Protein AF-A0A9N9NZ55-F1 (afdb_monomer_lite)

Sequence (454 aa):
LQCRHILVDYIIQQLEALPSGPTSTPKKVSLVKTLSFILTGDIPLVGLSILEVLDCLLHLLLSSLKNCDSINYFENAADSNDSNLIICQQLIFCIGGLATHIYYANQVCDIIEYIIQHLHIHPEQTELSQQGSSQSSIIEGVPLSELRKTLLKCLDIVVRNSKETEIRHSEITRSEVPVEVFHSSIDLCVDEDLTIYFLNSLHVSLYQYAILKIAQPADHVALLSLLRALLVRFRADQIIRGVPSDAKDETLEGFAQQRALASVILLYFRDIASVLDLPKLHEYIDKVQAERMDKHQWSTYINAISSENNINDTTNIVKSFEDEIHDENNTPLQPVDVWLDRQTIVSILCQHKELIDIGGKDLEVRLMTEWRPDEGFESVKKEGYRIRSSRILENDKPRITITPFLMSLEDSSGDLPKASIKVENLKDALAVQVTNDSSEHDTSVASDIESLNM

pLDDT: mean 76.23, std 18.46, range [28.7, 97.94]

Structure (mmCIF, N/CA/C/O backbone):
data_AF-A0A9N9NZ55-F1
#
_entry.id   AF-A0A9N9NZ55-F1
#
loop_
_atom_site.group_PDB
_atom_site.id
_atom_site.type_symbol
_atom_site.label_atom_id
_atom_site.label_alt_id
_atom_site.label_comp_id
_atom_site.label_asym_id
_atom_site.label_entity_id
_atom_site.label_seq_id
_atom_site.pdbx_PDB_ins_code
_atom_site.Cartn_x
_atom_site.Cartn_y
_atom_site.Cartn_z
_atom_site.occupancy
_atom_site.B_iso_or_equiv
_atom_site.auth_seq_id
_atom_site.auth_comp_id
_atom_site.auth_asym_id
_atom_site.auth_atom_id
_atom_site.pdbx_PDB_model_num
ATOM 1 N N . LEU A 1 1 ? -33.530 -13.311 7.485 1.00 56.81 1 LEU A N 1
ATOM 2 C CA . LEU A 1 1 ? -32.264 -12.947 6.803 1.00 56.81 1 LEU A CA 1
ATOM 3 C C . LEU A 1 1 ? -32.140 -11.432 6.607 1.00 56.81 1 LEU A C 1
ATOM 5 O O . LEU A 1 1 ? -31.107 -10.903 6.981 1.00 56.81 1 LEU A O 1
ATOM 9 N N . GLN A 1 2 ? -33.189 -10.734 6.147 1.00 54.91 2 GLN A N 1
ATOM 10 C CA . GLN A 1 2 ? -33.185 -9.288 5.832 1.00 54.91 2 GLN A CA 1
ATOM 11 C C . GLN A 1 2 ? -32.880 -8.290 6.970 1.00 54.91 2 GLN A C 1
ATOM 13 O O . GLN A 1 2 ? -32.571 -7.147 6.673 1.00 54.91 2 GLN A O 1
ATOM 18 N N . CYS A 1 3 ? -32.928 -8.678 8.248 1.00 76.00 3 CYS A N 1
ATOM 19 C CA . CYS A 1 3 ? -32.759 -7.742 9.376 1.00 76.00 3 CYS A CA 1
ATOM 20 C C . CYS A 1 3 ? -31.461 -7.955 10.173 1.00 76.00 3 CYS A C 1
ATOM 22 O O . CYS A 1 3 ? -31.375 -7.546 11.325 1.00 76.00 3 CYS A O 1
ATOM 24 N N . ARG A 1 4 ? -30.468 -8.662 9.617 1.00 80.50 4 ARG A N 1
ATOM 25 C CA . ARG A 1 4 ? -29.219 -8.960 10.345 1.00 80.50 4 ARG A CA 1
ATOM 26 C C . ARG A 1 4 ? -28.325 -7.729 10.527 1.00 80.50 4 ARG A C 1
ATOM 28 O O . ARG A 1 4 ? -27.646 -7.662 11.543 1.00 80.50 4 ARG A O 1
ATOM 35 N N . HIS A 1 5 ? -28.374 -6.759 9.610 1.00 87.50 5 HIS A N 1
ATOM 36 C CA . HIS A 1 5 ? -27.650 -5.488 9.748 1.00 87.50 5 HIS A CA 1
ATOM 37 C C . HIS A 1 5 ? -28.078 -4.717 11.011 1.00 87.50 5 HIS A C 1
ATOM 39 O O . HIS A 1 5 ? -27.224 -4.183 11.700 1.00 87.50 5 HIS A O 1
ATOM 45 N N . ILE A 1 6 ? -29.352 -4.814 11.424 1.00 88.94 6 ILE A N 1
ATOM 46 C CA . ILE A 1 6 ? -29.862 -4.188 12.661 1.00 88.94 6 ILE A CA 1
ATOM 47 C C . ILE A 1 6 ? -29.068 -4.633 13.899 1.00 88.94 6 ILE A C 1
ATOM 49 O O . ILE A 1 6 ? -28.909 -3.871 14.849 1.00 88.94 6 ILE A O 1
ATOM 53 N N . LEU A 1 7 ? -28.559 -5.871 13.914 1.00 89.12 7 LEU A N 1
ATOM 54 C CA . LEU A 1 7 ? -27.728 -6.350 15.019 1.00 89.12 7 LEU A CA 1
ATOM 55 C C . LEU A 1 7 ? -26.372 -5.633 15.058 1.00 89.12 7 LEU A C 1
ATOM 57 O O . LEU A 1 7 ? -25.888 -5.336 16.146 1.00 89.12 7 LEU A O 1
ATOM 61 N N . VAL A 1 8 ? -25.781 -5.357 13.893 1.00 93.25 8 VAL A N 1
ATOM 62 C CA . VAL A 1 8 ? -24.537 -4.583 13.764 1.00 93.25 8 VAL A CA 1
ATOM 63 C C . VAL A 1 8 ? -24.771 -3.171 14.288 1.00 93.25 8 VAL A C 1
ATOM 65 O O . VAL A 1 8 ? -24.073 -2.752 15.210 1.00 93.25 8 VAL A O 1
ATOM 68 N N . ASP A 1 9 ? -25.819 -2.506 13.799 1.00 92.12 9 ASP A N 1
ATOM 69 C CA . ASP A 1 9 ? -26.178 -1.143 14.203 1.00 92.12 9 ASP A CA 1
ATOM 70 C C . ASP A 1 9 ? -26.433 -1.060 15.713 1.00 92.12 9 ASP A C 1
ATOM 72 O O . ASP A 1 9 ? -25.909 -0.187 16.402 1.00 92.12 9 ASP A O 1
ATOM 76 N N . TYR A 1 10 ? -27.177 -2.024 16.265 1.00 92.75 10 TYR A N 1
ATOM 77 C CA . TYR A 1 10 ? -27.438 -2.096 17.700 1.00 92.75 10 TYR A CA 1
ATOM 78 C C . TYR A 1 10 ? -26.154 -2.293 18.517 1.00 92.75 10 TYR A C 1
ATOM 80 O O . TYR A 1 10 ? -25.990 -1.665 19.562 1.00 92.75 10 TYR A O 1
ATOM 88 N N . ILE A 1 11 ? -25.232 -3.154 18.071 1.00 92.38 11 ILE A N 1
ATOM 89 C CA . ILE A 1 11 ? -23.954 -3.365 18.767 1.00 92.38 11 ILE A CA 1
ATOM 90 C C . ILE A 1 11 ? -23.101 -2.092 18.730 1.00 92.38 11 ILE A C 1
ATOM 92 O O . ILE A 1 11 ? -22.537 -1.733 19.764 1.00 92.38 11 ILE A O 1
ATOM 96 N N . ILE A 1 12 ? -23.038 -1.398 17.590 1.00 94.50 12 ILE A N 1
ATOM 97 C CA . ILE A 1 12 ? -22.309 -0.129 17.442 1.00 94.50 12 ILE A CA 1
ATOM 98 C C . ILE A 1 12 ? -22.895 0.936 18.375 1.00 94.50 12 ILE A C 1
ATOM 100 O O . ILE A 1 12 ? -22.165 1.489 19.195 1.00 94.50 12 ILE A O 1
ATOM 104 N N . GLN A 1 13 ? -24.217 1.124 18.373 1.00 93.06 13 GLN A N 1
ATOM 105 C CA . GLN A 1 13 ? -24.891 2.057 19.286 1.00 93.06 13 GLN A CA 1
ATOM 106 C C . GLN A 1 13 ? -24.614 1.730 20.762 1.00 93.06 13 GLN A C 1
ATOM 108 O O . GLN A 1 13 ? -24.404 2.622 21.585 1.00 93.06 13 GLN A O 1
ATOM 113 N N . GLN A 1 14 ? -24.587 0.443 21.127 1.00 92.88 14 GLN A N 1
ATOM 114 C CA . GLN A 1 14 ? -24.238 0.025 22.488 1.00 92.88 14 GLN A CA 1
ATOM 115 C C . GLN A 1 14 ? -22.773 0.314 22.831 1.00 92.88 14 GLN A C 1
ATOM 117 O O . GLN A 1 14 ? -22.482 0.649 23.980 1.00 92.88 14 GLN A O 1
ATOM 122 N N . LEU A 1 15 ? -21.854 0.173 21.871 1.00 91.94 15 LEU A N 1
ATOM 123 C CA . LEU A 1 15 ? -20.436 0.488 22.049 1.00 91.94 15 LEU A CA 1
ATOM 124 C C . LEU A 1 15 ? -20.211 1.986 22.271 1.00 91.94 15 LEU A C 1
ATOM 126 O O . LEU A 1 15 ? -19.452 2.343 23.174 1.00 91.94 15 LEU A O 1
ATOM 130 N N . GLU A 1 16 ? -20.905 2.835 21.515 1.00 92.06 16 GLU A N 1
ATOM 131 C CA . GLU A 1 16 ? -20.855 4.297 21.645 1.00 92.06 16 GLU A CA 1
ATOM 132 C C . GLU A 1 16 ? -21.466 4.785 22.964 1.00 92.06 16 GLU A C 1
ATOM 134 O O . GLU A 1 16 ? -20.905 5.652 23.632 1.00 92.06 16 GLU A O 1
ATOM 139 N N . ALA A 1 17 ? -22.582 4.187 23.393 1.00 91.81 17 ALA A N 1
ATOM 140 C CA . ALA A 1 17 ? -23.256 4.554 24.639 1.00 91.81 17 ALA A CA 1
ATOM 141 C C . ALA A 1 17 ? -22.493 4.125 25.910 1.00 91.81 17 ALA A C 1
ATOM 143 O O . ALA A 1 17 ? -22.814 4.576 27.015 1.00 91.81 17 ALA A O 1
ATOM 144 N N . LEU A 1 18 ? -21.511 3.224 25.798 1.00 89.50 18 LEU A N 1
ATOM 145 C CA . LEU A 1 18 ? -20.756 2.728 26.946 1.00 89.50 18 LEU A CA 1
ATOM 146 C C . LEU A 1 18 ? -19.701 3.754 27.400 1.00 89.50 18 LEU A C 1
ATOM 148 O O . LEU A 1 18 ? -18.803 4.096 26.622 1.00 89.50 18 LEU A O 1
ATOM 152 N N . PRO A 1 19 ? -19.706 4.168 28.684 1.00 85.19 19 PRO A N 1
ATOM 153 C CA . PRO A 1 19 ? -18.714 5.106 29.201 1.00 85.19 19 PRO A CA 1
ATOM 154 C C . PRO A 1 19 ? -17.291 4.537 29.085 1.00 85.19 19 PRO A C 1
ATOM 156 O O . PRO A 1 19 ? -17.083 3.326 29.013 1.00 85.19 19 PRO A O 1
ATOM 159 N N . SER A 1 20 ? -16.278 5.400 29.086 1.00 78.19 20 SER A N 1
ATOM 160 C CA . SER A 1 20 ? -14.860 5.001 28.997 1.00 78.19 20 SER A CA 1
ATOM 161 C C . SER A 1 20 ? -14.272 4.519 30.334 1.00 78.19 20 SER A C 1
ATOM 163 O O . SER A 1 20 ? -13.087 4.674 30.594 1.00 78.19 20 SER A O 1
ATOM 165 N N . GLY A 1 21 ? -15.101 3.946 31.212 1.00 76.81 21 GLY A N 1
ATOM 166 C CA . GLY A 1 21 ? -14.684 3.499 32.542 1.00 76.81 21 GLY A CA 1
ATOM 167 C C . GLY A 1 21 ? -14.139 2.062 32.570 1.00 76.81 21 GLY A C 1
ATOM 168 O O . GLY A 1 21 ? -14.529 1.240 31.735 1.00 76.81 21 GLY A O 1
ATOM 169 N N . PRO A 1 22 ? -13.324 1.705 33.584 1.00 74.88 22 PRO A N 1
ATOM 170 C CA . PRO A 1 22 ? -12.754 0.360 33.735 1.00 74.88 22 PRO A CA 1
ATOM 171 C C . PRO A 1 22 ? -13.817 -0.728 33.962 1.00 74.88 22 PRO A C 1
ATOM 173 O O . PRO A 1 22 ? -13.616 -1.894 33.634 1.00 74.88 22 PRO A O 1
ATOM 176 N N . THR A 1 23 ? -14.980 -0.359 34.502 1.00 76.69 23 THR A N 1
ATOM 177 C CA . THR A 1 23 ? -16.101 -1.279 34.750 1.00 76.69 23 THR A CA 1
ATOM 178 C C . THR A 1 23 ? -16.822 -1.701 33.466 1.00 76.69 23 THR A C 1
ATOM 180 O O . THR A 1 23 ? -17.412 -2.777 33.413 1.00 76.69 23 THR A O 1
ATOM 183 N N . SER A 1 24 ? -16.764 -0.878 32.417 1.00 82.38 24 SER A N 1
ATOM 184 C CA . SER A 1 24 ? -17.399 -1.114 31.112 1.00 82.38 24 SER A CA 1
ATOM 185 C C . SER A 1 24 ? -16.486 -1.806 30.102 1.00 82.38 24 SER A C 1
ATOM 187 O O . SER A 1 24 ? -16.984 -2.395 29.141 1.00 82.38 24 SER A O 1
ATOM 189 N N . THR A 1 25 ? -15.173 -1.787 30.322 1.00 85.50 25 THR A N 1
ATOM 190 C CA . THR A 1 25 ? -14.166 -2.392 29.445 1.00 85.50 25 THR A CA 1
ATOM 191 C C . THR A 1 25 ? -14.439 -3.861 29.077 1.00 85.50 25 THR A C 1
ATOM 193 O O . THR A 1 25 ? -14.458 -4.160 27.882 1.00 85.50 25 THR A O 1
ATOM 196 N N . PRO A 1 26 ? -14.746 -4.791 30.008 1.00 86.81 26 PRO A N 1
ATOM 197 C CA . PRO A 1 26 ? -15.012 -6.188 29.634 1.00 86.81 26 PRO A CA 1
ATOM 198 C C . PRO A 1 26 ? -16.264 -6.343 28.756 1.00 86.81 26 PRO A C 1
ATOM 200 O O . PRO A 1 26 ? -16.320 -7.210 27.877 1.00 86.81 26 PRO A O 1
ATOM 203 N N . LYS A 1 27 ? -17.264 -5.473 28.950 1.00 88.12 27 LYS A N 1
ATOM 204 C CA . LYS A 1 27 ? -18.463 -5.433 28.107 1.00 88.12 27 LYS A CA 1
ATOM 205 C C . LYS A 1 27 ? -18.129 -4.905 26.710 1.00 88.12 27 LYS A C 1
ATOM 207 O O . LYS A 1 27 ? -18.568 -5.516 25.739 1.00 88.12 27 LYS A O 1
ATOM 212 N N . LYS A 1 28 ? -17.311 -3.848 26.600 1.00 90.12 28 LYS A N 1
ATOM 213 C CA . LYS A 1 28 ? -16.803 -3.343 25.310 1.00 90.12 28 LYS A CA 1
ATOM 214 C C . LYS A 1 28 ? -16.048 -4.436 24.554 1.00 90.12 28 LYS A C 1
ATOM 216 O O . LYS A 1 28 ? -16.419 -4.741 23.429 1.00 90.12 28 LYS A O 1
ATOM 221 N N . VAL A 1 29 ? -15.090 -5.112 25.194 1.00 89.69 29 VAL A N 1
ATOM 222 C CA . VAL A 1 29 ? -14.344 -6.234 24.587 1.00 89.69 29 VAL A CA 1
ATOM 223 C C . VAL A 1 29 ? -15.287 -7.308 24.037 1.00 89.69 29 VAL A C 1
ATOM 225 O O . VAL A 1 29 ? -15.117 -7.766 22.910 1.00 89.69 29 VAL A O 1
ATOM 228 N N . SER A 1 30 ? -16.298 -7.706 24.814 1.00 91.19 30 SER A N 1
ATOM 229 C CA . SER A 1 30 ? -17.254 -8.743 24.401 1.00 91.19 30 SER A CA 1
ATOM 230 C C . SER A 1 30 ? -18.099 -8.309 23.197 1.00 91.19 30 SER A C 1
ATOM 232 O O . SER A 1 30 ? -18.311 -9.097 22.275 1.00 91.19 30 SER A O 1
ATOM 234 N N . LEU A 1 31 ? -18.551 -7.052 23.183 1.00 90.94 31 LEU A N 1
ATOM 235 C CA . LEU A 1 31 ? -19.318 -6.480 22.076 1.00 90.94 31 LEU A CA 1
ATOM 236 C C . LEU A 1 31 ? -18.477 -6.370 20.800 1.00 90.94 31 LEU A C 1
ATOM 238 O O . LEU A 1 31 ? -18.934 -6.823 19.757 1.00 90.94 31 LEU A O 1
ATOM 242 N N . VAL A 1 32 ? -17.240 -5.868 20.879 1.00 93.69 32 VAL A N 1
ATOM 243 C CA . VAL A 1 32 ? -16.359 -5.762 19.702 1.00 93.69 32 VAL A CA 1
ATOM 244 C C . VAL A 1 32 ? -15.978 -7.146 19.167 1.00 93.69 32 VAL A C 1
ATOM 246 O O . VAL A 1 32 ? -15.988 -7.353 17.961 1.00 93.69 32 VAL A O 1
ATOM 249 N N . LYS A 1 33 ? -15.724 -8.142 20.028 1.00 91.38 33 LYS A N 1
ATOM 250 C CA . LYS A 1 33 ? -15.509 -9.532 19.575 1.00 91.38 33 LYS A CA 1
ATOM 251 C C . LYS A 1 33 ? -16.732 -10.103 18.856 1.00 91.38 33 LYS A C 1
ATOM 253 O O . LYS A 1 33 ? -16.587 -10.789 17.850 1.00 91.38 33 LYS A O 1
ATOM 258 N N . THR A 1 34 ? -17.928 -9.813 19.365 1.00 90.12 34 THR A N 1
ATOM 259 C CA . THR A 1 34 ? -19.184 -10.232 18.727 1.00 90.12 34 THR A CA 1
ATOM 260 C C . THR A 1 34 ? -19.351 -9.551 17.368 1.00 90.12 34 THR A C 1
ATOM 262 O O . THR A 1 34 ? -19.684 -10.215 16.393 1.00 90.12 34 THR A O 1
ATOM 265 N N . LEU A 1 35 ? -19.064 -8.250 17.291 1.00 94.31 35 LEU A N 1
ATOM 266 C CA . LEU A 1 35 ? -19.093 -7.468 16.057 1.00 94.31 35 LEU A CA 1
ATOM 267 C C . LEU A 1 35 ? -18.108 -8.013 15.018 1.00 94.31 35 LEU A C 1
ATOM 269 O O . LEU A 1 35 ? -18.495 -8.276 13.885 1.00 94.31 35 LEU A O 1
ATOM 273 N N . SER A 1 36 ? -16.869 -8.266 15.439 1.00 94.12 36 SER A N 1
ATOM 274 C CA . SER A 1 36 ? -15.808 -8.864 14.625 1.00 94.12 36 SER A CA 1
ATOM 275 C C . SER A 1 36 ? -16.248 -10.209 14.055 1.00 94.12 36 SER A C 1
ATOM 277 O O . SER A 1 36 ? -16.187 -10.411 12.846 1.00 94.12 36 SER A O 1
ATOM 279 N N . PHE A 1 37 ? -16.807 -11.092 14.888 1.00 91.94 37 PHE A N 1
ATOM 280 C CA . PHE A 1 37 ? -17.339 -12.383 14.444 1.00 91.94 37 PHE A CA 1
ATOM 281 C C . PHE A 1 37 ? -18.482 -12.245 13.425 1.00 91.94 37 PHE A C 1
ATOM 283 O O . PHE A 1 37 ? -18.560 -13.023 12.478 1.00 91.94 37 PHE A O 1
ATOM 290 N N . ILE A 1 38 ? -19.369 -11.262 13.600 1.00 91.25 38 ILE A N 1
ATOM 291 C CA . ILE A 1 38 ? -20.486 -11.021 12.677 1.00 91.25 38 ILE A CA 1
ATOM 292 C C . ILE A 1 38 ? -19.985 -10.503 11.324 1.00 91.25 38 ILE A C 1
ATOM 294 O O . ILE A 1 38 ? -20.449 -10.985 10.296 1.00 91.25 38 ILE A O 1
ATOM 298 N N . LEU A 1 39 ? -19.054 -9.544 11.320 1.00 94.12 39 LEU A N 1
ATOM 299 C CA . LEU A 1 39 ? -18.553 -8.904 10.097 1.00 94.12 39 LEU A CA 1
ATOM 300 C C . LEU A 1 39 ? -17.568 -9.786 9.314 1.00 94.12 39 LEU A C 1
ATOM 302 O O . LEU A 1 39 ? -17.491 -9.673 8.097 1.00 94.12 39 LEU A O 1
ATOM 306 N N . THR A 1 40 ? -16.829 -10.665 9.994 1.00 92.56 40 THR A N 1
ATOM 307 C CA . THR A 1 40 ? -15.861 -11.587 9.363 1.00 92.56 40 THR A CA 1
ATOM 308 C C . THR A 1 40 ? -16.437 -12.972 9.059 1.00 92.56 40 THR A C 1
ATOM 310 O O . THR A 1 40 ? -15.796 -13.766 8.375 1.00 92.56 40 THR A O 1
ATOM 313 N N . GLY A 1 41 ? -17.627 -13.295 9.572 1.00 89.62 41 GLY A N 1
ATOM 314 C CA . GLY A 1 41 ? -18.264 -14.590 9.341 1.00 89.62 41 GLY A CA 1
ATOM 315 C C . GLY A 1 41 ? -18.754 -14.758 7.902 1.00 89.62 41 GLY A C 1
ATOM 316 O O . GLY A 1 41 ? -18.990 -13.784 7.203 1.00 89.62 41 GLY A O 1
ATOM 317 N N . ASP A 1 42 ? -19.010 -15.994 7.469 1.00 87.00 42 ASP A N 1
ATOM 318 C CA . ASP A 1 42 ? -19.416 -16.325 6.084 1.00 87.00 42 ASP A CA 1
ATOM 319 C C . ASP A 1 42 ? -20.855 -15.912 5.719 1.00 87.00 42 ASP A C 1
ATOM 321 O O . ASP A 1 42 ? -21.406 -16.311 4.692 1.00 87.00 42 ASP A O 1
ATOM 325 N N . ILE A 1 43 ? -21.510 -15.144 6.584 1.00 86.69 43 ILE A N 1
ATOM 326 C CA . ILE A 1 43 ? -22.917 -14.800 6.456 1.00 86.69 43 ILE A CA 1
ATOM 327 C C . ILE A 1 43 ? -23.047 -13.371 5.913 1.00 86.69 43 ILE A C 1
ATOM 329 O O . ILE A 1 43 ? -22.697 -12.435 6.630 1.00 86.69 43 ILE A O 1
ATOM 333 N N . PRO A 1 44 ? -23.661 -13.162 4.733 1.00 88.06 44 PRO A N 1
ATOM 334 C CA . PRO A 1 44 ? -23.875 -11.819 4.213 1.00 88.06 44 PRO A CA 1
ATOM 335 C C . PRO A 1 44 ? -24.922 -11.052 5.037 1.00 88.06 44 PRO A C 1
ATOM 337 O O . PRO A 1 44 ? -25.949 -11.594 5.473 1.00 88.06 44 PRO A O 1
ATOM 340 N N . LEU A 1 45 ? -24.677 -9.755 5.206 1.00 88.62 45 LEU A N 1
ATOM 341 C CA . LEU A 1 45 ? -25.476 -8.788 5.959 1.00 88.62 45 LEU A CA 1
ATOM 342 C C . LEU A 1 45 ? -26.150 -7.806 4.995 1.00 88.62 45 LEU A C 1
ATOM 344 O O . LEU A 1 45 ? -25.779 -6.643 4.882 1.00 88.62 45 LEU A O 1
ATOM 348 N N . VAL A 1 46 ? -27.160 -8.290 4.271 1.00 87.62 46 VAL A N 1
ATOM 349 C CA . VAL A 1 46 ? -27.892 -7.473 3.290 1.00 87.62 46 VAL A CA 1
ATOM 350 C C . VAL A 1 46 ? -28.526 -6.246 3.961 1.00 87.62 46 VAL A C 1
ATOM 352 O O . VAL A 1 46 ? -29.186 -6.370 5.000 1.00 87.62 46 VAL A O 1
ATOM 355 N N . GLY A 1 47 ? -28.354 -5.082 3.330 1.00 87.12 47 GLY A N 1
ATOM 356 C CA . GLY A 1 47 ? -28.873 -3.794 3.801 1.00 87.12 47 GLY A CA 1
ATOM 357 C C . GLY A 1 47 ? -27.924 -3.024 4.721 1.00 87.12 47 GLY A C 1
ATOM 358 O O . GLY A 1 47 ? -28.331 -2.007 5.264 1.00 87.12 47 GLY A O 1
ATOM 359 N N . LEU A 1 48 ? -26.688 -3.498 4.908 1.00 91.56 48 LEU A N 1
ATOM 360 C CA . LEU A 1 48 ? -25.675 -2.781 5.674 1.00 91.56 48 LEU A CA 1
ATOM 361 C C . LEU A 1 48 ? -25.137 -1.583 4.876 1.00 91.56 48 LEU A C 1
ATOM 363 O O . LEU A 1 48 ? -24.671 -1.747 3.747 1.00 91.56 48 LEU A O 1
ATOM 367 N N . SER A 1 49 ? -25.167 -0.396 5.477 1.00 95.19 49 SER A N 1
ATOM 368 C CA . SER A 1 49 ? -24.522 0.799 4.931 1.00 95.19 49 SER A CA 1
ATOM 369 C C . SER A 1 49 ? -23.032 0.776 5.270 1.00 95.19 49 SER A C 1
ATOM 371 O O . SER A 1 49 ? -22.622 1.093 6.384 1.00 95.19 49 SER A O 1
ATOM 373 N N . ILE A 1 50 ? -22.209 0.317 4.326 1.00 96.12 50 ILE A N 1
ATOM 374 C CA . ILE A 1 50 ? -20.796 0.005 4.593 1.00 96.12 50 ILE A CA 1
ATOM 375 C C . ILE A 1 50 ? -19.994 1.229 5.030 1.00 96.12 50 ILE A C 1
ATOM 377 O O . ILE A 1 50 ? -19.200 1.114 5.958 1.00 96.12 50 ILE A O 1
ATOM 381 N N . LEU A 1 51 ? -20.214 2.386 4.403 1.00 96.00 51 LEU A N 1
ATOM 382 C CA . LEU A 1 51 ? -19.470 3.606 4.724 1.00 96.00 51 LEU A CA 1
ATOM 383 C C . LEU A 1 51 ? -19.872 4.207 6.072 1.00 96.00 51 LEU A C 1
ATOM 385 O O . LEU A 1 51 ? -19.001 4.645 6.812 1.00 96.00 51 LEU A O 1
ATOM 389 N N . GLU A 1 52 ? -21.155 4.155 6.438 1.00 96.12 52 GLU A N 1
ATOM 390 C CA . GLU A 1 52 ? -21.606 4.595 7.767 1.00 96.12 52 GLU A CA 1
ATOM 391 C C . GLU A 1 52 ? -21.025 3.694 8.864 1.00 96.12 52 GLU A C 1
ATOM 393 O O . GLU A 1 52 ? -20.518 4.173 9.876 1.00 96.12 52 GLU A O 1
ATOM 398 N N . VAL A 1 53 ? -21.022 2.376 8.640 1.00 96.94 53 VAL A N 1
ATOM 399 C CA . VAL A 1 53 ? -20.411 1.424 9.577 1.00 96.94 53 VAL A CA 1
ATOM 400 C C . VAL A 1 53 ? -18.899 1.623 9.658 1.00 96.94 53 VAL A C 1
ATOM 402 O O . VAL A 1 53 ? -18.341 1.566 10.752 1.00 96.94 53 VAL A O 1
ATOM 405 N N . LEU A 1 54 ? -18.228 1.861 8.528 1.00 97.25 54 LEU A N 1
ATOM 406 C CA . LEU A 1 54 ? -16.796 2.150 8.484 1.00 97.25 54 LEU A CA 1
ATOM 407 C C . LEU A 1 54 ? -16.452 3.407 9.288 1.00 97.25 54 LEU A C 1
ATOM 409 O O . LEU A 1 54 ? -15.513 3.366 10.081 1.00 97.25 54 LEU A O 1
ATOM 413 N N . ASP A 1 55 ? -17.220 4.482 9.116 1.00 96.00 55 ASP A N 1
ATOM 414 C CA . ASP A 1 55 ? -17.036 5.732 9.851 1.00 96.00 55 ASP A CA 1
ATOM 415 C C . ASP A 1 55 ? -17.179 5.522 11.366 1.00 96.00 55 ASP A C 1
ATOM 417 O O . ASP A 1 55 ? -16.266 5.834 12.135 1.00 96.00 55 ASP A O 1
ATOM 421 N N . CYS A 1 56 ? -18.255 4.853 11.799 1.00 96.44 56 CYS A N 1
ATOM 422 C CA . CYS A 1 56 ? -18.451 4.483 13.202 1.00 96.44 56 CYS A CA 1
ATOM 423 C C . CYS A 1 56 ? -17.291 3.634 13.749 1.00 96.44 56 CYS A C 1
ATOM 425 O O . CYS A 1 56 ? -16.794 3.878 14.851 1.00 96.44 56 CYS A O 1
ATOM 427 N N . LEU A 1 57 ? -16.834 2.628 12.995 1.00 97.19 57 LEU A N 1
ATOM 428 C CA . LEU A 1 57 ? -15.726 1.762 13.404 1.00 97.19 57 LEU A CA 1
ATOM 429 C C . LEU A 1 57 ? -14.406 2.531 13.523 1.00 97.19 57 LEU A C 1
ATOM 431 O O . LEU A 1 57 ? -13.663 2.300 14.480 1.00 97.19 57 LEU A O 1
ATOM 435 N N . LEU A 1 58 ? -14.119 3.446 12.595 1.00 95.31 58 LEU A N 1
ATOM 436 C CA . LEU A 1 58 ? -12.932 4.298 12.641 1.00 95.31 58 LEU A CA 1
ATOM 437 C C . LEU A 1 58 ? -12.986 5.267 13.821 1.00 95.31 58 LEU A C 1
ATOM 439 O O . LEU A 1 58 ? -12.004 5.380 14.554 1.00 95.31 58 LEU A O 1
ATOM 443 N N . HIS A 1 59 ? -14.134 5.889 14.083 1.00 93.88 59 HIS A N 1
ATOM 444 C CA . HIS A 1 59 ? -14.316 6.755 15.244 1.00 93.88 59 HIS A CA 1
ATOM 445 C C . HIS A 1 59 ? -14.147 5.992 16.574 1.00 93.88 59 HIS A C 1
ATOM 447 O O . HIS A 1 59 ? -13.489 6.469 17.509 1.00 93.88 59 HIS A O 1
ATOM 453 N N . LEU A 1 60 ? -14.680 4.766 16.667 1.00 94.12 60 LEU A N 1
ATOM 454 C CA . LEU A 1 60 ? -14.473 3.879 17.818 1.00 94.12 60 LEU A CA 1
ATOM 455 C C . LEU A 1 60 ? -13.005 3.462 17.968 1.00 94.12 60 LEU A C 1
ATOM 457 O O . LEU A 1 60 ? -12.499 3.389 19.092 1.00 94.12 60 LEU A O 1
ATOM 461 N N . LEU A 1 61 ? -12.312 3.204 16.857 1.00 94.44 61 LEU A N 1
ATOM 462 C CA . LEU A 1 61 ? -10.897 2.837 16.839 1.00 94.44 61 LEU A CA 1
ATOM 463 C C . LEU A 1 61 ? -10.026 3.999 17.313 1.00 94.44 61 LEU A C 1
ATOM 465 O O . LEU A 1 61 ? -9.224 3.819 18.226 1.00 94.44 61 LEU A O 1
ATOM 469 N N . LEU A 1 62 ? -10.253 5.200 16.783 1.00 91.38 62 LEU A N 1
ATOM 470 C CA . LEU A 1 62 ? -9.617 6.442 17.224 1.00 91.38 62 LEU A CA 1
ATOM 471 C C . LEU A 1 62 ? -9.831 6.682 18.717 1.00 91.38 62 LEU A C 1
ATOM 473 O O . LEU A 1 62 ? -8.882 6.913 19.464 1.00 91.38 62 LEU A O 1
ATOM 477 N N . SER A 1 63 ? -11.074 6.561 19.178 1.00 91.31 63 SER A N 1
ATOM 478 C CA . SER A 1 63 ? -11.421 6.705 20.593 1.00 91.31 63 SER A CA 1
ATOM 479 C C . SER A 1 63 ? -10.728 5.662 21.476 1.00 91.31 63 SER A C 1
ATOM 481 O O . SER A 1 63 ? -10.378 5.953 22.619 1.00 91.31 63 SER A O 1
ATOM 483 N N . SER A 1 64 ? -10.512 4.450 20.965 1.00 91.31 64 SER A N 1
ATOM 484 C CA . SER A 1 64 ? -9.821 3.381 21.691 1.00 91.31 64 SER A CA 1
ATOM 485 C C . SER A 1 64 ? -8.308 3.615 21.738 1.00 91.31 64 SER A C 1
ATOM 487 O O . SER A 1 64 ? -7.708 3.437 22.796 1.00 91.31 64 SER A O 1
ATOM 489 N N . LEU A 1 65 ? -7.712 4.117 20.650 1.00 89.25 65 LEU A N 1
ATOM 490 C CA . LEU A 1 65 ? -6.299 4.504 20.587 1.00 89.25 65 LEU A CA 1
ATOM 491 C C . LEU A 1 65 ? -5.953 5.629 21.573 1.00 89.25 65 LEU A C 1
ATOM 493 O O . LEU A 1 65 ? -4.899 5.575 22.196 1.00 89.25 65 LEU A O 1
ATOM 497 N N . LYS A 1 66 ? -6.853 6.601 21.785 1.00 89.06 66 LYS A N 1
ATOM 498 C CA . LYS A 1 66 ? -6.664 7.682 22.782 1.00 89.06 66 LYS A CA 1
ATOM 499 C C . LYS A 1 66 ? -6.481 7.160 24.208 1.00 89.06 66 LYS A C 1
ATOM 501 O O . LYS A 1 66 ? -5.829 7.804 25.018 1.00 89.06 66 LYS A O 1
ATOM 506 N N . ASN A 1 67 ? -7.087 6.015 24.523 1.00 84.00 67 ASN A N 1
ATOM 507 C CA . ASN A 1 67 ? -7.060 5.417 25.860 1.00 84.00 67 ASN A CA 1
ATOM 508 C C . ASN A 1 67 ? -5.931 4.387 26.030 1.00 84.00 67 ASN A C 1
ATOM 510 O O . ASN A 1 67 ? -5.906 3.651 27.017 1.00 84.00 67 ASN A O 1
ATOM 514 N N . CYS A 1 68 ? -5.033 4.302 25.055 1.00 80.62 68 CYS A N 1
ATOM 515 C CA . CYS A 1 68 ? -3.931 3.365 25.031 1.00 80.62 68 CYS A CA 1
ATOM 516 C C . CYS A 1 68 ? -2.622 4.123 25.347 1.00 80.62 68 CYS A C 1
ATOM 518 O O . CYS A 1 68 ? -2.197 4.974 24.571 1.00 80.62 68 CYS A O 1
ATOM 520 N N . ASP A 1 69 ? -1.923 3.759 26.434 1.00 68.56 69 ASP A N 1
ATOM 521 C CA . ASP A 1 69 ? -0.563 4.227 26.792 1.00 68.56 69 ASP A CA 1
ATOM 522 C C . ASP A 1 69 ? 0.558 3.823 25.787 1.00 68.56 69 ASP A C 1
ATOM 524 O O . ASP A 1 69 ? 1.281 2.842 25.933 1.00 68.56 69 ASP A O 1
ATOM 528 N N . SER A 1 70 ? 0.600 4.556 24.678 1.00 59.50 70 SER A N 1
ATOM 529 C CA . SER A 1 70 ? 1.638 4.874 23.673 1.00 59.50 70 SER A CA 1
ATOM 530 C C . SER A 1 70 ? 2.820 3.968 23.267 1.00 59.50 70 SER A C 1
ATOM 532 O O . SER A 1 70 ? 3.446 4.351 22.286 1.00 59.50 70 SER A O 1
ATOM 534 N N . ILE A 1 71 ? 3.227 2.866 23.915 1.00 54.62 71 ILE A N 1
ATOM 535 C CA . ILE A 1 71 ? 4.642 2.438 23.726 1.00 54.62 71 ILE A CA 1
ATOM 536 C C . ILE A 1 71 ? 4.898 1.121 22.969 1.00 54.62 71 ILE A C 1
ATOM 538 O O . ILE A 1 71 ? 5.956 1.033 22.366 1.00 54.62 71 ILE A O 1
ATOM 542 N N . ASN A 1 72 ? 4.004 0.121 22.887 1.00 56.69 72 ASN A N 1
ATOM 543 C CA . ASN A 1 72 ? 4.333 -1.123 22.142 1.00 56.69 72 ASN A CA 1
ATOM 544 C C . ASN A 1 72 ? 3.112 -1.987 21.752 1.00 56.69 72 ASN A C 1
ATOM 546 O O . ASN A 1 72 ? 2.963 -3.131 22.179 1.00 56.69 72 ASN A O 1
ATOM 550 N N . TYR A 1 73 ? 2.209 -1.450 20.929 1.00 59.97 73 TYR A N 1
ATOM 551 C CA . TYR A 1 73 ? 0.899 -2.072 20.677 1.00 59.97 73 TYR A CA 1
ATOM 552 C C . TYR A 1 73 ? 0.888 -3.341 19.839 1.00 59.97 73 TYR A C 1
ATOM 554 O O . TYR A 1 73 ? -0.004 -4.174 19.977 1.00 59.97 73 TYR A O 1
ATOM 562 N N . PHE A 1 74 ? 1.836 -3.488 18.926 1.00 57.16 74 PHE A N 1
ATOM 563 C CA . PHE A 1 74 ? 1.607 -4.361 17.781 1.00 57.16 74 PHE A CA 1
ATOM 564 C C . PHE A 1 74 ? 2.488 -5.603 17.715 1.00 57.16 74 PHE A C 1
ATOM 566 O O . PHE A 1 74 ? 2.207 -6.467 16.890 1.00 57.16 74 PHE A O 1
ATOM 573 N N . GLU A 1 75 ? 3.495 -5.714 18.578 1.00 54.88 75 GLU A N 1
ATOM 574 C CA . GLU A 1 75 ? 4.444 -6.835 18.558 1.00 54.88 75 GLU A CA 1
ATOM 575 C C . GLU A 1 75 ? 4.072 -7.975 19.508 1.00 54.88 75 GLU A C 1
ATOM 577 O O . GLU A 1 75 ? 4.417 -9.116 19.233 1.00 54.88 75 GLU A O 1
ATOM 582 N N . ASN A 1 76 ? 3.301 -7.710 20.571 1.00 54.41 76 ASN A N 1
ATOM 583 C CA . ASN A 1 76 ? 3.023 -8.699 21.627 1.00 54.41 76 ASN A CA 1
ATOM 584 C C . ASN A 1 76 ? 1.522 -8.906 21.910 1.00 54.41 76 ASN A C 1
ATOM 586 O O . ASN A 1 76 ? 1.130 -9.286 23.013 1.00 54.41 76 ASN A O 1
ATOM 590 N N . ALA A 1 77 ? 0.655 -8.652 20.923 1.00 53.53 77 ALA A N 1
ATOM 591 C CA . ALA A 1 77 ? -0.801 -8.682 21.107 1.00 53.53 77 ALA A CA 1
ATOM 592 C C . ALA A 1 77 ? -1.367 -10.064 21.497 1.00 53.53 77 ALA A C 1
ATOM 594 O O . ALA A 1 77 ? -2.434 -10.130 22.097 1.00 53.53 77 ALA A O 1
ATOM 595 N N . ALA A 1 78 ? -0.661 -11.159 21.192 1.00 54.75 78 ALA A N 1
ATOM 596 C CA . ALA A 1 78 ? -1.130 -12.512 21.497 1.00 54.75 78 ALA A CA 1
ATOM 597 C C . ALA A 1 78 ? -1.147 -12.834 23.007 1.00 54.75 78 ALA A C 1
ATOM 599 O O . ALA A 1 78 ? -2.017 -13.585 23.443 1.00 54.75 78 ALA A O 1
ATOM 600 N N . ASP A 1 79 ? -0.254 -12.220 23.795 1.00 56.28 79 ASP A N 1
ATOM 601 C CA . ASP A 1 79 ? -0.097 -12.482 25.240 1.00 56.28 79 ASP A CA 1
ATOM 602 C C . ASP A 1 79 ? -0.470 -11.276 26.123 1.00 56.28 79 ASP A C 1
ATOM 604 O O . ASP A 1 79 ? -0.385 -11.319 27.354 1.00 56.28 79 ASP A O 1
ATOM 608 N N . SER A 1 80 ? -0.897 -10.177 25.502 1.00 65.44 80 SER A N 1
ATOM 609 C CA . SER A 1 80 ? -1.306 -8.963 26.198 1.00 65.44 80 SER A CA 1
ATOM 610 C C . SER A 1 80 ? -2.721 -9.105 26.770 1.00 65.44 80 SER A C 1
ATOM 612 O O . SER A 1 80 ? -3.704 -9.222 26.041 1.00 65.44 80 SER A O 1
ATOM 614 N N . ASN A 1 81 ? -2.838 -9.029 28.099 1.00 72.19 81 ASN A N 1
ATOM 615 C CA . ASN A 1 81 ? -4.127 -8.927 28.797 1.00 72.19 81 ASN A CA 1
ATOM 616 C C . ASN A 1 81 ? -4.715 -7.501 28.769 1.00 72.19 81 ASN A C 1
ATOM 618 O O . ASN A 1 81 ? -5.713 -7.238 29.447 1.00 72.19 81 ASN A O 1
ATOM 622 N N . ASP A 1 82 ? -4.111 -6.571 28.019 1.00 86.44 82 ASP A N 1
ATOM 623 C CA . ASP A 1 82 ? -4.641 -5.219 27.897 1.00 86.44 82 ASP A CA 1
ATOM 624 C C . ASP A 1 82 ? -5.925 -5.229 27.062 1.00 86.44 82 ASP A C 1
ATOM 626 O O . ASP A 1 82 ? -5.950 -5.501 25.859 1.00 86.44 82 ASP A O 1
ATOM 630 N N . SER A 1 83 ? -7.025 -4.910 27.731 1.00 87.62 83 SER A N 1
ATOM 631 C CA . SER A 1 83 ? -8.342 -4.894 27.117 1.00 87.62 83 SER A CA 1
ATOM 632 C C . SER A 1 83 ? -8.486 -3.812 26.046 1.00 87.62 83 SER A C 1
ATOM 634 O O . SER A 1 83 ? -9.239 -4.030 25.098 1.00 87.62 83 SER A O 1
ATOM 636 N N . ASN A 1 84 ? -7.778 -2.681 26.156 1.00 87.69 84 ASN A N 1
ATOM 637 C CA . ASN A 1 84 ? -7.834 -1.618 25.150 1.00 87.69 84 ASN A CA 1
ATOM 638 C C . ASN A 1 84 ? -7.136 -2.051 23.860 1.00 87.69 84 ASN A C 1
ATOM 640 O O . ASN A 1 84 ? -7.684 -1.861 22.774 1.00 87.69 84 ASN A O 1
ATOM 644 N N . LEU A 1 85 ? -5.999 -2.745 23.972 1.00 86.88 85 LEU A N 1
ATOM 645 C CA . LEU A 1 85 ? -5.337 -3.342 22.815 1.00 86.88 85 LEU A CA 1
ATOM 646 C C . LEU A 1 85 ? -6.232 -4.383 22.130 1.00 86.88 85 LEU A C 1
ATOM 648 O O . LEU A 1 85 ? -6.363 -4.366 20.906 1.00 86.88 85 LEU A O 1
ATOM 652 N N . ILE A 1 86 ? -6.893 -5.251 22.904 1.00 89.44 86 ILE A N 1
ATOM 653 C CA . ILE A 1 86 ? -7.845 -6.225 22.350 1.00 89.44 86 ILE A CA 1
ATOM 654 C C . ILE A 1 86 ? -8.974 -5.503 21.605 1.00 89.44 86 ILE A C 1
ATOM 656 O O . ILE A 1 86 ? -9.359 -5.939 20.522 1.00 89.44 86 ILE A O 1
ATOM 660 N N . ILE A 1 87 ? -9.502 -4.404 22.153 1.00 92.50 87 ILE A N 1
ATOM 661 C CA . ILE A 1 87 ? -10.533 -3.596 21.489 1.00 92.50 87 ILE A CA 1
ATOM 662 C C . ILE A 1 87 ? -10.010 -3.047 20.157 1.00 92.50 87 ILE A C 1
ATOM 664 O O . ILE A 1 87 ? -10.641 -3.295 19.131 1.00 92.50 87 ILE A O 1
ATOM 668 N N . CYS A 1 88 ? -8.854 -2.375 20.149 1.00 92.62 88 CYS A N 1
ATOM 669 C CA . CYS A 1 88 ? -8.250 -1.834 18.929 1.00 92.62 88 CYS A CA 1
ATOM 670 C C . CYS A 1 88 ? -8.043 -2.928 17.879 1.00 92.62 88 CYS A C 1
ATOM 672 O O . CYS A 1 88 ? -8.484 -2.789 16.743 1.00 92.62 88 CYS A O 1
ATOM 674 N N . GLN A 1 89 ? -7.445 -4.056 18.264 1.00 91.81 89 GLN A N 1
ATOM 675 C CA . GLN A 1 89 ? -7.192 -5.165 17.350 1.00 91.81 89 GLN A CA 1
ATOM 676 C C . GLN A 1 89 ? -8.489 -5.721 16.750 1.00 91.81 89 GLN A C 1
ATOM 678 O O . GLN A 1 89 ? -8.562 -5.960 15.547 1.00 91.81 89 GLN A O 1
ATOM 683 N N . GLN A 1 90 ? -9.527 -5.909 17.567 1.00 94.06 90 GLN A N 1
ATOM 684 C CA . GLN A 1 90 ? -10.810 -6.408 17.081 1.00 94.06 90 GLN A CA 1
ATOM 685 C C . GLN A 1 90 ? -11.534 -5.387 16.195 1.00 94.06 90 GLN A C 1
ATOM 687 O O . GLN A 1 90 ? -12.188 -5.797 15.243 1.00 94.06 90 GLN A O 1
ATOM 692 N N . LEU A 1 91 ? -11.383 -4.082 16.435 1.00 96.56 91 LEU A N 1
ATOM 693 C CA . LEU A 1 91 ? -11.912 -3.037 15.551 1.00 96.56 91 LEU A CA 1
ATOM 694 C C . LEU A 1 91 ? -11.195 -3.010 14.192 1.00 96.56 91 LEU A C 1
ATOM 696 O O . LEU A 1 91 ? -11.867 -2.920 13.169 1.00 96.56 91 LEU A O 1
ATOM 700 N N . ILE A 1 92 ? -9.869 -3.184 14.155 1.00 95.38 92 ILE A N 1
ATOM 701 C CA . ILE A 1 92 ? -9.116 -3.333 12.893 1.00 95.38 92 ILE A CA 1
ATOM 702 C C . ILE A 1 92 ? -9.646 -4.553 12.113 1.00 95.38 92 ILE A C 1
ATOM 704 O O . ILE A 1 92 ? -9.891 -4.461 10.910 1.00 95.38 92 ILE A O 1
ATOM 708 N N . PHE A 1 93 ? -9.911 -5.677 12.793 1.00 94.38 93 PHE A N 1
ATOM 709 C CA . PHE A 1 93 ? -10.547 -6.840 12.164 1.00 94.38 93 PHE A CA 1
ATOM 710 C C . PHE A 1 93 ? -11.985 -6.576 11.708 1.00 94.38 93 PHE A C 1
ATOM 712 O O . PHE A 1 93 ? -12.371 -7.085 10.663 1.00 94.38 93 PHE A O 1
ATOM 719 N N . CYS A 1 94 ? -12.769 -5.776 12.437 1.00 97.31 94 CYS A N 1
ATOM 720 C CA . CYS A 1 94 ? -14.108 -5.369 12.002 1.00 97.31 94 CYS A CA 1
ATOM 721 C C . CYS A 1 94 ? -14.044 -4.575 10.690 1.00 97.31 94 CYS A C 1
ATOM 723 O O . CYS A 1 94 ? -14.787 -4.887 9.765 1.00 97.31 94 CYS A O 1
ATOM 725 N N . ILE A 1 95 ? -13.131 -3.598 10.595 1.00 97.69 95 ILE A N 1
ATOM 726 C CA . ILE A 1 95 ? -12.925 -2.779 9.390 1.00 97.69 95 ILE A CA 1
ATOM 727 C C . ILE A 1 95 ? -12.506 -3.662 8.213 1.00 97.69 95 ILE A C 1
ATOM 729 O O . ILE A 1 95 ? -13.115 -3.602 7.149 1.00 97.69 95 ILE A O 1
ATOM 733 N N . GLY A 1 96 ? -11.531 -4.551 8.417 1.00 95.62 96 GLY A N 1
ATOM 734 C CA . GLY A 1 96 ? -11.164 -5.557 7.419 1.00 95.62 96 GLY A CA 1
ATOM 735 C C . GLY A 1 96 ? -12.313 -6.505 7.063 1.00 95.62 96 GLY A C 1
ATOM 736 O O . GLY A 1 96 ? -12.464 -6.910 5.912 1.00 95.62 96 GLY A O 1
ATOM 737 N N . GLY A 1 97 ? -13.156 -6.840 8.040 1.00 95.44 97 GLY A N 1
ATOM 738 C CA . GLY A 1 97 ? -14.343 -7.676 7.893 1.00 95.44 97 GLY A CA 1
ATOM 739 C C . GLY A 1 97 ? -15.369 -7.094 6.924 1.00 95.44 97 GLY A C 1
ATOM 740 O O . GLY A 1 97 ? -16.021 -7.853 6.210 1.00 95.44 97 GLY A O 1
ATOM 741 N N . LEU A 1 98 ? -15.437 -5.766 6.795 1.00 96.44 98 LEU A N 1
ATOM 742 C CA . LEU A 1 98 ? -16.283 -5.111 5.795 1.00 96.44 98 LEU A CA 1
ATOM 743 C C . LEU A 1 98 ? -15.914 -5.500 4.357 1.00 96.44 98 LEU A C 1
ATOM 745 O O . LEU A 1 98 ? -16.764 -5.398 3.486 1.00 96.44 98 LEU A O 1
ATOM 749 N N . ALA A 1 99 ? -14.701 -5.991 4.091 1.00 93.56 99 ALA A N 1
ATOM 750 C CA . ALA A 1 99 ? -14.291 -6.480 2.771 1.00 93.56 99 ALA A CA 1
ATOM 751 C C . ALA A 1 99 ? -14.553 -7.987 2.545 1.00 93.56 99 ALA A C 1
ATOM 753 O O . ALA A 1 99 ? -14.225 -8.520 1.485 1.00 93.56 99 ALA A O 1
ATOM 754 N N . THR A 1 100 ? -15.142 -8.689 3.521 1.00 93.00 100 THR A N 1
ATOM 755 C CA . THR A 1 100 ? -15.414 -10.141 3.433 1.00 93.00 100 THR A CA 1
ATOM 756 C C . THR A 1 100 ? -16.603 -10.459 2.525 1.00 93.00 100 THR A C 1
ATOM 758 O O . THR A 1 100 ? -16.647 -11.510 1.899 1.00 93.00 100 THR A O 1
ATOM 761 N N . HIS A 1 101 ? -17.579 -9.554 2.432 1.00 91.19 101 HIS A N 1
ATOM 762 C CA . HIS A 1 101 ? -18.762 -9.713 1.580 1.00 91.19 101 HIS A CA 1
ATOM 763 C C . HIS A 1 101 ? -18.942 -8.465 0.737 1.00 91.19 101 HIS A C 1
ATOM 765 O O . HIS A 1 101 ? -19.012 -7.372 1.293 1.00 91.19 101 HIS A O 1
ATOM 771 N N . ILE A 1 102 ? -19.049 -8.620 -0.581 1.00 89.12 102 ILE A N 1
ATOM 772 C CA . ILE A 1 102 ? -19.232 -7.499 -1.508 1.00 89.12 102 ILE A CA 1
ATOM 773 C C . ILE A 1 102 ? -20.729 -7.260 -1.722 1.00 89.12 102 ILE A C 1
ATOM 775 O O . ILE A 1 102 ? -21.417 -8.074 -2.336 1.00 89.12 102 ILE A O 1
ATOM 779 N N . TYR A 1 103 ? -21.241 -6.148 -1.198 1.00 87.69 103 TYR A N 1
ATOM 780 C CA . TYR A 1 103 ? -22.634 -5.719 -1.360 1.00 87.69 103 TYR A CA 1
ATOM 781 C C . TYR A 1 103 ? -22.825 -4.826 -2.588 1.00 87.69 103 TYR A C 1
ATOM 783 O O . TYR A 1 103 ? -23.927 -4.762 -3.130 1.00 87.69 103 TYR A O 1
ATOM 791 N N . TYR A 1 104 ? -21.762 -4.151 -3.030 1.00 88.44 104 TYR A N 1
ATOM 792 C CA . TYR A 1 104 ? -21.744 -3.331 -4.237 1.00 88.44 104 TYR A CA 1
ATOM 793 C C . TYR A 1 104 ? -20.333 -3.267 -4.844 1.00 88.44 104 TYR A C 1
ATOM 795 O O . TYR A 1 104 ? -19.343 -3.500 -4.153 1.00 88.44 104 TYR A O 1
ATOM 803 N N . ALA A 1 105 ? -20.237 -2.959 -6.141 1.00 75.56 105 ALA A N 1
ATOM 804 C CA . ALA A 1 105 ? -19.006 -3.126 -6.924 1.00 75.56 105 ALA A CA 1
ATOM 805 C C . ALA A 1 105 ? -17.793 -2.354 -6.366 1.00 75.56 105 ALA A C 1
ATOM 807 O O . ALA A 1 105 ? -16.708 -2.914 -6.239 1.00 75.56 105 ALA A O 1
ATOM 808 N N . ASN A 1 106 ? -17.989 -1.095 -5.967 1.00 77.00 106 ASN A N 1
ATOM 809 C CA . ASN A 1 106 ? -16.897 -0.212 -5.545 1.00 77.00 106 ASN A CA 1
ATOM 810 C C . ASN A 1 106 ? -16.544 -0.336 -4.060 1.00 77.00 106 ASN A C 1
ATOM 812 O O . ASN A 1 106 ? -15.706 0.407 -3.570 1.00 77.00 106 ASN A O 1
ATOM 816 N N . GLN A 1 107 ? -17.139 -1.277 -3.327 1.00 90.00 107 GLN A N 1
ATOM 817 C CA . GLN A 1 107 ? -17.074 -1.297 -1.867 1.00 90.00 107 GLN A CA 1
ATOM 818 C C . GLN A 1 107 ? -15.658 -1.296 -1.302 1.00 90.00 107 GLN A C 1
ATOM 820 O O . GLN A 1 107 ? -15.350 -0.520 -0.404 1.00 90.00 107 GLN A O 1
ATOM 825 N N . VAL A 1 108 ? -14.782 -2.152 -1.826 1.00 87.94 108 VAL A N 1
ATOM 826 C CA . VAL A 1 108 ? -13.392 -2.218 -1.356 1.00 87.94 108 VAL A CA 1
ATOM 827 C C . VAL A 1 108 ? -12.636 -0.937 -1.709 1.00 87.94 108 VAL A C 1
ATOM 829 O O . VAL A 1 108 ? -11.838 -0.468 -0.901 1.00 87.94 108 VAL A O 1
ATOM 832 N N . CYS A 1 109 ? -12.911 -0.353 -2.879 1.00 80.75 109 CYS A N 1
ATOM 833 C CA . CYS A 1 109 ? -12.300 0.903 -3.306 1.00 80.75 109 CYS A CA 1
ATOM 834 C C . CYS A 1 109 ? -12.724 2.045 -2.384 1.00 80.75 109 CYS A C 1
ATOM 836 O O . CYS A 1 109 ? -11.857 2.735 -1.860 1.00 80.75 109 CYS A O 1
ATOM 838 N N . ASP A 1 110 ? -14.023 2.174 -2.110 1.00 87.81 110 ASP A N 1
ATOM 839 C CA . ASP A 1 110 ? -14.557 3.220 -1.243 1.00 87.81 110 ASP A CA 1
ATOM 840 C C . ASP A 1 110 ? -14.030 3.079 0.192 1.00 87.81 110 ASP A C 1
ATOM 842 O O . ASP A 1 110 ? -13.647 4.073 0.801 1.00 87.81 110 ASP A O 1
ATOM 846 N N . ILE A 1 111 ? -13.951 1.851 0.735 1.00 92.31 111 ILE A N 1
ATOM 847 C CA . ILE A 1 111 ? -13.367 1.606 2.067 1.00 92.31 111 ILE A CA 1
ATOM 848 C C . ILE A 1 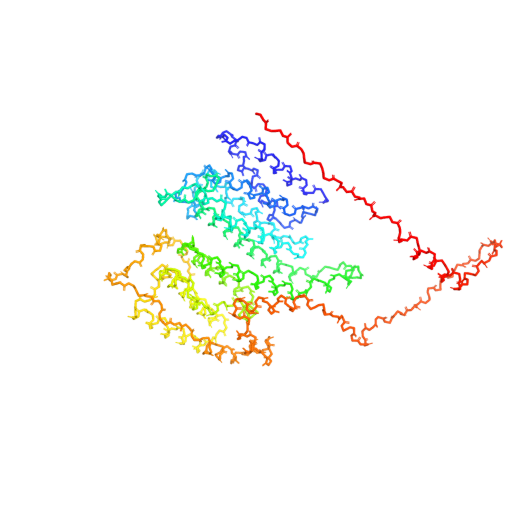111 ? -11.911 2.087 2.107 1.00 92.31 111 ILE A C 1
ATOM 850 O O . ILE A 1 111 ? -11.497 2.756 3.054 1.00 92.31 111 ILE A O 1
ATOM 854 N N . ILE A 1 112 ? -11.121 1.731 1.094 1.00 85.31 112 ILE A N 1
ATOM 855 C CA . ILE A 1 112 ? -9.704 2.092 1.018 1.00 85.31 112 ILE A CA 1
ATOM 856 C C . ILE A 1 112 ? -9.541 3.600 0.851 1.00 85.31 112 ILE A C 1
ATOM 858 O O . ILE A 1 112 ? -8.753 4.196 1.579 1.00 85.31 112 ILE A O 1
ATOM 862 N N . GLU A 1 113 ? -10.294 4.218 -0.057 1.00 83.19 113 GLU A N 1
ATOM 863 C CA . GLU A 1 113 ? -10.280 5.662 -0.274 1.00 83.19 113 GLU A CA 1
ATOM 864 C C . GLU A 1 113 ? -10.639 6.406 1.016 1.00 83.19 113 GLU A C 1
ATOM 866 O O . GLU A 1 113 ? -9.915 7.315 1.417 1.00 83.19 113 GLU A O 1
ATOM 871 N N . TYR A 1 114 ? -11.674 5.956 1.728 1.00 90.38 114 TYR A N 1
ATOM 872 C CA . TYR A 1 114 ? -12.080 6.532 3.007 1.00 90.38 114 TYR A CA 1
ATOM 873 C C . TYR A 1 114 ? -10.967 6.454 4.064 1.00 90.38 114 TYR A C 1
ATOM 875 O O . TYR A 1 114 ? -10.683 7.434 4.757 1.00 90.38 114 TYR A O 1
ATOM 883 N N . ILE A 1 115 ? -10.284 5.307 4.170 1.00 87.88 115 ILE A N 1
ATOM 884 C CA . ILE A 1 115 ? -9.152 5.135 5.093 1.00 87.88 115 ILE A CA 1
ATOM 885 C C . ILE A 1 115 ? -7.947 5.987 4.657 1.00 87.88 115 ILE A C 1
ATOM 887 O O . ILE A 1 115 ? -7.272 6.567 5.506 1.00 87.88 115 ILE A O 1
ATOM 891 N N . ILE A 1 116 ? -7.677 6.101 3.354 1.00 81.62 116 ILE A N 1
ATOM 892 C CA . ILE A 1 116 ? -6.600 6.936 2.802 1.00 81.62 116 ILE A CA 1
ATOM 893 C C . ILE A 1 116 ? -6.867 8.421 3.066 1.00 81.62 116 ILE A C 1
ATOM 895 O O . ILE A 1 116 ? -5.955 9.146 3.460 1.00 81.62 116 ILE A O 1
ATOM 899 N N . GLN A 1 117 ? -8.108 8.888 2.931 1.00 84.88 117 GLN A N 1
ATOM 900 C CA . GLN A 1 117 ? -8.490 10.250 3.314 1.00 84.88 117 GLN A CA 1
ATOM 901 C C . GLN A 1 117 ? -8.204 10.508 4.807 1.00 84.88 117 GLN A C 1
ATOM 903 O O . GLN A 1 117 ? -7.687 11.567 5.161 1.00 84.88 117 GLN A O 1
ATOM 908 N N . HIS A 1 118 ? -8.412 9.505 5.667 1.00 84.25 118 HIS A N 1
ATOM 909 C CA . HIS A 1 118 ? -8.047 9.544 7.090 1.00 84.25 118 HIS A CA 1
ATOM 910 C C . HIS A 1 118 ? -6.549 9.326 7.377 1.00 84.25 118 HIS A C 1
ATOM 912 O O . HIS A 1 118 ? -6.104 9.575 8.493 1.00 84.25 118 HIS A O 1
ATOM 918 N N . LEU A 1 119 ? -5.742 8.876 6.413 1.00 75.44 119 LEU A N 1
ATOM 919 C CA . LEU A 1 119 ? -4.274 8.866 6.510 1.00 75.44 119 LEU A CA 1
ATOM 920 C C . LEU A 1 119 ? -3.691 10.252 6.205 1.00 75.44 119 LEU A C 1
ATOM 922 O O . LEU A 1 119 ? -2.694 10.658 6.811 1.00 75.44 119 LEU A O 1
ATOM 926 N N . HIS A 1 120 ? -4.341 10.980 5.296 1.00 66.06 120 HIS A N 1
ATOM 927 C CA . HIS A 1 120 ? -3.948 12.301 4.809 1.00 66.06 120 HIS A CA 1
ATOM 928 C C . HIS A 1 120 ? -4.342 13.471 5.718 1.00 66.06 120 HIS A C 1
ATOM 930 O O . HIS A 1 120 ? -4.265 14.605 5.250 1.00 66.06 120 HIS A O 1
ATOM 936 N N . ILE A 1 121 ? -4.753 13.235 6.976 1.00 61.81 121 ILE A N 1
ATOM 937 C CA . ILE A 1 121 ? -5.313 14.269 7.873 1.00 61.81 121 ILE A CA 1
ATOM 938 C C . ILE A 1 121 ? -4.531 15.577 7.734 1.00 61.81 121 ILE A C 1
ATOM 940 O O . ILE A 1 121 ? -3.349 15.655 8.078 1.00 61.81 121 ILE A O 1
ATOM 944 N N . HIS A 1 122 ? -5.225 16.550 7.137 1.00 51.41 122 HIS A N 1
ATOM 945 C CA . HIS A 1 122 ? -4.690 17.754 6.517 1.00 51.41 122 HIS A CA 1
ATOM 946 C C . HIS A 1 122 ? -3.626 18.444 7.389 1.00 51.41 122 HIS A C 1
ATOM 948 O O . HIS A 1 122 ? -3.978 19.011 8.427 1.00 51.41 122 HIS A O 1
ATOM 954 N N . PRO A 1 123 ? -2.348 18.495 6.962 1.00 49.06 123 PRO A N 1
ATOM 955 C CA . PRO A 1 123 ? -1.339 19.288 7.663 1.00 49.06 123 PRO A CA 1
ATOM 956 C C . PRO A 1 123 ? -1.701 20.786 7.681 1.00 49.06 123 PRO A C 1
ATOM 958 O O . PRO A 1 123 ? -1.436 21.474 8.663 1.00 49.06 123 PRO A O 1
ATOM 961 N N . GLU A 1 124 ? -2.408 21.272 6.656 1.00 46.16 124 GLU A N 1
ATOM 962 C CA . GLU A 1 124 ? -2.633 22.705 6.418 1.00 46.16 124 GLU A CA 1
ATOM 963 C C . GLU A 1 124 ? -3.532 23.414 7.448 1.00 46.16 124 GLU A C 1
ATOM 965 O O . GLU A 1 124 ? -3.421 24.626 7.617 1.00 46.16 124 GLU A O 1
ATOM 970 N N . GLN A 1 125 ? -4.396 22.705 8.186 1.00 47.03 125 GLN A N 1
ATOM 971 C CA . GLN A 1 125 ? -5.253 23.354 9.196 1.00 47.03 125 GLN A CA 1
ATOM 972 C C . GLN A 1 125 ? -4.596 23.488 10.579 1.00 47.03 125 GLN A C 1
ATOM 974 O O . GLN A 1 125 ? -5.138 24.172 11.445 1.00 47.03 125 GLN A O 1
ATOM 979 N N . THR A 1 126 ? -3.417 22.891 10.789 1.00 47.88 126 THR A N 1
ATOM 980 C CA . THR A 1 126 ? -2.723 22.917 12.093 1.00 47.88 126 THR A CA 1
ATOM 981 C C . THR A 1 126 ? -1.573 23.942 12.137 1.00 47.88 126 THR A C 1
ATOM 983 O O . THR A 1 126 ? -1.047 24.245 13.206 1.00 47.88 126 THR A O 1
ATOM 986 N N . GLU A 1 127 ? -1.201 24.552 11.004 1.00 48.28 127 GLU A N 1
ATOM 987 C CA . GLU A 1 127 ? 0.010 25.388 10.893 1.00 48.28 127 GLU A CA 1
ATOM 988 C C . GLU A 1 127 ? -0.090 26.806 11.490 1.00 48.28 127 GLU A C 1
ATOM 990 O O . GLU A 1 127 ? 0.924 27.493 11.612 1.00 48.28 127 GLU A O 1
ATOM 995 N N . LEU A 1 128 ? -1.263 27.266 11.937 1.00 51.50 128 LEU A N 1
ATOM 996 C CA . LEU A 1 128 ? -1.395 28.617 12.511 1.00 51.50 128 LEU A CA 1
ATOM 997 C C . LEU A 1 128 ? -1.046 28.717 14.003 1.00 51.50 128 LEU A C 1
ATOM 999 O O . LEU A 1 128 ? -1.030 29.816 14.560 1.00 51.50 128 LEU A O 1
ATOM 1003 N N . SER A 1 129 ? -0.716 27.609 14.663 1.00 46.41 129 SER A N 1
ATOM 1004 C CA . SER A 1 129 ? -0.378 27.636 16.083 1.00 46.41 129 SER A CA 1
ATOM 1005 C C . SER A 1 129 ? 0.616 26.543 16.450 1.00 46.41 129 SER A C 1
ATOM 1007 O O . SER A 1 129 ? 0.194 25.507 16.944 1.00 46.41 129 SER A O 1
ATOM 1009 N N . GLN A 1 130 ? 1.915 26.784 16.232 1.00 49.81 130 GLN A N 1
ATOM 1010 C CA . GLN A 1 130 ? 3.025 26.446 17.149 1.00 49.81 130 GLN A CA 1
ATOM 1011 C C . GLN A 1 130 ? 4.373 26.481 16.410 1.00 49.81 130 GLN A C 1
ATOM 1013 O O . GLN A 1 130 ? 4.821 25.509 15.811 1.00 49.81 130 GLN A O 1
ATOM 1018 N N . GLN A 1 131 ? 5.062 27.621 16.492 1.00 46.34 131 GLN A N 1
ATOM 1019 C CA . GLN A 1 131 ? 6.482 27.708 16.160 1.00 46.34 131 GLN A CA 1
ATOM 1020 C C . GLN A 1 131 ? 7.311 27.120 17.311 1.00 46.34 131 GLN A C 1
ATOM 1022 O O . GLN A 1 131 ? 7.322 27.668 18.411 1.00 46.34 131 GLN A O 1
ATOM 1027 N N . GLY A 1 132 ? 8.059 26.051 17.026 1.00 49.34 132 GLY A N 1
ATOM 1028 C CA . GLY A 1 132 ? 9.312 25.755 17.725 1.00 49.34 132 GLY A CA 1
ATOM 1029 C C . GLY A 1 132 ? 9.251 24.750 18.875 1.00 49.34 132 GLY A C 1
ATOM 1030 O O . GLY A 1 132 ? 9.607 25.084 19.998 1.00 49.34 132 GLY A O 1
ATOM 1031 N N . SER A 1 133 ? 8.890 23.499 18.603 1.00 48.59 133 SER A N 1
ATOM 1032 C CA . SER A 1 133 ? 9.552 22.327 19.205 1.00 48.59 133 SER A CA 1
ATOM 1033 C C . SER A 1 133 ? 9.130 21.077 18.435 1.00 48.59 133 SER A C 1
ATOM 1035 O O . SER A 1 133 ? 8.031 21.063 17.890 1.00 48.59 133 SER A O 1
ATOM 1037 N N . SER A 1 134 ? 9.987 20.056 18.369 1.00 52.47 134 SER A N 1
ATOM 1038 C CA . SER A 1 134 ? 9.796 18.767 17.677 1.00 52.47 134 SER A CA 1
ATOM 1039 C C . SER A 1 134 ? 8.663 17.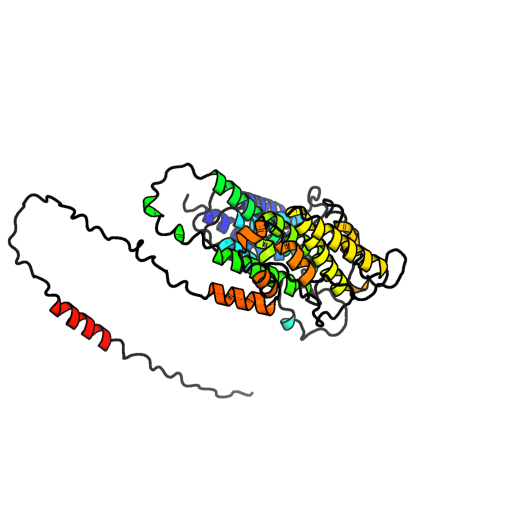902 18.263 1.00 52.47 134 SER A C 1
ATOM 1041 O O . SER A 1 134 ? 8.826 16.702 18.477 1.00 52.47 134 SER A O 1
ATOM 1043 N N . GLN A 1 135 ? 7.523 18.506 18.596 1.00 50.84 135 GLN A N 1
ATOM 1044 C CA . GLN A 1 135 ? 6.355 17.813 19.105 1.00 50.84 135 GLN A CA 1
ATOM 1045 C C . GLN A 1 135 ? 5.758 16.985 17.974 1.00 50.84 135 GLN A C 1
ATOM 1047 O O . GLN A 1 135 ? 5.303 17.517 16.964 1.00 50.84 135 GLN A O 1
ATOM 1052 N N . SER A 1 136 ? 5.773 15.667 18.171 1.00 59.25 136 SER A N 1
ATOM 1053 C CA . SER A 1 136 ? 4.927 14.723 17.451 1.00 59.25 136 SER A CA 1
ATOM 1054 C C . SER A 1 136 ? 3.542 15.340 17.283 1.00 59.25 136 SER A C 1
ATOM 1056 O O . SER A 1 136 ? 2.915 15.687 18.286 1.00 59.25 136 SER A O 1
ATOM 1058 N N . SER A 1 137 ? 3.068 15.503 16.051 1.00 63.91 137 SER A N 1
ATOM 1059 C CA . SER A 1 137 ? 1.717 15.993 15.808 1.00 63.91 137 SER A CA 1
ATOM 1060 C C . SER A 1 137 ? 0.727 15.038 16.481 1.00 63.91 137 SER A C 1
ATOM 1062 O O . SER A 1 137 ? 0.632 13.856 16.149 1.00 63.91 137 SER A O 1
ATOM 1064 N N . ILE A 1 138 ? 0.050 15.533 17.514 1.00 70.25 138 ILE A N 1
ATOM 1065 C CA . ILE A 1 138 ? -1.012 14.812 18.209 1.00 70.25 138 ILE A CA 1
ATOM 1066 C C . ILE A 1 138 ? -2.311 15.221 17.525 1.00 70.25 138 ILE A C 1
ATOM 1068 O O . ILE A 1 138 ? -2.706 16.383 17.599 1.00 70.25 138 ILE A O 1
ATOM 1072 N N . ILE A 1 139 ? -2.978 14.274 16.870 1.00 70.12 139 ILE A N 1
ATOM 1073 C CA . ILE A 1 139 ? -4.296 14.493 16.273 1.00 70.12 139 ILE A CA 1
ATOM 1074 C C . ILE A 1 139 ? -5.327 13.873 17.211 1.00 70.12 139 ILE A C 1
ATOM 1076 O O . ILE A 1 139 ? -5.279 12.684 17.516 1.00 70.12 139 ILE A O 1
ATOM 1080 N N . GLU A 1 140 ? -6.216 14.712 17.743 1.00 74.38 140 GLU A N 1
ATOM 1081 C CA . GLU A 1 140 ? -7.258 14.333 18.706 1.00 74.38 140 GLU A CA 1
ATOM 1082 C C . GLU A 1 140 ? -6.781 13.576 19.966 1.00 74.38 140 GLU A C 1
ATOM 1084 O O . GLU A 1 140 ? -7.542 12.824 20.572 1.00 74.38 140 GLU A O 1
ATOM 1089 N N . GLY A 1 141 ? -5.532 13.757 20.391 1.00 81.00 141 GLY A N 1
ATOM 1090 C CA . GLY A 1 141 ? -4.967 13.034 21.538 1.00 81.00 141 GLY A CA 1
ATOM 1091 C C . GLY A 1 141 ? -4.277 11.713 21.183 1.00 81.00 141 GLY A C 1
ATOM 1092 O O . GLY A 1 141 ? -3.750 11.065 22.079 1.00 81.00 141 GLY A O 1
ATOM 1093 N N . VAL A 1 142 ? -4.231 11.330 19.901 1.00 82.88 142 VAL A N 1
ATOM 1094 C CA . VAL A 1 142 ? -3.471 10.170 19.412 1.00 82.88 142 VAL A CA 1
ATOM 1095 C C . VAL A 1 142 ? -2.198 10.651 18.705 1.00 82.88 142 VAL A C 1
ATOM 1097 O O . VAL A 1 142 ? -2.274 11.567 17.879 1.00 82.88 142 VAL A O 1
ATOM 1100 N N . PRO A 1 143 ? -1.022 10.057 18.977 1.00 82.25 143 PRO A N 1
ATOM 1101 C CA . PRO A 1 143 ? 0.171 10.303 18.172 1.00 82.25 143 PRO A CA 1
ATOM 1102 C C . PRO A 1 143 ? -0.082 9.949 16.701 1.00 82.25 143 PRO A C 1
ATOM 1104 O O . PRO A 1 143 ? -0.524 8.840 16.394 1.00 82.25 143 PRO A O 1
ATOM 1107 N N . LEU A 1 144 ? 0.220 10.867 15.777 1.00 78.69 144 LEU A N 1
ATOM 1108 C CA . LEU A 1 144 ? -0.045 10.669 14.347 1.00 78.69 144 LEU A CA 1
ATOM 1109 C C . LEU A 1 144 ? 0.626 9.409 13.775 1.00 78.69 144 LEU A C 1
ATOM 1111 O O . LEU A 1 144 ? 0.058 8.745 12.909 1.00 78.69 144 LEU A O 1
ATOM 1115 N N . SER A 1 145 ? 1.808 9.049 14.276 1.00 77.88 145 SER A N 1
ATOM 1116 C CA . SER A 1 145 ? 2.513 7.820 13.896 1.00 77.88 145 SER A CA 1
ATOM 1117 C C . SER A 1 145 ? 1.710 6.556 14.228 1.00 77.88 145 SER A C 1
ATOM 1119 O O . SER A 1 145 ? 1.579 5.670 13.383 1.00 77.88 145 SER A O 1
ATOM 1121 N N . GLU A 1 146 ? 1.126 6.484 15.426 1.00 81.94 146 GLU A N 1
ATOM 1122 C CA . GLU A 1 146 ? 0.306 5.348 15.866 1.00 81.94 146 GLU A CA 1
ATOM 1123 C C . GLU A 1 146 ? -1.007 5.267 15.092 1.00 81.94 146 GLU A C 1
ATOM 1125 O O . GLU A 1 146 ? -1.435 4.179 14.691 1.00 81.94 146 GLU A O 1
ATOM 1130 N N . LEU A 1 147 ? -1.617 6.421 14.813 1.00 85.88 147 LEU A N 1
ATOM 1131 C CA . LEU A 1 147 ? -2.799 6.490 13.966 1.00 85.88 147 LEU A CA 1
ATOM 1132 C C . LEU A 1 147 ? -2.507 5.935 12.567 1.00 85.88 147 LEU A C 1
ATOM 1134 O O . LEU A 1 147 ? -3.174 5.002 12.122 1.00 85.88 147 LEU A O 1
ATOM 1138 N N . ARG A 1 148 ? -1.470 6.443 11.897 1.00 83.19 148 ARG A N 1
ATOM 1139 C CA . ARG A 1 148 ? -1.087 5.999 10.548 1.00 83.19 148 ARG A CA 1
ATOM 1140 C C . ARG A 1 148 ? -0.773 4.516 10.494 1.00 83.19 148 ARG A C 1
ATOM 1142 O O . ARG A 1 148 ? -1.315 3.809 9.651 1.00 83.19 148 ARG A O 1
ATOM 1149 N N . LYS A 1 149 ? 0.033 4.020 11.437 1.00 81.44 149 LYS A N 1
ATOM 1150 C CA . LYS A 1 149 ? 0.346 2.591 11.564 1.00 81.44 149 LYS A CA 1
ATOM 1151 C C . LYS A 1 149 ? -0.924 1.750 11.696 1.00 81.44 149 LYS A C 1
ATOM 1153 O O . LYS A 1 149 ? -1.031 0.690 11.082 1.00 81.44 149 LYS A O 1
ATOM 1158 N N . THR A 1 150 ? -1.895 2.225 12.471 1.00 88.25 150 THR A N 1
ATOM 1159 C CA . THR A 1 150 ? -3.176 1.542 12.671 1.00 88.25 150 THR A CA 1
ATOM 1160 C C . THR A 1 150 ? -4.046 1.552 11.411 1.00 88.25 150 THR A C 1
ATOM 1162 O O . THR A 1 150 ? -4.601 0.515 11.044 1.00 88.25 150 THR A O 1
ATOM 1165 N N . LEU A 1 151 ? -4.133 2.680 10.704 1.00 88.00 151 LEU A N 1
ATOM 1166 C CA . LEU A 1 151 ? -4.893 2.790 9.453 1.00 88.00 151 LEU A CA 1
ATOM 1167 C C . LEU A 1 151 ? -4.268 1.959 8.324 1.00 88.00 151 LEU A C 1
ATOM 1169 O O . LEU A 1 151 ? -4.986 1.254 7.619 1.00 88.00 151 LEU A O 1
ATOM 1173 N N . LEU A 1 152 ? -2.937 1.943 8.205 1.00 82.12 152 LEU A N 1
ATOM 1174 C CA . LEU A 1 152 ? -2.220 1.076 7.261 1.00 82.12 152 LEU A CA 1
ATOM 1175 C C . LEU A 1 152 ? -2.487 -0.410 7.534 1.00 82.12 152 LEU A C 1
ATOM 1177 O O . LEU A 1 152 ? -2.642 -1.193 6.600 1.00 82.12 152 LEU A O 1
ATOM 1181 N N . LYS A 1 153 ? -2.612 -0.808 8.806 1.00 84.69 153 LYS A N 1
ATOM 1182 C CA . LYS A 1 153 ? -3.044 -2.169 9.166 1.00 84.69 153 LYS A CA 1
ATOM 1183 C C . LYS A 1 153 ? -4.484 -2.449 8.758 1.00 84.69 153 LYS A C 1
ATOM 1185 O O . LYS A 1 153 ? -4.766 -3.549 8.296 1.00 84.69 153 LYS A O 1
ATOM 1190 N N . CYS A 1 154 ? -5.387 -1.481 8.909 1.00 90.88 154 CYS A N 1
ATOM 1191 C CA . CYS A 1 154 ? -6.756 -1.627 8.416 1.00 90.88 154 CYS A CA 1
ATOM 1192 C C . CYS A 1 154 ? -6.755 -1.868 6.901 1.00 90.88 154 CYS A C 1
ATOM 1194 O O . CYS A 1 154 ? -7.376 -2.826 6.450 1.00 90.88 154 CYS A O 1
ATOM 1196 N N . LEU A 1 155 ? -5.992 -1.074 6.138 1.00 84.94 155 LEU A N 1
ATOM 1197 C CA . LEU A 1 155 ? -5.826 -1.254 4.691 1.00 84.94 155 LEU A CA 1
ATOM 1198 C C . LEU A 1 155 ? -5.286 -2.641 4.335 1.00 84.94 155 LEU A C 1
ATOM 1200 O O . LEU A 1 155 ? -5.847 -3.313 3.475 1.00 84.94 155 LEU A O 1
ATOM 1204 N N . ASP A 1 156 ? -4.234 -3.095 5.015 1.00 81.69 156 ASP A N 1
ATOM 1205 C CA . ASP A 1 156 ? -3.652 -4.421 4.797 1.00 81.69 156 ASP A CA 1
ATOM 1206 C C . ASP A 1 156 ? -4.677 -5.551 5.015 1.00 81.69 156 ASP A C 1
ATOM 1208 O O . ASP A 1 156 ? -4.807 -6.442 4.172 1.00 81.69 156 ASP A O 1
ATOM 1212 N N . ILE A 1 157 ? -5.462 -5.507 6.101 1.00 87.81 157 ILE A N 1
ATOM 1213 C CA . ILE A 1 157 ? -6.505 -6.517 6.350 1.00 87.81 157 ILE A CA 1
ATOM 1214 C C . ILE A 1 157 ? -7.641 -6.411 5.324 1.00 87.81 157 ILE A C 1
ATOM 1216 O O . ILE A 1 157 ? -8.095 -7.444 4.840 1.00 87.81 157 ILE A O 1
ATOM 1220 N N . VAL A 1 158 ? -8.074 -5.205 4.947 1.00 89.81 158 VAL A N 1
ATOM 1221 C CA . VAL A 1 158 ? -9.095 -4.992 3.902 1.00 89.81 158 VAL A CA 1
ATOM 1222 C C . VAL A 1 158 ? -8.658 -5.624 2.576 1.00 89.81 158 VAL A C 1
ATOM 1224 O O . VAL A 1 158 ? -9.413 -6.392 1.977 1.00 89.81 158 VAL A O 1
ATOM 1227 N N . VAL A 1 159 ? -7.422 -5.364 2.138 1.00 81.50 159 VAL A N 1
ATOM 1228 C CA . VAL A 1 159 ? -6.864 -5.922 0.895 1.00 81.50 159 VAL A CA 1
ATOM 1229 C C . VAL A 1 159 ? -6.737 -7.446 0.982 1.00 81.50 159 VAL A C 1
ATOM 1231 O O . VAL A 1 159 ? -7.088 -8.151 0.031 1.00 81.50 159 VAL A O 1
ATOM 1234 N N . ARG A 1 160 ? -6.281 -7.976 2.126 1.00 83.69 160 ARG A N 1
ATOM 1235 C CA . ARG A 1 160 ? -6.176 -9.424 2.364 1.00 83.69 160 ARG A CA 1
ATOM 1236 C C . ARG A 1 160 ? -7.540 -10.113 2.315 1.00 83.69 160 ARG A C 1
ATOM 1238 O O . ARG A 1 160 ? -7.689 -11.088 1.584 1.00 83.69 160 ARG A O 1
ATOM 1245 N N . ASN A 1 161 ? -8.530 -9.599 3.038 1.00 88.94 161 ASN A N 1
ATOM 1246 C CA . ASN A 1 161 ? -9.864 -10.194 3.090 1.00 88.94 161 ASN A CA 1
ATOM 1247 C C . ASN A 1 161 ? -10.552 -10.132 1.724 1.00 88.94 161 ASN A C 1
ATOM 1249 O O . ASN A 1 161 ? -11.103 -11.133 1.283 1.00 88.94 161 ASN A O 1
ATOM 1253 N N . SER A 1 162 ? -10.433 -9.012 1.003 1.00 87.00 162 SER A N 1
ATOM 1254 C CA . SER A 1 162 ? -10.927 -8.894 -0.377 1.00 87.00 162 SER A CA 1
ATOM 1255 C C . SER A 1 162 ? -10.349 -9.986 -1.295 1.00 87.00 162 SER A C 1
ATOM 1257 O O . SER A 1 162 ? -11.073 -10.602 -2.080 1.00 87.00 162 SER A O 1
ATOM 1259 N N . LYS A 1 163 ? -9.052 -10.305 -1.149 1.00 76.50 163 LYS A N 1
ATOM 1260 C CA . LYS A 1 163 ? -8.412 -11.411 -1.878 1.00 76.50 163 LYS A CA 1
ATOM 1261 C C . LYS A 1 163 ? -9.027 -12.767 -1.549 1.00 76.50 163 LYS A C 1
ATOM 1263 O O . LYS A 1 163 ? -9.320 -13.538 -2.459 1.00 76.50 163 LYS A O 1
ATOM 1268 N N . GLU A 1 164 ? -9.187 -13.073 -0.268 1.00 83.69 164 GLU A N 1
ATOM 1269 C CA . GLU A 1 164 ? -9.768 -14.347 0.162 1.00 83.69 164 GLU A CA 1
ATOM 1270 C C . GLU A 1 164 ? -11.206 -14.514 -0.336 1.00 83.69 164 GLU A C 1
ATOM 1272 O O . GLU A 1 164 ? -11.582 -15.597 -0.785 1.00 83.69 164 GLU A O 1
ATOM 1277 N N . THR A 1 165 ? -11.988 -13.436 -0.315 1.00 81.56 165 THR A N 1
ATOM 1278 C CA . THR A 1 165 ? -13.362 -13.391 -0.822 1.00 81.56 165 THR A CA 1
ATOM 1279 C C . THR A 1 165 ? -13.428 -13.737 -2.307 1.00 81.56 165 THR A C 1
ATOM 1281 O O . THR A 1 165 ? -14.223 -14.590 -2.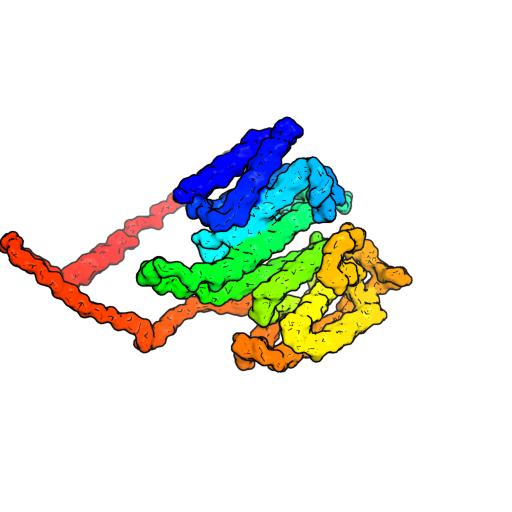704 1.00 81.56 165 THR A O 1
ATOM 1284 N N . GLU A 1 166 ? -12.561 -13.150 -3.135 1.00 72.44 166 GLU A N 1
ATOM 1285 C CA . GLU A 1 166 ? -12.518 -13.462 -4.570 1.00 72.44 166 GLU A CA 1
ATOM 1286 C C . GLU A 1 166 ? -12.173 -14.936 -4.824 1.00 72.44 166 GLU A C 1
ATOM 1288 O O . GLU A 1 166 ? -12.815 -15.588 -5.648 1.00 72.44 166 GLU A O 1
ATOM 1293 N N . ILE A 1 167 ? -11.225 -15.494 -4.060 1.00 74.88 167 ILE A N 1
ATOM 1294 C CA . ILE A 1 167 ? -10.858 -16.914 -4.150 1.00 74.88 167 ILE A CA 1
ATOM 1295 C C . ILE A 1 167 ? -12.069 -17.793 -3.811 1.00 74.88 167 ILE A C 1
ATOM 1297 O O . ILE A 1 167 ? -12.424 -18.676 -4.592 1.00 74.88 167 ILE A O 1
ATOM 1301 N N . ARG A 1 168 ? -12.771 -17.521 -2.704 1.00 78.00 168 ARG A N 1
ATOM 1302 C CA . ARG A 1 168 ? -13.964 -18.292 -2.306 1.00 78.00 168 ARG A CA 1
ATOM 1303 C C . ARG A 1 168 ? -15.083 -18.202 -3.343 1.00 78.00 168 ARG A C 1
ATOM 1305 O O . ARG A 1 168 ? -15.725 -19.206 -3.641 1.00 78.00 168 ARG A O 1
ATOM 1312 N N . HIS A 1 169 ? -15.317 -17.030 -3.929 1.00 67.94 169 HIS A N 1
ATOM 1313 C CA . HIS A 1 169 ? -16.341 -16.871 -4.964 1.00 67.94 169 HIS A CA 1
ATOM 1314 C C . HIS A 1 169 ? -15.957 -17.518 -6.298 1.00 67.94 169 HIS A C 1
ATOM 1316 O O . HIS A 1 169 ? -16.844 -18.009 -7.000 1.00 67.94 169 HIS A O 1
ATOM 1322 N N . SER A 1 170 ? -14.662 -17.613 -6.611 1.00 54.47 170 SER A N 1
ATOM 1323 C CA . SER A 1 170 ? -14.182 -18.390 -7.758 1.00 54.47 170 SER A CA 1
ATOM 1324 C C . SER A 1 170 ? -14.436 -19.900 -7.601 1.00 54.47 170 SER A C 1
ATOM 1326 O O . SER A 1 170 ? -14.661 -20.590 -8.593 1.00 54.47 170 SER A O 1
ATOM 1328 N N . GLU A 1 171 ? -14.515 -20.409 -6.364 1.00 51.41 171 GLU A N 1
ATOM 1329 C CA . GLU A 1 171 ? -14.807 -21.821 -6.067 1.00 51.41 171 GLU A CA 1
ATOM 1330 C C . GLU A 1 171 ? -16.316 -22.135 -5.943 1.00 51.41 171 GLU A C 1
ATOM 1332 O O . GLU A 1 171 ? -16.725 -23.286 -6.104 1.00 51.41 171 GLU A O 1
ATOM 1337 N N . ILE A 1 172 ? -17.168 -21.132 -5.688 1.00 44.12 172 ILE A N 1
ATOM 1338 C CA . ILE A 1 172 ? -18.587 -21.314 -5.303 1.00 44.12 172 ILE A CA 1
ATOM 1339 C C . ILE A 1 172 ? -19.587 -21.214 -6.481 1.00 44.12 172 ILE A C 1
ATOM 1341 O O . ILE A 1 172 ? -20.795 -21.378 -6.297 1.00 44.12 172 ILE A O 1
ATOM 1345 N N . THR A 1 173 ? -19.143 -21.076 -7.734 1.00 40.69 173 THR A N 1
ATOM 1346 C CA . THR A 1 173 ? -20.048 -21.130 -8.905 1.00 40.69 173 THR A CA 1
ATOM 1347 C C . THR A 1 173 ? -20.277 -22.553 -9.443 1.00 40.69 173 THR A C 1
ATOM 1349 O O . THR A 1 173 ? -19.906 -22.897 -10.560 1.00 40.69 173 THR A O 1
ATOM 1352 N N . ARG A 1 174 ? -20.994 -23.380 -8.668 1.00 34.78 174 ARG A N 1
ATOM 1353 C CA . ARG A 1 174 ? -21.904 -24.432 -9.181 1.00 34.78 174 ARG A CA 1
ATOM 1354 C C . ARG A 1 174 ? -23.096 -24.601 -8.233 1.00 34.78 174 ARG A C 1
ATOM 1356 O O . ARG A 1 174 ? -23.207 -25.580 -7.503 1.00 34.78 174 ARG A O 1
ATOM 1363 N N . SER A 1 175 ? -23.999 -23.627 -8.255 1.00 28.70 175 SER A N 1
ATOM 1364 C CA . SER A 1 175 ? -25.362 -23.794 -7.749 1.00 28.70 175 SER A CA 1
ATOM 1365 C C . SER A 1 175 ? -26.310 -23.004 -8.646 1.00 28.70 175 SER A C 1
ATOM 1367 O O . SER A 1 175 ? -26.192 -21.787 -8.768 1.00 28.70 175 SER A O 1
ATOM 1369 N N . GLU A 1 176 ? -27.185 -23.732 -9.338 1.00 36.16 176 GLU A N 1
ATOM 1370 C CA . GLU A 1 176 ? -28.135 -23.223 -10.325 1.00 36.16 176 GLU A CA 1
ATOM 1371 C C . GLU A 1 176 ? -29.232 -22.395 -9.640 1.00 36.16 176 GLU A C 1
ATOM 1373 O O . GLU A 1 176 ? -30.190 -22.921 -9.074 1.00 36.16 176 GLU A O 1
ATOM 1378 N N . VAL A 1 177 ? -29.093 -21.074 -9.726 1.00 34.03 177 VAL A N 1
ATOM 1379 C CA . VAL A 1 177 ? -30.209 -20.124 -9.697 1.00 34.03 177 VAL A CA 1
ATOM 1380 C C . VAL A 1 177 ? -30.385 -19.648 -11.146 1.00 34.03 177 VAL A C 1
ATOM 1382 O O . VAL A 1 177 ? -29.367 -19.341 -11.771 1.00 34.03 177 VAL A O 1
ATOM 1385 N N . PRO A 1 178 ? -31.606 -19.622 -11.720 1.00 37.44 178 PRO A N 1
ATOM 1386 C CA . PRO A 1 178 ? -31.797 -19.376 -13.149 1.00 37.44 178 PRO A CA 1
ATOM 1387 C C . PRO A 1 178 ? -31.159 -18.051 -13.579 1.00 37.44 178 PRO A C 1
ATOM 1389 O O . PRO A 1 178 ? -31.473 -16.980 -13.054 1.00 37.44 178 PRO A O 1
ATOM 1392 N N . VAL A 1 179 ? -30.212 -18.162 -14.509 1.00 39.56 179 VAL A N 1
ATOM 1393 C CA . VAL A 1 179 ? -29.276 -17.108 -14.924 1.00 39.56 179 VAL A CA 1
ATOM 1394 C C . VAL A 1 179 ? -29.986 -16.012 -15.738 1.00 39.56 179 VAL A C 1
ATOM 1396 O O . VAL A 1 179 ? -29.448 -14.922 -15.929 1.00 39.56 179 VAL A O 1
ATOM 1399 N N . GLU A 1 180 ? -31.241 -16.220 -16.153 1.00 46.78 180 GLU A N 1
ATOM 1400 C CA . GLU A 1 180 ? -31.962 -15.260 -16.994 1.00 46.78 180 GLU A CA 1
ATOM 1401 C C . GLU A 1 180 ? -32.299 -13.925 -16.299 1.00 46.78 180 GLU A C 1
ATOM 1403 O O . GLU A 1 180 ? -32.601 -12.952 -16.986 1.00 46.78 180 GLU A O 1
ATOM 1408 N N . VAL A 1 181 ? -32.211 -13.827 -14.965 1.00 41.03 181 VAL A N 1
ATOM 1409 C CA . VAL A 1 181 ? -32.507 -12.578 -14.225 1.00 41.03 181 VAL A CA 1
ATOM 1410 C C . VAL A 1 181 ? -31.286 -11.655 -14.094 1.00 41.03 181 VAL A C 1
ATOM 1412 O O . VAL A 1 181 ? -31.447 -10.455 -13.887 1.00 41.03 181 VAL A O 1
ATOM 1415 N N . PHE A 1 182 ? -30.066 -12.175 -14.266 1.00 36.12 182 PHE A N 1
ATOM 1416 C CA . PHE A 1 182 ? -28.829 -11.419 -14.017 1.00 36.12 182 PHE A CA 1
ATOM 1417 C C . PHE A 1 182 ? -27.977 -11.151 -15.265 1.00 36.12 182 PHE A C 1
ATOM 1419 O O . PHE A 1 182 ? -26.992 -10.414 -15.186 1.00 36.12 182 PHE A O 1
ATOM 1426 N N . HIS A 1 183 ? -28.366 -11.673 -16.433 1.00 35.69 183 HIS A N 1
ATOM 1427 C CA . HIS A 1 183 ? -27.601 -11.500 -17.673 1.00 35.69 183 HIS A CA 1
ATOM 1428 C C . HIS A 1 183 ? -27.417 -10.036 -18.112 1.00 35.69 183 HIS A C 1
ATOM 1430 O O . HIS A 1 183 ? -26.436 -9.732 -18.776 1.00 35.69 183 HIS A O 1
ATOM 1436 N N . SER A 1 184 ? -28.291 -9.110 -17.707 1.00 37.53 184 SER A N 1
ATOM 1437 C CA . SER A 1 184 ? -28.170 -7.684 -18.061 1.00 37.53 184 SER A CA 1
ATOM 1438 C C . SER A 1 184 ? -27.235 -6.884 -17.143 1.00 37.53 184 SER A C 1
ATOM 1440 O O . SER A 1 184 ? -26.972 -5.716 -17.417 1.00 37.53 184 SER A O 1
ATOM 1442 N N . SER A 1 185 ? -26.794 -7.464 -16.023 1.00 36.25 185 SER A N 1
ATOM 1443 C CA . SER A 1 185 ? -26.085 -6.744 -14.950 1.00 36.25 185 SER A CA 1
ATOM 1444 C C . SER A 1 185 ? -24.720 -7.343 -14.624 1.00 36.25 185 SER A C 1
ATOM 1446 O O . SER A 1 185 ? -23.883 -6.657 -14.053 1.00 36.25 185 SER A O 1
ATOM 1448 N N . ILE A 1 186 ? -24.476 -8.598 -15.007 1.00 37.03 186 ILE A N 1
ATOM 1449 C CA . ILE A 1 186 ? -23.181 -9.262 -14.806 1.00 37.03 186 ILE A CA 1
ATOM 1450 C C . ILE A 1 186 ? -22.127 -8.763 -15.811 1.00 37.03 186 ILE A C 1
ATOM 1452 O O . ILE A 1 186 ? -20.960 -8.664 -15.443 1.00 37.03 186 ILE A O 1
ATOM 1456 N N . ASP A 1 187 ? -22.531 -8.306 -17.001 1.00 37.50 187 ASP A N 1
ATOM 1457 C CA . ASP A 1 187 ? -21.623 -7.644 -17.958 1.00 37.50 187 ASP A CA 1
ATOM 1458 C C . ASP A 1 187 ? -21.154 -6.244 -17.497 1.00 37.50 187 ASP A C 1
ATOM 1460 O O . ASP A 1 187 ? -20.255 -5.671 -18.101 1.00 37.50 187 ASP A O 1
ATOM 1464 N N . LEU A 1 188 ? -21.717 -5.699 -16.407 1.00 37.19 188 LEU A N 1
ATOM 1465 C CA . LEU A 1 188 ? -21.264 -4.454 -15.761 1.00 37.19 188 LEU A CA 1
ATOM 1466 C C . LEU A 1 188 ? -20.319 -4.698 -14.567 1.00 37.19 188 LEU A C 1
ATOM 1468 O O . LEU A 1 188 ? -19.794 -3.744 -14.001 1.00 37.19 188 LEU A O 1
ATOM 1472 N N . CYS A 1 189 ? -20.112 -5.953 -14.152 1.00 34.19 189 CYS A N 1
ATOM 1473 C CA . CYS A 1 189 ? -19.326 -6.308 -12.960 1.00 34.19 189 CYS A CA 1
ATOM 1474 C C . CYS A 1 189 ? -17.970 -6.961 -13.278 1.00 34.19 189 CYS A C 1
ATOM 1476 O O . CYS A 1 189 ? -17.277 -7.402 -12.366 1.00 34.19 189 CYS A O 1
ATOM 1478 N N . VAL A 1 190 ? -17.576 -6.988 -14.553 1.00 41.16 190 VAL A N 1
ATOM 1479 C CA . VAL A 1 190 ? -16.236 -7.385 -15.018 1.00 41.16 190 VAL A CA 1
ATOM 1480 C C . VAL A 1 190 ? -15.581 -6.196 -15.720 1.00 41.16 190 VAL A C 1
ATOM 1482 O O . VAL A 1 190 ? -14.989 -6.329 -16.788 1.00 41.16 190 VAL A O 1
ATOM 1485 N N . ASP A 1 191 ? -15.747 -4.994 -15.167 1.00 48.94 191 ASP A N 1
ATOM 1486 C CA . ASP A 1 191 ? -15.129 -3.810 -15.750 1.00 48.94 191 ASP A CA 1
ATOM 1487 C C . ASP A 1 191 ? -13.653 -3.806 -15.334 1.00 48.94 191 ASP A C 1
ATOM 1489 O O . ASP A 1 191 ? -13.280 -3.269 -14.286 1.00 48.94 191 ASP A O 1
ATOM 1493 N N . GLU A 1 192 ? -12.814 -4.490 -16.126 1.00 57.31 192 GLU A N 1
ATOM 1494 C CA . GLU A 1 192 ? -11.351 -4.480 -15.988 1.00 57.31 192 GLU A CA 1
ATOM 1495 C C . GLU A 1 192 ? -10.876 -3.051 -15.714 1.00 57.31 192 GLU A C 1
ATOM 1497 O O . GLU A 1 192 ? -10.087 -2.851 -14.788 1.00 57.31 192 GLU A O 1
ATOM 1502 N N . ASP A 1 193 ? -11.469 -2.087 -16.437 1.00 56.34 193 ASP A N 1
ATOM 1503 C CA . ASP A 1 193 ? -11.269 -0.635 -16.405 1.00 56.34 193 ASP A CA 1
ATOM 1504 C C . ASP A 1 193 ? -11.368 -0.029 -14.979 1.00 56.34 193 ASP A C 1
ATOM 1506 O O . ASP A 1 193 ? -10.573 0.847 -14.621 1.00 56.34 193 ASP A O 1
ATOM 1510 N N . LEU A 1 194 ? -12.247 -0.541 -14.106 1.00 59.84 194 LEU A N 1
ATOM 1511 C CA . LEU A 1 194 ? -12.409 -0.043 -12.732 1.00 59.84 194 LEU A CA 1
ATOM 1512 C C . LEU A 1 194 ? -11.265 -0.494 -11.808 1.00 59.84 194 LEU A C 1
ATOM 1514 O O . LEU A 1 194 ? -10.745 0.294 -11.014 1.00 59.84 194 LEU A O 1
ATOM 1518 N N . THR A 1 195 ? -10.824 -1.747 -11.943 1.00 66.50 195 THR A N 1
ATOM 1519 C CA . THR A 1 195 ? -9.677 -2.263 -11.175 1.00 66.50 195 THR A CA 1
ATOM 1520 C C . THR A 1 195 ? -8.386 -1.561 -11.606 1.00 66.50 195 THR A C 1
ATOM 1522 O O . THR A 1 195 ? -7.529 -1.281 -10.768 1.00 66.50 195 THR A O 1
ATOM 1525 N N . ILE A 1 196 ? -8.272 -1.192 -12.891 1.00 69.38 196 ILE A N 1
ATOM 1526 C CA . ILE A 1 196 ? -7.167 -0.367 -13.416 1.00 69.38 196 ILE A CA 1
ATOM 1527 C C . ILE A 1 196 ? -7.111 0.975 -12.693 1.00 69.38 196 ILE A C 1
ATOM 1529 O O . ILE A 1 196 ? -6.060 1.361 -12.180 1.00 69.38 196 ILE A O 1
ATOM 1533 N N . TYR A 1 197 ? -8.239 1.689 -12.667 1.00 69.75 197 TYR A N 1
ATOM 1534 C CA . TYR A 1 197 ? -8.310 3.025 -12.090 1.00 69.75 197 TYR A CA 1
ATOM 1535 C C . TYR A 1 197 ? -7.986 3.000 -10.597 1.00 69.75 197 TYR A C 1
ATOM 1537 O O . TYR A 1 197 ? -7.215 3.833 -10.117 1.00 69.75 197 TYR A O 1
ATOM 1545 N N . PHE A 1 198 ? -8.522 2.010 -9.881 1.00 74.88 198 PHE A N 1
ATOM 1546 C CA . PHE A 1 198 ? -8.231 1.798 -8.470 1.00 74.88 198 PHE A CA 1
ATOM 1547 C C . PHE A 1 198 ? -6.736 1.576 -8.214 1.00 74.88 198 PHE A C 1
ATOM 1549 O O . PHE A 1 198 ? -6.147 2.293 -7.406 1.00 74.88 198 PHE A O 1
ATOM 1556 N N . LEU A 1 199 ? -6.104 0.625 -8.911 1.00 78.12 199 LEU A N 1
ATOM 1557 C CA . LEU A 1 199 ? -4.692 0.307 -8.685 1.00 78.12 199 LEU A CA 1
ATOM 1558 C C . LEU A 1 199 ? -3.790 1.498 -8.984 1.00 78.12 199 LEU A C 1
ATOM 1560 O O . LEU A 1 199 ? -2.891 1.795 -8.203 1.00 78.12 199 LEU A O 1
ATOM 1564 N N . ASN A 1 200 ? -4.065 2.222 -10.065 1.00 77.12 200 ASN A N 1
ATOM 1565 C CA . ASN A 1 200 ? -3.274 3.392 -10.428 1.00 77.12 200 ASN A CA 1
ATOM 1566 C C . ASN A 1 200 ? -3.451 4.526 -9.420 1.00 77.12 200 ASN A C 1
ATOM 1568 O O . ASN A 1 200 ? -2.464 5.123 -8.996 1.00 77.12 200 ASN A O 1
ATOM 1572 N N . SER A 1 201 ? -4.681 4.774 -8.970 1.00 75.81 201 SER A N 1
ATOM 1573 C CA . SER A 1 201 ? -4.957 5.779 -7.937 1.00 75.81 201 SER A CA 1
ATOM 1574 C C . SER A 1 201 ? -4.285 5.419 -6.610 1.00 75.81 201 SER A C 1
ATOM 1576 O O . SER A 1 201 ? -3.714 6.289 -5.948 1.00 75.81 201 SER A O 1
ATOM 1578 N N . LEU A 1 202 ? -4.292 4.131 -6.250 1.00 79.69 202 LEU A N 1
ATOM 1579 C CA . LEU A 1 202 ? -3.613 3.612 -5.069 1.00 79.69 202 LEU A CA 1
ATOM 1580 C C . LEU A 1 202 ? -2.098 3.819 -5.168 1.00 79.69 202 LEU A C 1
ATOM 1582 O O . LEU A 1 202 ? -1.511 4.365 -4.242 1.00 79.69 202 LEU A O 1
ATOM 1586 N N . HIS A 1 203 ? -1.461 3.450 -6.281 1.00 83.12 203 HIS A N 1
ATOM 1587 C CA . HIS A 1 203 ? -0.019 3.656 -6.473 1.00 83.12 203 HIS A CA 1
ATOM 1588 C C . HIS A 1 203 ? 0.391 5.114 -6.434 1.00 83.12 203 HIS A C 1
ATOM 1590 O O . HIS A 1 203 ? 1.377 5.447 -5.783 1.00 83.12 203 HIS A O 1
ATOM 1596 N N . VAL A 1 204 ? -0.374 5.981 -7.098 1.00 80.50 204 VAL A N 1
ATOM 1597 C CA . VAL A 1 204 ? -0.133 7.425 -7.076 1.00 80.50 204 VAL A CA 1
ATOM 1598 C C . VAL A 1 204 ? -0.251 7.952 -5.650 1.00 80.50 204 VAL A C 1
ATOM 1600 O O . VAL A 1 204 ? 0.643 8.660 -5.202 1.00 80.50 204 VAL A O 1
ATOM 1603 N N . SER A 1 205 ? -1.281 7.545 -4.905 1.00 79.69 205 SER A N 1
ATOM 1604 C CA . SER A 1 205 ? -1.466 7.952 -3.507 1.00 79.69 205 SER A CA 1
ATOM 1605 C C . SER A 1 205 ? -0.346 7.438 -2.599 1.00 79.69 205 SER A C 1
ATOM 1607 O O . SER A 1 205 ? 0.165 8.181 -1.767 1.00 79.69 205 SER A O 1
ATOM 1609 N N . LEU A 1 206 ? 0.085 6.186 -2.774 1.00 84.50 206 LEU A N 1
ATOM 1610 C CA . LEU A 1 206 ? 1.202 5.611 -2.022 1.00 84.50 206 LEU A CA 1
ATOM 1611 C C . LEU A 1 206 ? 2.515 6.333 -2.334 1.00 84.50 206 LEU A C 1
ATOM 1613 O O . LEU A 1 206 ? 3.272 6.649 -1.419 1.00 84.50 206 LEU A O 1
ATOM 1617 N N . TYR A 1 207 ? 2.772 6.635 -3.606 1.00 87.38 207 TYR A N 1
ATOM 1618 C CA . TYR A 1 207 ? 3.940 7.404 -4.021 1.00 87.38 207 TYR A CA 1
ATOM 1619 C C . TYR A 1 207 ? 3.914 8.826 -3.452 1.00 87.38 207 TYR A C 1
ATOM 1621 O O . TYR A 1 207 ? 4.888 9.253 -2.837 1.00 87.38 207 TYR A O 1
ATOM 1629 N N . GLN A 1 208 ? 2.787 9.529 -3.592 1.00 83.56 208 GLN A N 1
ATOM 1630 C CA . GLN A 1 208 ? 2.580 10.866 -3.034 1.00 83.56 208 GLN A CA 1
ATOM 1631 C C . GLN A 1 208 ? 2.785 10.872 -1.520 1.00 83.56 208 GLN A C 1
ATOM 1633 O O . GLN A 1 208 ? 3.461 11.753 -1.003 1.00 83.56 208 GLN A O 1
ATOM 1638 N N . TYR A 1 209 ? 2.277 9.861 -0.814 1.00 84.25 209 TYR A N 1
ATOM 1639 C CA . TYR A 1 209 ? 2.509 9.698 0.616 1.00 84.25 209 TYR A CA 1
ATOM 1640 C C . TYR A 1 209 ? 3.995 9.495 0.942 1.00 84.25 209 TYR A C 1
ATOM 1642 O O . TYR A 1 209 ? 4.513 10.129 1.862 1.00 84.25 209 TYR A O 1
ATOM 1650 N N . ALA A 1 210 ? 4.699 8.661 0.170 1.00 89.19 210 ALA A N 1
ATOM 1651 C CA . ALA A 1 210 ? 6.115 8.369 0.383 1.00 89.19 210 ALA A CA 1
ATOM 1652 C C . ALA A 1 210 ? 7.019 9.603 0.239 1.00 89.19 210 ALA A C 1
ATOM 1654 O O . ALA A 1 210 ? 8.055 9.673 0.900 1.00 89.19 210 ALA A O 1
ATOM 1655 N N . ILE A 1 211 ? 6.630 10.578 -0.590 1.00 89.12 211 ILE A N 1
ATOM 1656 C CA . ILE A 1 211 ? 7.378 11.830 -0.790 1.00 89.12 211 ILE A CA 1
ATOM 1657 C C . ILE A 1 211 ? 7.008 12.938 0.213 1.00 89.12 211 ILE A C 1
ATOM 1659 O O . ILE A 1 211 ? 7.673 13.972 0.246 1.00 89.12 211 ILE A O 1
ATOM 1663 N N . LEU A 1 212 ? 5.985 12.760 1.061 1.00 85.25 212 LEU A N 1
ATOM 1664 C CA . LEU A 1 212 ? 5.642 13.765 2.074 1.00 85.25 212 LEU A CA 1
ATOM 1665 C C . LEU A 1 212 ? 6.745 13.867 3.136 1.00 85.25 212 LEU A C 1
ATOM 1667 O O . LEU A 1 212 ? 7.229 12.857 3.637 1.00 85.25 212 LEU A O 1
ATOM 1671 N N . LYS A 1 213 ? 7.072 15.085 3.587 1.00 86.88 213 LYS A N 1
ATOM 1672 C CA . LYS A 1 213 ? 8.105 15.338 4.623 1.00 86.88 213 LYS A CA 1
ATOM 1673 C C . LYS A 1 213 ? 7.840 14.644 5.963 1.00 86.88 213 LYS A C 1
ATOM 1675 O O . LYS A 1 213 ? 8.733 14.462 6.779 1.00 86.88 213 LYS A O 1
ATOM 1680 N N . ILE A 1 214 ? 6.577 14.315 6.205 1.00 80.94 214 ILE A N 1
ATOM 1681 C CA . ILE A 1 214 ? 6.088 13.667 7.423 1.00 80.94 214 ILE A CA 1
ATOM 1682 C C . ILE A 1 214 ? 6.221 12.142 7.383 1.00 80.94 214 ILE A C 1
ATOM 1684 O O . ILE A 1 214 ? 5.910 11.506 8.391 1.00 80.94 214 ILE A O 1
ATOM 1688 N N . ALA A 1 215 ? 6.596 11.560 6.240 1.00 85.25 215 ALA A N 1
ATOM 1689 C CA . ALA A 1 215 ? 6.820 10.129 6.120 1.00 85.25 215 ALA A CA 1
ATOM 1690 C C . ALA A 1 215 ? 8.044 9.727 6.952 1.00 85.25 215 ALA A C 1
ATOM 1692 O O . ALA A 1 215 ? 9.050 10.430 6.988 1.00 85.25 215 ALA A O 1
ATOM 1693 N N . GLN A 1 216 ? 7.948 8.590 7.628 1.00 86.56 216 GLN A N 1
ATOM 1694 C CA . GLN A 1 216 ? 9.000 8.014 8.462 1.00 86.56 216 GLN A CA 1
ATOM 1695 C C . GLN A 1 216 ? 9.606 6.774 7.785 1.00 86.56 216 GLN A C 1
ATOM 1697 O O . GLN A 1 216 ? 9.014 6.224 6.847 1.00 86.56 216 GLN A O 1
ATOM 1702 N N . PRO A 1 217 ? 10.756 6.256 8.254 1.00 88.25 217 PRO A N 1
ATOM 1703 C CA . PRO A 1 217 ? 11.297 4.992 7.751 1.00 88.25 217 PRO A CA 1
ATOM 1704 C C . PRO A 1 217 ? 10.282 3.842 7.825 1.00 88.25 217 PRO A C 1
ATOM 1706 O O . PRO A 1 217 ? 10.127 3.087 6.867 1.00 88.25 217 PRO A O 1
ATOM 1709 N N . ALA A 1 218 ? 9.515 3.763 8.919 1.00 82.62 218 ALA A N 1
ATOM 1710 C CA . ALA A 1 218 ? 8.445 2.782 9.113 1.00 82.62 218 ALA A CA 1
ATOM 1711 C C . ALA A 1 218 ? 7.387 2.787 8.005 1.00 82.62 218 ALA A C 1
ATOM 1713 O O . ALA A 1 218 ? 6.920 1.728 7.585 1.00 82.62 218 ALA A O 1
ATOM 1714 N N . ASP A 1 219 ? 7.038 3.974 7.513 1.00 84.81 219 ASP A N 1
ATOM 1715 C CA . ASP A 1 219 ? 6.061 4.139 6.442 1.00 84.81 219 ASP A CA 1
ATOM 1716 C C . ASP A 1 219 ? 6.561 3.515 5.136 1.00 84.81 219 ASP A C 1
ATOM 1718 O O . ASP A 1 219 ? 5.805 2.848 4.436 1.00 84.81 219 ASP A O 1
ATOM 1722 N N . HIS A 1 220 ? 7.854 3.654 4.840 1.00 89.81 220 HIS A N 1
ATOM 1723 C CA . HIS A 1 220 ? 8.481 3.088 3.645 1.00 89.81 220 HIS A CA 1
ATOM 1724 C C . HIS A 1 220 ? 8.539 1.554 3.703 1.00 89.81 220 HIS A C 1
ATOM 1726 O O . HIS A 1 220 ? 8.313 0.879 2.698 1.00 89.81 220 HIS A O 1
ATOM 1732 N N . VAL A 1 221 ? 8.771 0.991 4.894 1.00 85.44 221 VAL A N 1
ATOM 1733 C CA . VAL A 1 221 ? 8.692 -0.460 5.144 1.00 85.44 221 VAL A CA 1
ATOM 1734 C C . VAL A 1 221 ? 7.274 -0.987 4.920 1.00 85.44 221 VAL A C 1
ATOM 1736 O O . VAL A 1 221 ? 7.075 -2.008 4.250 1.00 85.44 221 VAL A O 1
ATOM 1739 N N . ALA A 1 222 ? 6.278 -0.289 5.471 1.00 82.38 222 ALA A N 1
ATOM 1740 C CA . ALA A 1 222 ? 4.873 -0.637 5.300 1.00 82.38 222 ALA A CA 1
ATOM 1741 C C . ALA A 1 222 ? 4.453 -0.534 3.827 1.00 82.38 222 ALA A C 1
ATOM 1743 O O . ALA A 1 222 ? 3.793 -1.434 3.311 1.00 82.38 222 ALA A O 1
ATOM 1744 N N . LEU A 1 223 ? 4.906 0.509 3.131 1.00 87.75 223 LEU A N 1
ATOM 1745 C CA . LEU A 1 223 ? 4.650 0.719 1.712 1.00 87.75 223 LEU A CA 1
ATOM 1746 C C . LEU A 1 223 ? 5.249 -0.396 0.852 1.00 87.75 223 LEU A C 1
ATOM 1748 O O . LEU A 1 223 ? 4.541 -0.948 0.017 1.00 87.75 223 LEU A O 1
ATOM 1752 N N . LEU A 1 224 ? 6.500 -0.807 1.094 1.00 89.69 224 LEU A N 1
ATOM 1753 C CA . LEU A 1 224 ? 7.090 -1.965 0.411 1.00 89.69 224 LEU A CA 1
ATOM 1754 C C . LEU A 1 224 ? 6.270 -3.240 0.652 1.00 89.69 224 LEU A C 1
ATOM 1756 O O . LEU A 1 224 ? 6.020 -4.007 -0.276 1.00 89.69 224 LEU A O 1
ATOM 1760 N N . SER A 1 225 ? 5.823 -3.458 1.889 1.00 84.25 225 SER A N 1
ATOM 1761 C CA . SER A 1 225 ? 5.003 -4.621 2.250 1.00 84.25 225 SER A CA 1
ATOM 1762 C C . SER A 1 225 ? 3.659 -4.620 1.515 1.00 84.25 225 SER A C 1
ATOM 1764 O O . SER A 1 225 ? 3.236 -5.652 0.994 1.00 84.25 225 SER A O 1
ATOM 1766 N N . LEU A 1 226 ? 3.020 -3.453 1.403 1.00 82.75 226 LEU A N 1
ATOM 1767 C CA . LEU A 1 226 ? 1.785 -3.281 0.646 1.00 82.75 226 LEU A CA 1
ATOM 1768 C C . LEU A 1 226 ? 2.013 -3.498 -0.855 1.00 82.75 226 LEU A C 1
ATOM 1770 O O . LEU A 1 226 ? 1.274 -4.255 -1.479 1.00 82.75 226 LEU A O 1
ATOM 1774 N N . LEU A 1 227 ? 3.069 -2.917 -1.432 1.00 88.62 227 LEU A N 1
ATOM 1775 C CA . LEU A 1 227 ? 3.437 -3.122 -2.836 1.00 88.62 227 LEU A CA 1
ATOM 1776 C C . LEU A 1 227 ? 3.688 -4.604 -3.152 1.00 88.62 227 LEU A C 1
ATOM 1778 O O . LEU A 1 227 ? 3.210 -5.100 -4.174 1.00 88.62 227 LEU A O 1
ATOM 1782 N N . ARG A 1 228 ? 4.365 -5.335 -2.256 1.00 88.25 228 ARG A N 1
ATOM 1783 C CA . ARG A 1 228 ? 4.549 -6.795 -2.343 1.00 88.25 228 ARG A CA 1
ATOM 1784 C C . ARG A 1 228 ? 3.221 -7.537 -2.322 1.00 88.25 228 ARG A C 1
ATOM 1786 O O . ARG A 1 228 ? 2.990 -8.395 -3.172 1.00 88.25 228 ARG A O 1
ATOM 1793 N N . ALA A 1 229 ? 2.334 -7.199 -1.387 1.00 82.81 229 ALA A N 1
ATOM 1794 C CA . ALA A 1 229 ? 1.016 -7.818 -1.297 1.00 82.81 229 ALA A CA 1
ATOM 1795 C C . ALA A 1 229 ? 0.207 -7.606 -2.586 1.00 82.81 229 ALA A C 1
ATOM 1797 O O . ALA A 1 229 ? -0.381 -8.556 -3.112 1.00 82.81 229 ALA A O 1
ATOM 1798 N N . LEU A 1 230 ? 0.241 -6.390 -3.140 1.00 83.00 230 LEU A N 1
ATOM 1799 C CA . LEU A 1 230 ? -0.413 -6.070 -4.405 1.00 83.00 230 LEU A CA 1
ATOM 1800 C C . LEU A 1 230 ? 0.239 -6.797 -5.592 1.00 83.00 230 LEU A C 1
ATOM 1802 O O . LEU A 1 230 ? -0.465 -7.316 -6.451 1.00 83.00 230 LEU A O 1
ATOM 1806 N N . LEU A 1 231 ? 1.567 -6.914 -5.634 1.00 89.00 231 LEU A N 1
ATOM 1807 C CA . LEU A 1 231 ? 2.270 -7.670 -6.676 1.00 89.00 231 LEU A CA 1
ATOM 1808 C C . LEU A 1 231 ? 1.909 -9.158 -6.649 1.00 89.00 231 LEU A C 1
ATOM 1810 O O . LEU A 1 231 ? 1.616 -9.744 -7.686 1.00 89.00 231 LEU A O 1
ATOM 1814 N N . VAL A 1 232 ? 1.865 -9.774 -5.468 1.00 85.50 232 VAL A N 1
ATOM 1815 C CA . VAL A 1 232 ? 1.434 -11.173 -5.313 1.00 85.50 232 VAL A CA 1
ATOM 1816 C C . VAL A 1 232 ? -0.046 -11.341 -5.678 1.00 85.50 232 VAL A C 1
ATOM 1818 O O . VAL A 1 232 ? -0.478 -12.432 -6.052 1.00 85.50 232 VAL A O 1
ATOM 1821 N N . ARG A 1 233 ? -0.854 -10.282 -5.548 1.00 82.75 233 ARG A N 1
ATOM 1822 C CA . ARG A 1 233 ? -2.277 -10.286 -5.899 1.00 82.75 233 ARG A CA 1
ATOM 1823 C C . ARG A 1 233 ? -2.520 -10.160 -7.402 1.00 82.75 233 ARG A C 1
ATOM 1825 O O . ARG A 1 233 ? -3.257 -10.977 -7.939 1.00 82.75 233 ARG A O 1
ATOM 1832 N N . PHE A 1 234 ? -1.931 -9.150 -8.034 1.00 84.19 234 PHE A N 1
ATOM 1833 C CA . PHE A 1 234 ? -2.260 -8.704 -9.392 1.00 84.19 234 PHE A CA 1
ATOM 1834 C C . PHE A 1 234 ? -1.171 -9.047 -10.425 1.00 84.19 234 PHE A C 1
ATOM 1836 O O . PHE A 1 234 ? -1.367 -8.857 -11.619 1.00 84.19 234 PHE A O 1
ATOM 1843 N N . ARG A 1 235 ? -0.021 -9.576 -9.984 1.00 89.94 235 ARG A N 1
ATOM 1844 C CA . ARG A 1 235 ? 1.092 -10.071 -10.815 1.00 89.94 235 ARG A CA 1
ATOM 1845 C C . ARG A 1 235 ? 1.453 -9.120 -11.965 1.00 89.94 235 ARG A C 1
ATOM 1847 O O . ARG A 1 235 ? 1.882 -7.998 -11.715 1.00 89.94 235 ARG A O 1
ATOM 1854 N N . ALA A 1 236 ? 1.317 -9.575 -13.208 1.00 87.31 236 ALA A N 1
ATOM 1855 C CA . ALA A 1 236 ? 1.701 -8.848 -14.409 1.00 87.31 236 ALA A CA 1
ATOM 1856 C C . ALA A 1 236 ? 0.905 -7.548 -14.615 1.00 87.31 236 ALA A C 1
ATOM 1858 O O . ALA A 1 236 ? 1.498 -6.539 -15.002 1.00 87.31 236 ALA A O 1
ATOM 1859 N N . ASP A 1 237 ? -0.391 -7.529 -14.283 1.00 84.19 237 ASP A N 1
ATOM 1860 C CA . ASP A 1 237 ? -1.226 -6.326 -14.403 1.00 84.19 237 ASP A CA 1
ATOM 1861 C C . ASP A 1 237 ? -0.725 -5.193 -13.509 1.00 84.19 237 ASP A C 1
ATOM 1863 O O . ASP A 1 237 ? -0.732 -4.027 -13.905 1.00 84.19 237 ASP A O 1
ATOM 1867 N N . GLN A 1 238 ? -0.211 -5.544 -12.328 1.00 82.12 238 GLN A N 1
ATOM 1868 C CA . GLN A 1 238 ? 0.379 -4.583 -11.403 1.00 82.12 238 GLN A CA 1
ATOM 1869 C C . GLN A 1 238 ? 1.612 -3.898 -11.986 1.00 82.12 238 GLN A C 1
ATOM 1871 O O . GLN A 1 238 ? 1.807 -2.696 -11.826 1.00 82.12 238 GLN A O 1
ATOM 1876 N N . ILE A 1 239 ? 2.463 -4.680 -12.646 1.00 81.69 239 ILE A N 1
ATOM 1877 C CA . ILE A 1 239 ? 3.761 -4.223 -13.144 1.00 81.69 239 ILE A CA 1
ATOM 1878 C C . ILE A 1 239 ? 3.569 -3.247 -14.298 1.00 81.69 239 ILE A C 1
ATOM 1880 O O . ILE A 1 239 ? 4.273 -2.243 -14.379 1.00 81.69 239 ILE A O 1
ATOM 1884 N N . ILE A 1 240 ? 2.598 -3.517 -15.173 1.00 80.81 240 ILE A N 1
ATOM 1885 C CA . ILE A 1 240 ? 2.337 -2.670 -16.341 1.00 80.81 240 ILE A CA 1
ATOM 1886 C C . ILE A 1 240 ? 1.959 -1.245 -15.919 1.00 80.81 240 ILE A C 1
ATOM 1888 O O . ILE A 1 240 ? 2.310 -0.295 -16.612 1.00 80.81 240 IL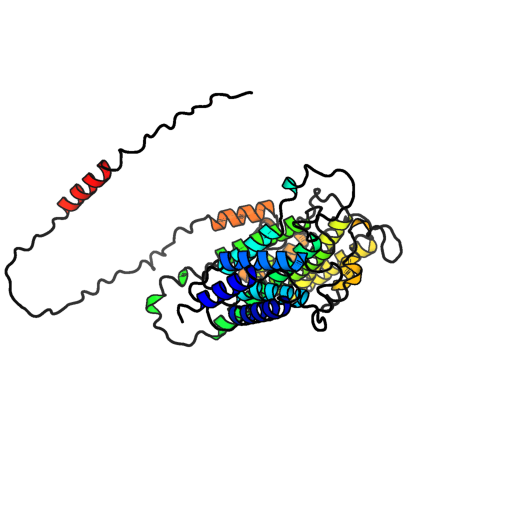E A O 1
ATOM 1892 N N . ARG A 1 241 ? 1.311 -1.089 -14.762 1.00 76.06 241 ARG A N 1
ATOM 1893 C CA . ARG A 1 241 ? 0.560 0.130 -14.444 1.00 76.06 241 ARG A CA 1
ATOM 1894 C C . ARG A 1 241 ? 1.035 0.862 -13.191 1.00 76.06 241 ARG A C 1
ATOM 1896 O O . ARG A 1 241 ? 0.761 2.042 -13.019 1.00 76.06 241 ARG A O 1
ATOM 1903 N N . GLY A 1 242 ? 1.752 0.163 -12.316 1.00 67.00 242 GLY A N 1
ATOM 1904 C CA . GLY A 1 242 ? 1.859 0.541 -10.914 1.00 67.00 242 GLY A CA 1
ATOM 1905 C C . GLY A 1 242 ? 3.244 0.865 -10.384 1.00 67.00 242 GLY A C 1
ATOM 1906 O O . GLY A 1 242 ? 3.406 0.931 -9.172 1.00 67.00 242 GLY A O 1
ATOM 1907 N N . VAL A 1 243 ? 4.268 1.018 -11.227 1.00 69.75 243 VAL A N 1
ATOM 1908 C CA . VAL A 1 243 ? 5.610 1.290 -10.700 1.00 69.75 243 VAL A CA 1
ATOM 1909 C C . VAL A 1 243 ? 5.974 2.754 -10.895 1.00 69.75 243 VAL A C 1
ATOM 1911 O O . VAL A 1 243 ? 6.291 3.144 -12.015 1.00 69.75 243 VAL A O 1
ATOM 1914 N N . PRO A 1 244 ? 5.972 3.584 -9.839 1.00 65.31 244 PRO A N 1
ATOM 1915 C CA . PRO A 1 244 ? 6.538 4.920 -9.936 1.00 65.31 244 PRO A CA 1
ATOM 1916 C C . PRO A 1 244 ? 8.055 4.788 -10.124 1.00 65.31 244 PRO A C 1
ATOM 1918 O O . PRO A 1 244 ? 8.803 4.557 -9.174 1.00 65.31 244 PRO A O 1
ATOM 1921 N N . SER A 1 245 ? 8.520 4.860 -11.375 1.00 67.06 245 SER A N 1
ATOM 1922 C CA . SER A 1 245 ? 9.943 4.707 -11.706 1.00 67.06 245 SER A CA 1
ATOM 1923 C C . SER A 1 245 ? 10.691 6.035 -11.743 1.00 67.06 245 SER A C 1
ATOM 1925 O O . SER A 1 245 ? 11.907 6.060 -11.562 1.00 67.06 245 SER A O 1
ATOM 1927 N N . ASP A 1 246 ? 9.980 7.140 -11.969 1.00 69.19 246 ASP A N 1
ATOM 1928 C CA . ASP A 1 246 ? 10.575 8.471 -12.124 1.00 69.19 246 ASP A CA 1
ATOM 1929 C C . ASP A 1 246 ? 10.724 9.182 -10.764 1.00 69.19 246 ASP A C 1
ATOM 1931 O O . ASP A 1 246 ? 10.468 10.370 -10.628 1.00 69.19 246 ASP A O 1
ATOM 1935 N N . ALA A 1 247 ? 11.213 8.460 -9.749 1.00 62.06 247 ALA A N 1
ATOM 1936 C CA . ALA A 1 247 ? 11.499 8.995 -8.412 1.00 62.06 247 ALA A CA 1
ATOM 1937 C C . ALA A 1 247 ? 12.771 9.864 -8.341 1.00 62.06 247 ALA A C 1
ATOM 1939 O O . ALA A 1 247 ? 13.244 10.188 -7.253 1.00 62.06 247 ALA A O 1
ATOM 1940 N N . LYS A 1 248 ? 13.328 10.277 -9.489 1.00 71.81 248 LYS A N 1
ATOM 1941 C CA . LYS A 1 248 ? 14.410 11.279 -9.566 1.00 71.81 248 LYS A CA 1
ATOM 1942 C C . LYS A 1 248 ? 13.913 12.694 -9.263 1.00 71.81 248 LYS A C 1
ATOM 1944 O O . LYS A 1 248 ? 14.529 13.665 -9.694 1.00 71.81 248 LYS A O 1
ATOM 1949 N N . ASP A 1 249 ? 12.785 12.803 -8.583 1.00 67.19 249 ASP A N 1
ATOM 1950 C CA . ASP A 1 249 ? 12.121 14.064 -8.382 1.00 67.19 249 ASP A CA 1
ATOM 1951 C C . ASP A 1 249 ? 12.991 14.939 -7.473 1.00 67.19 249 ASP A C 1
ATOM 1953 O O . ASP A 1 249 ? 13.347 14.560 -6.354 1.00 67.19 249 ASP A O 1
ATOM 1957 N N . GLU A 1 250 ? 13.385 16.104 -7.988 1.00 69.38 250 GLU A N 1
ATOM 1958 C CA . GLU A 1 250 ? 14.237 17.079 -7.289 1.00 69.38 250 GLU A CA 1
ATOM 1959 C C . GLU A 1 250 ? 13.528 17.683 -6.059 1.00 69.38 250 GLU A C 1
ATOM 1961 O O . GLU A 1 250 ? 14.106 18.471 -5.315 1.00 69.38 250 GLU A O 1
ATOM 1966 N N . THR A 1 251 ? 12.268 17.301 -5.842 1.00 74.50 251 THR A N 1
ATOM 1967 C CA . THR A 1 251 ? 11.355 17.780 -4.806 1.00 74.50 251 THR A CA 1
ATOM 1968 C C . THR A 1 251 ? 11.604 17.172 -3.424 1.00 74.50 251 THR A C 1
ATOM 1970 O O . THR A 1 251 ? 11.095 17.697 -2.432 1.00 74.50 251 THR A O 1
ATOM 1973 N N . LEU A 1 252 ? 12.394 16.098 -3.314 1.00 83.56 252 LEU A N 1
ATOM 1974 C CA . LEU A 1 252 ? 12.701 15.477 -2.024 1.00 83.56 252 LEU A CA 1
ATOM 1975 C C . LEU A 1 252 ? 13.712 16.316 -1.232 1.00 83.56 252 LEU A C 1
ATOM 1977 O O . LEU A 1 252 ? 14.901 16.351 -1.542 1.00 83.56 252 LEU A O 1
ATOM 1981 N N . GLU A 1 253 ? 13.248 16.948 -0.154 1.00 81.38 253 GLU A N 1
ATOM 1982 C CA . GLU A 1 253 ? 14.077 17.836 0.675 1.00 81.38 253 GLU A CA 1
ATOM 1983 C C . GLU A 1 253 ? 15.120 17.100 1.542 1.00 81.38 253 GLU A C 1
ATOM 1985 O O . GLU A 1 253 ? 16.044 17.732 2.056 1.00 81.38 253 GLU A O 1
ATOM 1990 N N . GLY A 1 254 ? 15.011 15.774 1.705 1.00 88.94 254 GLY A N 1
ATOM 1991 C CA . GLY A 1 254 ? 15.875 14.980 2.583 1.00 88.94 254 GLY A CA 1
ATOM 1992 C C . GLY A 1 254 ? 16.593 13.827 1.882 1.00 88.94 254 GLY A C 1
ATOM 1993 O O . GLY A 1 254 ? 15.959 12.928 1.329 1.00 88.94 254 GLY A O 1
ATOM 1994 N N . PHE A 1 255 ? 17.927 13.775 1.998 1.00 92.06 255 PHE A N 1
ATOM 1995 C CA . PHE A 1 255 ? 18.731 12.676 1.441 1.00 92.06 255 PHE A CA 1
ATOM 1996 C C . PHE A 1 255 ? 18.373 11.307 2.035 1.00 92.06 255 PHE A C 1
ATOM 1998 O O . PHE A 1 255 ? 18.395 10.310 1.322 1.00 92.06 255 PHE A O 1
ATOM 2005 N N . ALA A 1 256 ? 18.010 11.244 3.318 1.00 92.31 256 ALA A N 1
ATOM 2006 C CA . ALA A 1 256 ? 17.607 9.995 3.965 1.00 92.31 256 ALA A CA 1
ATOM 2007 C C . ALA A 1 256 ? 16.283 9.451 3.402 1.00 92.31 256 ALA A C 1
ATOM 2009 O O . ALA A 1 256 ? 16.197 8.275 3.050 1.00 92.31 256 ALA A O 1
ATOM 2010 N N . GLN A 1 257 ? 15.287 10.322 3.213 1.00 92.12 257 GLN A N 1
ATOM 2011 C CA . GLN A 1 257 ? 14.023 9.962 2.568 1.00 92.12 257 GLN A CA 1
ATOM 2012 C C . GLN A 1 257 ? 14.247 9.513 1.120 1.00 92.12 257 GLN A C 1
ATOM 2014 O O . GLN A 1 257 ? 13.729 8.478 0.704 1.00 92.12 257 GLN A O 1
ATOM 2019 N N . GLN A 1 258 ? 15.094 10.230 0.375 1.00 93.19 258 GLN A N 1
ATOM 2020 C CA . GLN A 1 258 ? 15.488 9.849 -0.980 1.00 93.19 258 GLN A CA 1
ATOM 2021 C C . GLN A 1 258 ? 16.124 8.451 -1.020 1.00 93.19 258 GLN A C 1
ATOM 2023 O O . GLN A 1 258 ? 15.729 7.627 -1.845 1.00 93.19 258 GLN A O 1
ATOM 2028 N N . ARG A 1 259 ? 17.061 8.142 -0.111 1.00 93.81 259 ARG A N 1
ATOM 2029 C CA . ARG A 1 259 ? 17.663 6.801 0.009 1.00 93.81 259 ARG A CA 1
ATOM 2030 C C . ARG A 1 259 ? 16.630 5.732 0.334 1.00 93.81 259 ARG A C 1
ATOM 2032 O O . ARG A 1 259 ? 16.668 4.659 -0.273 1.00 93.81 259 ARG A O 1
ATOM 2039 N N . ALA A 1 260 ? 15.722 6.001 1.268 1.00 93.19 260 ALA A N 1
ATOM 2040 C CA . ALA A 1 260 ? 14.697 5.046 1.667 1.00 93.19 260 ALA A CA 1
ATOM 2041 C C . ALA A 1 260 ? 13.735 4.739 0.518 1.00 93.19 260 ALA A C 1
ATOM 2043 O O . ALA A 1 260 ? 13.581 3.574 0.156 1.00 93.19 260 ALA A O 1
ATOM 2044 N N . LEU A 1 261 ? 13.175 5.763 -0.130 1.00 93.44 261 LEU A N 1
ATOM 2045 C CA . LEU A 1 261 ? 12.303 5.588 -1.291 1.00 93.44 261 LEU A CA 1
ATOM 2046 C C . LEU A 1 261 ? 13.020 4.856 -2.431 1.00 93.44 261 LEU A C 1
ATOM 2048 O O . LEU A 1 261 ? 12.505 3.880 -2.975 1.00 93.44 261 LEU A O 1
ATOM 2052 N N . ALA A 1 262 ? 14.247 5.268 -2.749 1.00 94.12 262 ALA A N 1
ATOM 2053 C CA . ALA A 1 262 ? 15.040 4.634 -3.791 1.00 94.12 262 ALA A CA 1
ATOM 2054 C C . ALA A 1 262 ? 15.325 3.153 -3.487 1.00 94.12 262 ALA A C 1
ATOM 2056 O O . ALA A 1 262 ? 15.375 2.335 -4.411 1.00 94.12 262 ALA A O 1
ATOM 2057 N N . SER A 1 263 ? 15.528 2.803 -2.216 1.00 94.44 263 SER A N 1
ATOM 2058 C CA . SER A 1 263 ? 15.752 1.425 -1.769 1.00 94.44 263 SER A CA 1
ATOM 2059 C C . SER A 1 263 ? 14.457 0.603 -1.807 1.00 94.44 263 SER A C 1
ATOM 2061 O O . SER A 1 263 ? 14.494 -0.539 -2.259 1.00 94.44 263 SER A O 1
ATOM 2063 N N . VAL A 1 264 ? 13.306 1.184 -1.436 1.00 93.12 264 VAL A N 1
ATOM 2064 C CA . VAL A 1 264 ? 11.980 0.550 -1.581 1.00 93.12 264 VAL A CA 1
ATOM 2065 C C . VAL A 1 264 ? 11.697 0.205 -3.037 1.00 93.12 264 VAL A C 1
ATOM 2067 O O . VAL A 1 264 ? 11.353 -0.936 -3.330 1.00 93.12 264 VAL A O 1
ATOM 2070 N N . ILE A 1 265 ? 11.891 1.154 -3.958 1.00 93.50 265 ILE A N 1
ATOM 2071 C CA . ILE A 1 265 ? 11.660 0.927 -5.391 1.00 93.50 265 ILE A CA 1
ATOM 2072 C C . ILE A 1 265 ? 12.576 -0.193 -5.906 1.00 93.50 265 ILE A C 1
ATOM 2074 O O . ILE A 1 265 ? 12.126 -1.078 -6.631 1.00 93.50 265 ILE A O 1
ATOM 2078 N N . LEU A 1 266 ? 13.852 -0.199 -5.501 1.00 94.62 266 LEU A N 1
ATOM 2079 C CA . LEU A 1 266 ? 14.802 -1.235 -5.908 1.00 94.62 266 LEU A CA 1
ATOM 2080 C C . LEU A 1 266 ? 14.407 -2.625 -5.402 1.00 94.62 266 LEU A C 1
ATOM 2082 O O . LEU A 1 266 ? 14.423 -3.580 -6.180 1.00 94.62 266 LEU A O 1
ATOM 2086 N N . LEU A 1 267 ? 14.013 -2.743 -4.131 1.00 93.94 267 LEU A N 1
ATOM 2087 C CA . LEU A 1 267 ? 13.524 -4.009 -3.584 1.00 93.94 267 LEU A CA 1
ATOM 2088 C C . LEU A 1 267 ? 12.219 -4.452 -4.236 1.00 93.94 267 LEU A C 1
ATOM 2090 O O . LEU A 1 267 ? 12.067 -5.631 -4.530 1.00 93.94 267 LEU A O 1
ATOM 2094 N N . TYR A 1 268 ? 11.320 -3.522 -4.543 1.00 93.62 268 TYR A N 1
ATOM 2095 C CA . TYR A 1 268 ? 10.093 -3.852 -5.250 1.00 93.62 268 TYR A CA 1
ATOM 2096 C C . TYR A 1 268 ? 10.376 -4.446 -6.640 1.00 93.62 268 TYR A C 1
ATOM 2098 O O . TYR A 1 268 ? 9.803 -5.471 -7.005 1.00 93.62 268 TYR A O 1
ATOM 2106 N N . PHE A 1 269 ? 11.332 -3.886 -7.390 1.00 95.12 269 PHE A N 1
ATOM 2107 C CA . PHE A 1 269 ? 11.774 -4.478 -8.658 1.00 95.12 269 PHE A CA 1
ATOM 2108 C C . PHE A 1 269 ? 12.479 -5.827 -8.494 1.00 95.12 269 PHE A C 1
ATOM 2110 O O . PHE A 1 269 ? 12.365 -6.682 -9.374 1.00 95.12 269 PHE A O 1
ATOM 2117 N N . ARG A 1 270 ? 13.175 -6.046 -7.374 1.00 95.06 270 ARG A N 1
ATOM 2118 C CA . ARG A 1 270 ? 13.713 -7.365 -7.022 1.00 95.06 270 ARG A CA 1
ATOM 2119 C C . ARG A 1 270 ? 12.589 -8.383 -6.836 1.00 95.06 270 ARG A C 1
ATOM 2121 O O . ARG A 1 270 ? 12.691 -9.485 -7.361 1.00 95.06 270 ARG A O 1
ATOM 2128 N N . ASP A 1 271 ? 11.511 -8.006 -6.150 1.00 93.75 271 ASP A N 1
ATOM 2129 C CA . ASP A 1 271 ? 10.347 -8.877 -5.953 1.00 93.75 271 ASP A CA 1
ATOM 2130 C C . ASP A 1 271 ? 9.619 -9.148 -7.281 1.00 93.75 271 ASP A C 1
ATOM 2132 O O . ASP A 1 271 ? 9.207 -10.277 -7.540 1.00 93.75 271 ASP A O 1
ATOM 2136 N N . ILE A 1 272 ? 9.515 -8.145 -8.164 1.00 94.75 272 ILE A N 1
ATOM 2137 C CA . ILE A 1 272 ? 9.005 -8.314 -9.536 1.00 94.75 272 ILE A CA 1
ATOM 2138 C C . ILE A 1 272 ? 9.842 -9.342 -10.301 1.00 94.75 272 ILE A C 1
ATOM 2140 O O . ILE A 1 272 ? 9.281 -10.233 -10.943 1.00 94.75 272 ILE A O 1
ATOM 2144 N N . ALA A 1 273 ? 11.171 -9.239 -10.217 1.00 95.44 273 ALA A N 1
ATOM 2145 C CA . ALA A 1 273 ? 12.076 -10.179 -10.864 1.00 95.44 273 ALA A CA 1
ATOM 2146 C C . ALA A 1 273 ? 11.861 -11.613 -10.359 1.00 95.44 273 ALA A C 1
ATOM 2148 O O . ALA A 1 273 ? 11.809 -12.528 -11.179 1.00 95.44 273 ALA A O 1
ATOM 2149 N N . SER A 1 274 ? 11.638 -11.791 -9.052 1.00 94.69 274 SER A N 1
ATOM 2150 C CA . SER A 1 274 ? 11.340 -13.097 -8.454 1.00 94.69 274 SER A CA 1
ATOM 2151 C C . SER A 1 274 ? 9.987 -13.648 -8.914 1.00 94.69 274 SER A C 1
ATOM 2153 O O . SER A 1 274 ? 9.880 -14.815 -9.279 1.00 94.69 274 SER A O 1
ATOM 2155 N N . VAL A 1 275 ? 8.933 -12.821 -8.907 1.00 93.50 275 VAL A N 1
ATOM 2156 C CA . VAL A 1 275 ? 7.555 -13.244 -9.230 1.00 93.50 275 VAL A CA 1
ATOM 2157 C C . VAL A 1 275 ? 7.386 -13.613 -10.708 1.00 93.50 275 VAL A C 1
ATOM 2159 O O . VAL A 1 275 ? 6.555 -14.475 -11.020 1.00 93.50 275 VAL A O 1
ATOM 2162 N N . LEU A 1 276 ? 8.147 -12.965 -11.597 1.00 94.25 276 LEU A N 1
ATOM 2163 C CA . LEU A 1 276 ? 8.143 -13.209 -13.044 1.00 94.25 276 LEU A CA 1
ATOM 2164 C C . LEU A 1 276 ? 9.304 -14.092 -13.535 1.00 94.25 276 LEU A C 1
ATOM 2166 O O . LEU A 1 276 ? 9.415 -14.308 -14.737 1.00 94.25 276 LEU A O 1
ATOM 2170 N N . ASP A 1 277 ? 10.172 -14.578 -12.645 1.00 96.12 277 ASP A N 1
ATOM 2171 C CA . ASP A 1 277 ? 11.361 -15.371 -12.995 1.00 96.12 277 ASP A CA 1
ATOM 2172 C C . ASP A 1 277 ? 12.253 -14.691 -14.061 1.00 96.12 277 ASP A C 1
ATOM 2174 O O . ASP A 1 277 ? 12.557 -15.229 -15.129 1.00 96.12 277 ASP A O 1
ATOM 2178 N N . LEU A 1 278 ? 12.654 -13.442 -13.787 1.00 96.75 278 LEU A N 1
ATOM 2179 C CA . LEU A 1 278 ? 13.457 -12.605 -14.684 1.00 96.75 278 LEU A CA 1
ATOM 2180 C C . LEU A 1 278 ? 14.921 -12.509 -14.219 1.00 96.75 278 LEU A C 1
ATOM 2182 O O . LEU A 1 278 ? 15.306 -11.516 -13.592 1.00 96.75 278 LEU A O 1
ATOM 2186 N N . PRO A 1 279 ? 15.801 -13.465 -14.583 1.00 97.38 279 PRO A N 1
ATOM 2187 C CA . PRO A 1 279 ? 17.183 -13.494 -14.096 1.00 97.38 279 PRO A CA 1
ATOM 2188 C C . PRO A 1 279 ? 18.004 -12.275 -14.536 1.00 97.38 279 PRO A C 1
ATOM 2190 O O . PRO A 1 279 ? 18.836 -11.785 -13.780 1.00 97.38 279 PRO A O 1
ATOM 2193 N N . LYS A 1 280 ? 17.739 -11.733 -15.734 1.00 97.88 280 LYS A N 1
ATOM 2194 C CA . LYS A 1 280 ? 18.399 -10.504 -16.209 1.00 97.88 280 LYS A CA 1
ATOM 2195 C C . LYS A 1 280 ? 18.028 -9.286 -15.365 1.00 97.88 280 LYS A C 1
ATOM 2197 O O . LYS A 1 280 ? 18.861 -8.405 -15.172 1.00 97.88 280 LYS A O 1
ATOM 2202 N N . LEU A 1 281 ? 16.780 -9.225 -14.889 1.00 96.69 281 LEU A N 1
ATOM 2203 C CA . LEU A 1 281 ? 16.345 -8.148 -14.007 1.00 96.69 281 LEU A CA 1
ATOM 2204 C C . LEU A 1 281 ? 17.014 -8.307 -12.642 1.00 96.69 281 LEU A C 1
ATOM 2206 O O . LEU A 1 281 ? 17.548 -7.329 -12.141 1.00 96.69 281 LEU A O 1
ATOM 2210 N N . HIS A 1 282 ? 17.090 -9.526 -12.099 1.00 96.75 282 HIS A N 1
ATOM 2211 C CA . HIS A 1 282 ? 17.853 -9.797 -10.876 1.00 96.75 282 HIS A CA 1
ATOM 2212 C C . HIS A 1 282 ? 19.306 -9.330 -10.969 1.00 96.75 282 HIS A C 1
ATOM 2214 O O . HIS A 1 282 ? 19.736 -8.548 -10.130 1.00 96.75 282 HIS A O 1
ATOM 2220 N N . GLU A 1 283 ? 20.032 -9.733 -12.014 1.00 97.88 283 GLU A N 1
ATOM 2221 C CA . GLU A 1 283 ? 21.431 -9.334 -12.214 1.00 97.88 283 GLU A CA 1
ATOM 2222 C C . GLU A 1 283 ? 21.586 -7.806 -12.265 1.00 97.88 283 GLU A C 1
ATOM 2224 O O . GLU A 1 283 ? 22.490 -7.236 -11.649 1.00 97.88 283 GLU A O 1
ATOM 2229 N N . TYR A 1 284 ? 20.679 -7.126 -12.972 1.00 97.88 284 TYR A N 1
ATOM 2230 C CA . TYR A 1 284 ? 20.674 -5.671 -13.050 1.00 97.88 284 TYR A CA 1
ATOM 2231 C C . TYR A 1 284 ? 20.409 -5.015 -11.686 1.00 97.88 284 TYR A C 1
ATOM 2233 O O . TYR A 1 284 ? 21.141 -4.107 -11.287 1.00 97.88 284 TYR A O 1
ATOM 2241 N N . ILE A 1 285 ? 19.397 -5.489 -10.959 1.00 96.88 285 ILE A N 1
ATOM 2242 C CA . ILE A 1 285 ? 19.023 -4.975 -9.639 1.00 96.88 285 ILE A CA 1
ATOM 2243 C C . ILE A 1 285 ? 20.140 -5.211 -8.616 1.00 96.88 285 ILE A C 1
ATOM 2245 O O . ILE A 1 285 ? 20.498 -4.279 -7.897 1.00 96.88 285 ILE A O 1
ATOM 2249 N N . ASP A 1 286 ? 20.751 -6.397 -8.600 1.00 96.62 286 ASP A N 1
ATOM 2250 C CA . ASP A 1 286 ? 21.869 -6.727 -7.711 1.00 96.62 286 ASP A CA 1
ATOM 2251 C C . ASP A 1 286 ? 23.099 -5.858 -8.008 1.00 96.62 286 ASP A C 1
ATOM 2253 O O . ASP A 1 286 ? 23.767 -5.389 -7.085 1.00 96.62 286 ASP A O 1
ATOM 2257 N N . LYS A 1 287 ? 23.375 -5.567 -9.287 1.00 97.94 287 LYS A N 1
ATOM 2258 C CA . LYS A 1 287 ? 24.446 -4.642 -9.679 1.00 97.94 287 LYS A CA 1
ATOM 2259 C C . LYS A 1 287 ? 24.196 -3.228 -9.150 1.00 97.94 287 LYS A C 1
ATOM 2261 O O . LYS A 1 287 ? 25.105 -2.630 -8.578 1.00 97.94 287 LYS A O 1
ATOM 2266 N N . VAL A 1 288 ? 22.987 -2.691 -9.333 1.00 97.00 288 VAL A N 1
ATOM 2267 C CA . VAL A 1 288 ? 22.633 -1.343 -8.849 1.00 97.00 288 VAL A CA 1
ATOM 2268 C C . VAL A 1 288 ? 22.659 -1.292 -7.320 1.00 97.00 288 VAL A C 1
ATOM 2270 O O . VAL A 1 288 ? 23.147 -0.320 -6.744 1.00 97.00 288 VAL A O 1
ATOM 2273 N N . GLN A 1 289 ? 22.187 -2.347 -6.652 1.00 96.00 289 GLN A N 1
ATOM 2274 C CA . GLN A 1 289 ? 22.263 -2.472 -5.199 1.00 96.00 289 GLN A CA 1
ATOM 2275 C C . GLN A 1 289 ? 23.718 -2.469 -4.716 1.00 96.00 289 GLN A C 1
ATOM 2277 O O . GLN A 1 289 ? 24.052 -1.713 -3.806 1.00 96.00 289 GLN A O 1
ATOM 2282 N N . ALA A 1 290 ? 24.590 -3.267 -5.339 1.00 96.50 290 ALA A N 1
ATOM 2283 C CA . ALA A 1 290 ? 26.010 -3.320 -5.005 1.00 96.50 290 ALA A CA 1
ATOM 2284 C C . ALA A 1 290 ? 26.698 -1.959 -5.188 1.00 96.50 290 ALA A C 1
ATOM 2286 O O . ALA A 1 290 ? 27.432 -1.532 -4.301 1.00 96.50 290 ALA A O 1
ATOM 2287 N N . GLU A 1 291 ? 26.412 -1.244 -6.281 1.00 97.62 291 GLU A N 1
ATOM 2288 C CA . GLU A 1 291 ? 26.958 0.099 -6.521 1.00 97.62 291 GLU A CA 1
ATOM 2289 C C . GLU A 1 291 ? 26.493 1.112 -5.460 1.00 97.62 291 GLU A C 1
ATOM 2291 O O . GLU A 1 291 ? 27.286 1.917 -4.975 1.00 97.62 291 GLU A O 1
ATOM 2296 N N . ARG A 1 292 ? 25.221 1.053 -5.041 1.00 96.12 292 ARG A N 1
ATOM 2297 C CA . ARG A 1 292 ? 24.706 1.905 -3.956 1.00 96.12 292 ARG A CA 1
ATOM 2298 C C . ARG A 1 292 ? 25.340 1.594 -2.609 1.00 96.12 292 ARG A C 1
ATOM 2300 O O . ARG A 1 292 ? 25.595 2.520 -1.844 1.00 96.12 292 ARG A O 1
ATOM 2307 N N . MET A 1 293 ? 25.561 0.317 -2.302 1.00 94.50 293 MET A N 1
ATOM 2308 C CA . MET A 1 293 ? 26.230 -0.087 -1.064 1.00 94.50 293 MET A CA 1
ATOM 2309 C C . MET A 1 293 ? 27.685 0.399 -1.043 1.00 94.50 293 MET A C 1
ATOM 2311 O O . MET A 1 293 ? 28.099 0.978 -0.045 1.00 94.50 293 MET A O 1
ATOM 2315 N N . ASP A 1 294 ? 28.419 0.254 -2.152 1.00 96.44 294 ASP A N 1
ATOM 2316 C CA . ASP A 1 294 ? 29.801 0.745 -2.302 1.00 96.44 294 ASP A CA 1
ATOM 2317 C C . ASP A 1 294 ? 29.904 2.271 -2.133 1.00 96.44 294 ASP A C 1
ATOM 2319 O O . ASP A 1 294 ? 30.815 2.782 -1.487 1.00 96.44 294 ASP A O 1
ATOM 2323 N N . LYS A 1 295 ? 28.914 3.014 -2.641 1.00 96.94 295 LYS A N 1
ATOM 2324 C CA . LYS A 1 295 ? 28.842 4.479 -2.523 1.00 96.94 295 LYS A CA 1
ATOM 2325 C C . LYS A 1 295 ? 28.208 4.992 -1.224 1.00 96.94 295 LYS A C 1
ATOM 2327 O O . LYS A 1 295 ? 28.007 6.199 -1.099 1.00 96.94 295 LYS A O 1
ATOM 2332 N N . HIS A 1 296 ? 27.860 4.121 -0.274 1.00 96.12 296 HIS A N 1
ATOM 2333 C CA . HIS A 1 296 ? 27.150 4.486 0.963 1.00 96.12 296 HIS A CA 1
ATOM 2334 C C . HIS A 1 296 ? 25.822 5.241 0.716 1.00 96.12 296 HIS A C 1
ATOM 2336 O O . HIS A 1 296 ? 25.481 6.192 1.418 1.00 96.12 296 HIS A O 1
ATOM 2342 N N . GLN A 1 297 ? 25.067 4.833 -0.307 1.00 95.56 297 GLN A N 1
ATOM 2343 C CA . GLN A 1 297 ? 23.765 5.407 -0.694 1.00 95.56 297 GLN A CA 1
ATOM 2344 C C . GLN A 1 297 ? 22.580 4.511 -0.333 1.00 95.56 297 GLN A C 1
ATOM 2346 O O . GLN A 1 297 ? 21.432 4.816 -0.656 1.00 95.56 297 GLN A O 1
ATOM 2351 N N . TRP A 1 298 ? 22.847 3.366 0.285 1.00 94.81 298 TRP A N 1
ATOM 2352 C CA . TRP A 1 298 ? 21.817 2.421 0.678 1.00 94.81 298 TRP A CA 1
ATOM 2353 C C . TRP A 1 298 ? 21.198 2.814 2.022 1.00 94.81 298 TRP A C 1
ATOM 2355 O O . TRP A 1 298 ? 21.917 3.235 2.927 1.00 94.81 298 TRP A O 1
ATOM 2365 N N . SER A 1 299 ? 19.876 2.671 2.165 1.00 92.38 299 SER A N 1
ATOM 2366 C CA . SER A 1 299 ? 19.227 2.935 3.451 1.00 92.38 299 SER A CA 1
ATOM 2367 C C . SER A 1 299 ? 19.418 1.764 4.415 1.00 92.38 299 SER A C 1
ATOM 2369 O O . SER A 1 299 ? 19.093 0.613 4.117 1.00 92.38 299 SER A O 1
ATOM 2371 N N . THR A 1 300 ? 19.906 2.077 5.607 1.00 88.38 300 THR A N 1
ATOM 2372 C CA . THR A 1 300 ? 20.164 1.128 6.693 1.00 88.38 300 THR A CA 1
ATOM 2373 C C . THR A 1 300 ? 18.875 0.514 7.247 1.00 88.38 300 THR A C 1
ATOM 2375 O O . THR A 1 300 ? 18.861 -0.663 7.605 1.00 88.38 300 THR A O 1
ATOM 2378 N N . TYR A 1 301 ? 17.759 1.252 7.234 1.00 83.62 301 TYR A N 1
ATOM 2379 C CA . TYR A 1 301 ? 16.466 0.786 7.759 1.00 83.62 301 TYR A CA 1
ATOM 2380 C C . TYR A 1 301 ? 15.858 -0.368 6.960 1.00 83.62 301 TYR A C 1
ATOM 2382 O O . TYR A 1 301 ? 15.101 -1.176 7.493 1.00 83.62 301 TYR A O 1
ATOM 2390 N N . ILE A 1 302 ? 16.187 -0.448 5.672 1.00 81.94 302 ILE A N 1
ATOM 2391 C CA . ILE A 1 302 ? 15.565 -1.393 4.744 1.00 81.94 302 ILE A CA 1
ATOM 2392 C C . ILE A 1 302 ? 16.288 -2.749 4.733 1.00 81.94 302 ILE A C 1
ATOM 2394 O O . ILE A 1 302 ? 15.678 -3.770 4.407 1.00 81.94 302 ILE A O 1
ATOM 2398 N N . ASN A 1 303 ? 17.549 -2.800 5.180 1.00 72.19 303 ASN A N 1
ATOM 2399 C CA . ASN A 1 303 ? 18.322 -4.043 5.284 1.00 72.19 303 ASN A CA 1
ATOM 2400 C C . ASN A 1 303 ? 17.635 -5.109 6.150 1.00 72.19 303 ASN A C 1
ATOM 2402 O O . ASN A 1 303 ? 17.687 -6.293 5.807 1.00 72.19 303 ASN A O 1
ATOM 2406 N N . ALA A 1 304 ? 16.927 -4.693 7.205 1.00 57.50 304 ALA A N 1
ATOM 2407 C CA . ALA A 1 304 ? 16.227 -5.586 8.132 1.00 57.50 304 ALA A CA 1
ATOM 2408 C C . ALA A 1 304 ? 15.145 -6.461 7.458 1.00 57.50 304 ALA A C 1
ATOM 2410 O O . ALA A 1 304 ? 14.853 -7.562 7.917 1.00 57.50 304 ALA A O 1
ATOM 2411 N N . ILE A 1 305 ? 14.586 -6.016 6.327 1.00 57.50 305 ILE A N 1
ATOM 2412 C CA . ILE A 1 305 ? 13.409 -6.629 5.680 1.00 57.50 305 ILE A CA 1
ATOM 2413 C C . ILE A 1 305 ? 13.807 -7.604 4.560 1.00 57.50 305 ILE A C 1
ATOM 2415 O O . ILE A 1 305 ? 12.966 -8.303 3.993 1.00 57.50 305 ILE A O 1
ATOM 2419 N N . SER A 1 306 ? 15.094 -7.649 4.205 1.00 56.25 306 SER A N 1
ATOM 2420 C CA . SER A 1 306 ? 15.604 -8.565 3.177 1.00 56.25 306 SER A CA 1
ATOM 2421 C C . SER A 1 306 ? 15.530 -10.036 3.608 1.00 56.25 306 SER A C 1
ATOM 2423 O O . SER A 1 306 ? 15.475 -10.921 2.757 1.00 56.25 306 SER A O 1
ATOM 2425 N N . SER A 1 307 ? 15.453 -10.308 4.917 1.00 57.12 307 SER A N 1
ATOM 2426 C CA . SER A 1 307 ? 15.114 -11.638 5.424 1.00 57.12 307 SER A CA 1
ATOM 2427 C C . SER A 1 307 ? 13.589 -11.801 5.429 1.00 57.12 307 SER A C 1
ATOM 2429 O O . SER A 1 307 ? 12.880 -11.172 6.210 1.00 57.12 307 SER A O 1
ATOM 2431 N N . GLU A 1 308 ? 13.080 -12.611 4.502 1.00 53.41 308 GLU A N 1
ATOM 2432 C CA . GLU A 1 308 ? 11.689 -12.637 4.017 1.00 53.41 308 GLU A CA 1
ATOM 2433 C C . GLU A 1 308 ? 10.548 -12.794 5.044 1.00 53.41 308 GLU A C 1
ATOM 2435 O O . GLU A 1 308 ? 9.400 -12.791 4.624 1.00 53.41 308 GLU A O 1
ATOM 2440 N N . ASN A 1 309 ? 10.764 -12.914 6.358 1.00 53.16 309 ASN A N 1
ATOM 2441 C CA . ASN A 1 309 ? 9.671 -13.284 7.272 1.00 53.16 309 ASN A CA 1
ATOM 2442 C C . ASN A 1 309 ? 9.664 -12.634 8.660 1.00 53.16 309 ASN A C 1
ATOM 2444 O O . ASN A 1 309 ? 8.825 -13.011 9.476 1.00 53.16 309 ASN A O 1
ATOM 2448 N N . ASN A 1 310 ? 10.541 -11.673 8.965 1.00 56.75 310 ASN A N 1
ATOM 2449 C CA . ASN A 1 310 ? 10.608 -11.127 10.324 1.00 56.75 310 ASN A CA 1
ATOM 2450 C C . ASN A 1 310 ? 10.313 -9.627 10.381 1.00 56.75 310 ASN A C 1
ATOM 2452 O O . ASN A 1 310 ? 11.145 -8.822 10.782 1.00 56.75 310 ASN A O 1
ATOM 2456 N N . ILE A 1 311 ? 9.066 -9.266 10.051 1.00 56.62 311 ILE A N 1
ATOM 2457 C CA . ILE A 1 311 ? 8.497 -7.933 10.345 1.00 56.62 311 ILE A CA 1
ATOM 2458 C C . ILE A 1 311 ? 8.640 -7.588 11.842 1.00 56.62 311 ILE A C 1
ATOM 2460 O O . ILE A 1 311 ? 8.592 -6.420 12.205 1.00 56.62 311 ILE A O 1
ATOM 2464 N N . ASN A 1 312 ? 8.855 -8.586 12.704 1.00 58.25 312 ASN A N 1
ATOM 2465 C CA . ASN A 1 312 ? 8.986 -8.420 14.148 1.00 58.25 312 ASN A CA 1
ATOM 2466 C C . ASN A 1 312 ? 10.346 -7.856 14.601 1.00 58.25 312 ASN A C 1
ATOM 2468 O O . ASN A 1 312 ? 10.473 -7.525 15.775 1.00 58.25 312 ASN A O 1
ATOM 2472 N N . ASP A 1 313 ? 11.355 -7.732 13.727 1.00 62.56 313 ASP A N 1
ATOM 2473 C CA . ASP A 1 313 ? 12.629 -7.083 14.084 1.00 62.56 313 ASP A CA 1
ATOM 2474 C C . ASP A 1 313 ? 12.553 -5.561 13.854 1.00 62.56 313 ASP A C 1
ATOM 2476 O O . ASP A 1 313 ? 13.176 -4.969 12.973 1.00 62.56 313 ASP A O 1
ATOM 2480 N N . THR A 1 314 ? 11.675 -4.921 14.623 1.00 57.75 314 THR A N 1
ATOM 2481 C CA . THR A 1 314 ? 11.253 -3.518 14.478 1.00 57.75 314 THR A CA 1
ATOM 2482 C C . THR A 1 314 ? 12.127 -2.523 15.233 1.00 57.75 314 THR A C 1
ATOM 2484 O O . THR A 1 314 ? 11.896 -1.315 15.151 1.00 57.75 314 THR A O 1
ATOM 2487 N N . THR A 1 315 ? 13.147 -2.986 15.959 1.00 63.09 315 THR A N 1
ATOM 2488 C CA . THR A 1 315 ? 13.966 -2.126 16.832 1.00 63.09 315 THR A CA 1
ATOM 2489 C C . THR A 1 315 ? 14.667 -0.993 16.072 1.00 63.09 315 THR A C 1
ATOM 2491 O O . THR A 1 315 ? 14.916 0.072 16.636 1.00 63.09 315 THR A O 1
ATOM 2494 N N . ASN A 1 316 ? 14.911 -1.171 14.770 1.00 62.34 316 ASN A N 1
ATOM 2495 C CA . ASN A 1 316 ? 15.469 -0.139 13.895 1.00 62.34 316 ASN A CA 1
ATOM 2496 C C . ASN A 1 316 ? 14.419 0.744 13.198 1.00 62.34 316 ASN A C 1
ATOM 2498 O O . ASN A 1 316 ? 14.779 1.789 12.665 1.00 62.34 316 ASN A O 1
ATOM 2502 N N . ILE A 1 317 ? 13.138 0.369 13.222 1.00 64.38 317 ILE A N 1
ATOM 2503 C CA . ILE A 1 317 ? 12.054 1.044 12.489 1.00 64.38 317 ILE A CA 1
ATOM 2504 C C . ILE A 1 317 ? 11.574 2.326 13.199 1.00 64.38 317 ILE A C 1
ATOM 2506 O O . ILE A 1 317 ? 11.003 3.210 12.565 1.00 64.38 317 ILE A O 1
ATOM 2510 N N . VAL A 1 318 ? 11.826 2.454 14.505 1.00 62.97 318 VAL A N 1
ATOM 2511 C CA . VAL A 1 318 ? 11.365 3.589 15.334 1.00 62.97 318 VAL A CA 1
ATOM 2512 C C . VAL A 1 318 ? 12.223 4.853 15.157 1.00 62.97 318 VAL A C 1
ATOM 2514 O O . VAL A 1 318 ? 11.835 5.931 15.598 1.00 62.97 318 VAL A O 1
ATOM 2517 N N . LYS A 1 319 ? 13.391 4.745 14.518 1.00 77.69 319 LYS A N 1
ATOM 2518 C CA . LYS A 1 319 ? 14.318 5.873 14.351 1.00 77.69 319 LYS A CA 1
ATOM 2519 C C . LYS A 1 319 ? 13.805 6.875 13.314 1.00 77.69 319 LYS A C 1
ATOM 2521 O O . LYS A 1 319 ? 13.176 6.489 12.331 1.00 77.69 319 LYS A O 1
ATOM 2526 N N . SER A 1 320 ? 14.106 8.153 13.534 1.00 84.44 320 SER A N 1
ATOM 2527 C CA . SER A 1 320 ? 13.824 9.229 12.580 1.00 84.44 320 SER A CA 1
ATOM 2528 C C . SER A 1 320 ? 14.810 9.163 11.415 1.00 84.44 320 SER A C 1
ATOM 2530 O O . SER A 1 320 ? 15.940 8.709 11.583 1.00 84.44 320 SER A O 1
ATOM 2532 N N . PHE A 1 321 ? 14.429 9.688 10.247 1.00 86.12 321 PHE A N 1
ATOM 2533 C CA . PHE A 1 321 ? 15.352 9.880 9.121 1.00 86.12 321 PHE A CA 1
ATOM 2534 C C . PHE A 1 321 ? 16.586 10.720 9.479 1.00 86.12 321 PHE A C 1
ATOM 2536 O O . PHE A 1 321 ? 17.647 10.544 8.883 1.00 86.12 321 PHE A O 1
ATOM 2543 N N . GLU A 1 322 ? 16.458 11.616 10.456 1.00 84.00 322 GLU A N 1
ATOM 2544 C CA . GLU A 1 322 ? 17.548 12.469 10.943 1.00 84.00 322 GLU A CA 1
ATOM 2545 C C . GLU A 1 322 ? 18.639 11.677 11.676 1.00 84.00 322 GLU A C 1
ATOM 2547 O O . GLU A 1 322 ? 19.785 12.119 11.727 1.00 84.00 322 GLU A O 1
ATOM 2552 N N . ASP A 1 323 ? 18.308 10.490 12.192 1.00 84.31 323 ASP A N 1
ATOM 2553 C CA . ASP A 1 323 ? 19.265 9.614 12.869 1.00 84.31 323 ASP A CA 1
ATOM 2554 C C . ASP A 1 323 ? 20.172 8.874 11.861 1.00 84.31 323 ASP A C 1
ATOM 2556 O O . ASP A 1 323 ? 21.210 8.324 12.234 1.00 84.31 323 ASP A O 1
ATOM 2560 N N . GLU A 1 324 ? 19.813 8.874 10.569 1.00 84.12 324 GLU A N 1
ATOM 2561 C CA . GLU A 1 324 ? 20.515 8.172 9.487 1.00 84.12 324 GLU A CA 1
ATOM 2562 C C . GLU A 1 324 ? 21.650 9.007 8.872 1.00 84.12 324 GLU A C 1
ATOM 2564 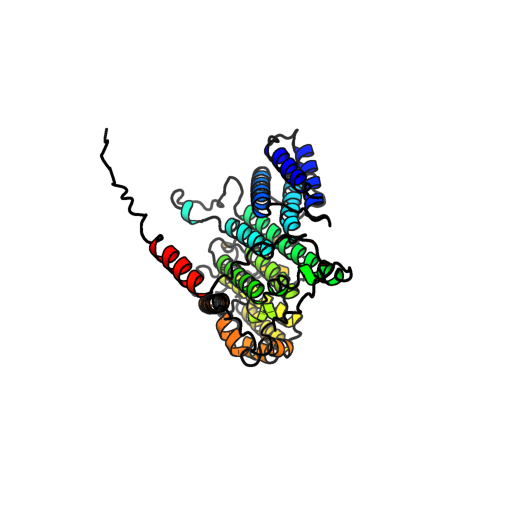O O . GLU A 1 324 ? 21.686 9.301 7.671 1.00 84.12 324 GLU A O 1
ATOM 2569 N N . ILE A 1 325 ? 22.598 9.430 9.704 1.00 87.81 325 ILE A N 1
ATOM 2570 C CA . ILE A 1 325 ? 23.748 10.221 9.234 1.00 87.81 325 ILE A CA 1
ATOM 2571 C C . ILE A 1 325 ? 24.904 9.306 8.814 1.00 87.81 325 ILE A C 1
ATOM 2573 O O . ILE A 1 325 ? 25.654 9.622 7.884 1.00 87.81 325 ILE A O 1
ATOM 2577 N N . HIS A 1 326 ? 25.057 8.166 9.486 1.00 88.50 326 HIS A N 1
ATOM 2578 C CA . HIS A 1 326 ? 26.184 7.258 9.303 1.00 88.50 326 HIS A CA 1
ATOM 2579 C C . HIS A 1 326 ? 25.728 5.812 9.097 1.00 88.50 326 HIS A C 1
ATOM 2581 O O . HIS A 1 326 ? 24.691 5.401 9.614 1.00 88.50 326 HIS A O 1
ATOM 2587 N N . ASP A 1 327 ? 26.512 5.045 8.342 1.00 87.12 327 ASP A N 1
ATOM 2588 C CA . ASP A 1 327 ? 26.325 3.602 8.197 1.00 87.12 327 ASP A CA 1
ATOM 2589 C C . ASP A 1 327 ? 26.831 2.817 9.426 1.00 87.12 327 ASP A C 1
ATOM 2591 O O . ASP A 1 327 ? 27.324 3.386 10.403 1.00 87.12 327 ASP A O 1
ATOM 2595 N N . GLU A 1 328 ? 26.736 1.484 9.375 1.00 86.31 328 GLU A N 1
ATOM 2596 C CA . GLU A 1 328 ? 27.206 0.581 10.442 1.00 86.31 328 GLU A CA 1
ATOM 2597 C C . GLU A 1 328 ? 28.707 0.735 10.760 1.00 86.31 328 GLU A C 1
ATOM 2599 O O . GLU A 1 328 ? 29.143 0.418 11.867 1.00 86.31 328 GLU A O 1
ATOM 2604 N N . ASN A 1 329 ? 29.494 1.260 9.816 1.00 90.00 329 ASN A N 1
ATOM 2605 C CA . ASN A 1 329 ? 30.925 1.521 9.959 1.00 90.00 329 ASN A CA 1
ATOM 2606 C C . ASN A 1 329 ? 31.226 2.979 10.345 1.00 90.00 329 ASN A C 1
ATOM 2608 O O . ASN A 1 329 ? 32.386 3.395 10.321 1.00 90.00 329 ASN A O 1
ATOM 2612 N N . ASN A 1 330 ? 30.203 3.756 10.715 1.00 90.62 330 ASN A N 1
ATOM 2613 C CA . ASN A 1 330 ? 30.287 5.174 11.050 1.00 90.62 330 ASN A CA 1
ATOM 2614 C C . ASN A 1 330 ? 30.760 6.069 9.877 1.00 90.62 330 ASN A C 1
ATOM 2616 O O . ASN A 1 330 ? 31.347 7.134 10.089 1.00 90.62 330 ASN A O 1
ATOM 2620 N N . THR A 1 331 ? 30.524 5.636 8.637 1.00 91.06 331 THR A N 1
ATOM 2621 C CA . THR A 1 331 ? 30.821 6.386 7.407 1.00 91.06 331 THR A CA 1
ATOM 2622 C C . THR A 1 331 ? 29.617 7.249 7.032 1.00 91.06 331 THR A C 1
ATOM 2624 O O . THR A 1 331 ? 28.489 6.759 7.087 1.00 91.06 331 THR A O 1
ATOM 2627 N N . PRO A 1 332 ? 29.797 8.528 6.648 1.00 93.62 332 PRO A N 1
ATOM 2628 C CA . PRO A 1 332 ? 28.681 9.398 6.290 1.00 93.62 332 PRO A CA 1
ATOM 2629 C C . PRO A 1 332 ? 27.956 8.917 5.031 1.00 93.62 332 PRO A C 1
ATOM 2631 O O . PRO A 1 332 ? 28.566 8.780 3.966 1.00 93.62 332 PRO A O 1
ATOM 2634 N N . LEU A 1 333 ? 26.642 8.726 5.153 1.00 94.00 333 LEU A N 1
ATOM 2635 C CA . LEU A 1 333 ? 25.787 8.322 4.042 1.00 94.00 333 LEU A CA 1
ATOM 2636 C C . LEU A 1 333 ? 25.684 9.440 2.997 1.00 94.00 333 LEU A C 1
ATOM 2638 O O . LEU A 1 333 ? 25.574 10.622 3.329 1.00 94.00 333 LEU A O 1
ATOM 2642 N N . GLN A 1 334 ? 25.696 9.056 1.724 1.00 95.38 334 GLN A N 1
ATOM 2643 C CA . GLN A 1 334 ? 25.669 9.970 0.582 1.00 95.38 334 GLN A CA 1
ATOM 2644 C C . GLN A 1 334 ? 24.245 10.121 0.011 1.00 95.38 334 GLN A C 1
ATOM 2646 O O . GLN A 1 334 ? 23.388 9.260 0.243 1.00 95.38 334 GLN A O 1
ATOM 2651 N N . PRO A 1 335 ? 23.950 11.215 -0.716 1.00 94.25 335 PRO A N 1
ATOM 2652 C CA . PRO A 1 335 ? 22.730 11.321 -1.518 1.00 94.25 335 PRO A CA 1
ATOM 2653 C C . PRO A 1 335 ? 22.703 10.269 -2.635 1.00 94.25 335 PRO A C 1
ATOM 2655 O O . PRO A 1 335 ? 23.751 9.793 -3.072 1.00 94.25 335 PRO A O 1
ATOM 2658 N N . VAL A 1 336 ? 21.509 9.915 -3.116 1.00 94.75 336 VAL A N 1
ATOM 2659 C CA . VAL A 1 336 ? 21.355 8.881 -4.153 1.00 94.75 336 VAL A CA 1
ATOM 2660 C C . VAL A 1 336 ? 21.747 9.445 -5.520 1.00 94.75 336 VAL A C 1
ATOM 2662 O O . VAL A 1 336 ? 20.999 10.229 -6.107 1.00 94.75 336 VAL A O 1
ATOM 2665 N N . ASP A 1 337 ? 22.887 9.007 -6.059 1.00 95.19 337 ASP A N 1
ATOM 2666 C CA . ASP A 1 337 ? 23.300 9.306 -7.439 1.00 95.19 337 ASP A CA 1
ATOM 2667 C C . ASP A 1 337 ? 23.063 8.124 -8.392 1.00 95.19 337 ASP A C 1
ATOM 2669 O O . ASP A 1 337 ? 22.798 8.322 -9.582 1.00 95.19 337 ASP A O 1
ATOM 2673 N N . VAL A 1 338 ? 23.067 6.894 -7.868 1.00 95.56 338 VAL A N 1
ATOM 2674 C CA . VAL A 1 338 ? 22.787 5.690 -8.646 1.00 95.56 338 VAL A CA 1
ATOM 2675 C C . VAL A 1 338 ? 21.294 5.435 -8.626 1.00 95.56 338 VAL A C 1
ATOM 2677 O O . VAL A 1 338 ? 20.728 5.014 -7.618 1.00 95.56 338 VAL A O 1
ATOM 2680 N N . TRP A 1 339 ? 20.637 5.648 -9.754 1.00 94.56 339 TRP A N 1
ATOM 2681 C CA . TRP A 1 339 ? 19.222 5.343 -9.928 1.00 94.56 339 TRP A CA 1
ATOM 2682 C C . TRP A 1 339 ? 19.035 4.160 -10.856 1.00 94.56 339 TRP A C 1
ATOM 2684 O O . TRP A 1 339 ? 19.869 3.894 -11.722 1.00 94.56 339 TRP A O 1
ATOM 2694 N N . LEU A 1 340 ? 17.907 3.478 -10.687 1.00 94.06 340 LEU A N 1
ATOM 2695 C CA . LEU A 1 340 ? 17.459 2.517 -11.674 1.00 94.06 340 LEU A CA 1
ATOM 2696 C C . LEU A 1 340 ? 17.249 3.233 -13.008 1.00 94.06 340 LEU A C 1
ATOM 2698 O O . LEU A 1 340 ? 16.580 4.263 -13.090 1.00 94.06 340 LEU A O 1
ATOM 2702 N N . ASP A 1 341 ? 17.851 2.681 -14.049 1.00 94.44 341 ASP A N 1
ATOM 2703 C CA . ASP A 1 341 ? 17.663 3.133 -15.410 1.00 94.44 341 ASP A CA 1
ATOM 2704 C C . ASP A 1 341 ? 16.379 2.520 -15.952 1.00 94.44 341 ASP A C 1
ATOM 2706 O O . ASP A 1 341 ? 16.291 1.324 -16.248 1.00 94.44 341 ASP A O 1
ATOM 2710 N N . ARG A 1 342 ? 15.370 3.376 -16.078 1.00 92.69 342 ARG A N 1
ATOM 2711 C CA . ARG A 1 342 ? 14.050 3.000 -16.565 1.00 92.69 342 ARG A CA 1
ATOM 2712 C C . ARG A 1 342 ? 14.115 2.315 -17.927 1.00 92.69 342 ARG A C 1
ATOM 2714 O O . ARG A 1 342 ? 13.453 1.300 -18.109 1.00 92.69 342 ARG A O 1
ATOM 2721 N N . GLN A 1 343 ? 14.933 2.818 -18.856 1.00 94.19 343 GLN A N 1
ATOM 2722 C CA . GLN A 1 343 ? 15.040 2.244 -20.201 1.00 94.19 343 GLN A CA 1
ATOM 2723 C C . GLN A 1 343 ? 15.569 0.806 -20.151 1.00 94.19 343 GLN A C 1
ATOM 2725 O O . GLN A 1 343 ? 15.046 -0.076 -20.833 1.00 94.19 343 GLN A O 1
ATOM 2730 N N . THR A 1 344 ? 16.576 0.554 -19.312 1.00 96.50 344 THR A N 1
ATOM 2731 C CA . THR A 1 344 ? 17.101 -0.793 -19.075 1.00 96.50 344 THR A CA 1
ATOM 2732 C C . THR A 1 344 ? 16.028 -1.714 -18.492 1.00 96.50 344 THR A C 1
ATOM 2734 O O . THR A 1 344 ? 15.835 -2.811 -19.013 1.00 96.50 344 THR A O 1
ATOM 2737 N N . ILE A 1 345 ? 15.282 -1.273 -17.472 1.00 95.69 345 ILE A N 1
ATOM 2738 C CA . ILE A 1 345 ? 14.205 -2.077 -16.868 1.00 95.69 345 ILE A CA 1
ATOM 2739 C C . ILE A 1 345 ? 13.118 -2.404 -17.892 1.00 95.69 345 ILE A C 1
ATOM 2741 O O . ILE A 1 345 ? 12.770 -3.572 -18.058 1.00 95.69 345 ILE A O 1
ATOM 2745 N N . VAL A 1 346 ? 12.607 -1.400 -18.607 1.00 95.06 346 VAL A N 1
ATOM 2746 C CA . VAL A 1 346 ? 11.551 -1.586 -19.610 1.00 95.06 346 VAL A CA 1
ATOM 2747 C C . VAL A 1 346 ? 12.016 -2.528 -20.721 1.00 95.06 346 VAL A C 1
ATOM 2749 O O . VAL A 1 346 ? 11.276 -3.435 -21.096 1.00 95.06 346 VAL A O 1
ATOM 2752 N N . SER A 1 347 ? 13.263 -2.397 -21.184 1.00 96.69 347 SER A N 1
ATOM 2753 C CA . SER A 1 347 ? 13.857 -3.304 -22.175 1.00 96.69 347 SER A CA 1
ATOM 2754 C C . SER A 1 347 ? 13.930 -4.756 -21.688 1.00 96.69 347 SER A C 1
ATOM 2756 O O . SER A 1 347 ? 13.702 -5.684 -22.469 1.00 96.69 347 SER A O 1
ATOM 2758 N N . ILE A 1 348 ? 14.218 -4.980 -20.400 1.00 97.38 348 ILE A N 1
ATOM 2759 C CA . ILE A 1 348 ? 14.212 -6.322 -19.802 1.00 97.38 348 ILE A CA 1
ATOM 2760 C C . ILE A 1 348 ? 12.777 -6.857 -19.692 1.00 97.38 348 ILE A C 1
ATOM 2762 O O . ILE A 1 348 ? 12.524 -7.994 -20.090 1.00 97.38 348 ILE A O 1
ATOM 2766 N N . LEU A 1 349 ? 11.828 -6.049 -19.208 1.00 95.62 349 LEU A N 1
ATOM 2767 C CA . LEU A 1 349 ? 10.424 -6.447 -19.048 1.00 95.62 349 LEU A CA 1
ATOM 2768 C C . LEU A 1 349 ? 9.740 -6.756 -20.386 1.00 95.62 349 LEU A C 1
ATOM 2770 O O . LEU A 1 349 ? 8.989 -7.724 -20.479 1.00 95.62 349 LEU A O 1
ATOM 2774 N N . CYS A 1 350 ? 10.054 -6.009 -21.446 1.00 96.44 350 CYS A N 1
ATOM 2775 C CA . CYS A 1 350 ? 9.515 -6.245 -22.788 1.00 96.44 350 CYS A CA 1
ATOM 2776 C C . CYS A 1 350 ? 10.027 -7.539 -23.443 1.00 96.44 350 CYS A C 1
ATOM 2778 O O . CYS A 1 350 ? 9.556 -7.898 -24.517 1.00 96.44 350 CYS A O 1
ATOM 2780 N N . GLN A 1 351 ? 10.979 -8.249 -22.827 1.00 96.75 351 GLN A N 1
ATOM 2781 C CA . GLN A 1 351 ? 11.399 -9.588 -23.260 1.00 96.75 351 GLN A CA 1
ATOM 2782 C C . GLN A 1 351 ? 10.556 -10.699 -22.615 1.00 96.75 351 GLN A C 1
ATOM 2784 O O . GLN A 1 351 ? 10.660 -11.856 -23.025 1.00 96.75 351 GLN A O 1
ATOM 2789 N N . HIS A 1 352 ? 9.738 -10.377 -21.607 1.00 96.56 352 HIS A N 1
ATOM 2790 C CA . HIS A 1 352 ? 8.951 -11.357 -20.869 1.00 96.56 352 HIS A CA 1
ATOM 2791 C C . HIS A 1 352 ? 7.640 -11.692 -21.580 1.00 96.56 352 HIS A C 1
ATOM 2793 O O . HIS A 1 352 ? 6.820 -10.814 -21.846 1.00 96.56 352 HIS A O 1
ATOM 2799 N N . LYS A 1 353 ? 7.402 -12.982 -21.829 1.00 95.88 353 LYS A N 1
ATOM 2800 C CA . LYS A 1 353 ? 6.245 -13.445 -22.604 1.00 95.88 353 LYS A CA 1
ATOM 2801 C C . LYS A 1 353 ? 4.902 -13.036 -21.985 1.00 95.88 353 LYS A C 1
ATOM 2803 O O . LYS A 1 353 ? 4.065 -12.501 -22.696 1.00 95.88 353 LYS A O 1
ATOM 2808 N N . GLU A 1 354 ? 4.715 -13.234 -20.680 1.00 93.81 354 GLU A N 1
ATOM 2809 C CA . GLU A 1 354 ? 3.441 -12.926 -20.000 1.00 93.81 354 GLU A CA 1
ATOM 2810 C C . GLU A 1 354 ? 3.090 -11.434 -20.083 1.00 93.81 354 GLU A C 1
ATOM 2812 O O . GLU A 1 354 ? 1.938 -11.073 -20.300 1.00 93.81 354 GLU A O 1
ATOM 2817 N N . LEU A 1 355 ? 4.098 -10.557 -19.984 1.00 93.88 355 LEU A N 1
ATOM 2818 C CA . LEU A 1 355 ? 3.883 -9.115 -20.096 1.00 93.88 355 LEU A CA 1
ATOM 2819 C C . LEU A 1 355 ? 3.554 -8.710 -21.533 1.00 93.88 355 LEU A C 1
ATOM 2821 O O . LEU A 1 355 ? 2.717 -7.837 -21.731 1.00 93.88 355 LEU A O 1
ATOM 2825 N N . ILE A 1 356 ? 4.176 -9.345 -22.533 1.00 94.88 356 ILE A N 1
ATOM 2826 C CA . ILE A 1 356 ? 3.854 -9.121 -23.951 1.00 94.88 356 ILE A CA 1
ATOM 2827 C C . ILE A 1 356 ? 2.428 -9.588 -24.258 1.00 94.88 356 ILE A C 1
ATOM 2829 O O . ILE A 1 356 ? 1.708 -8.903 -24.983 1.00 94.88 356 ILE A O 1
ATOM 2833 N N . ASP A 1 357 ? 2.013 -10.728 -23.704 1.00 93.44 357 ASP A N 1
ATOM 2834 C CA . ASP A 1 357 ? 0.679 -11.288 -23.923 1.00 93.44 357 ASP A CA 1
ATOM 2835 C C . ASP A 1 357 ? -0.418 -10.348 -23.371 1.00 93.44 357 ASP A C 1
ATOM 2837 O O . ASP A 1 357 ? -1.453 -10.181 -24.015 1.00 93.44 357 ASP A O 1
ATOM 2841 N N . ILE A 1 358 ? -0.166 -9.672 -22.241 1.00 88.94 358 ILE A N 1
ATOM 2842 C CA . ILE A 1 358 ? -1.109 -8.727 -21.608 1.00 88.94 358 ILE A CA 1
ATOM 2843 C C . ILE A 1 358 ? -1.005 -7.312 -22.201 1.00 88.94 358 ILE A C 1
ATOM 2845 O O . ILE A 1 358 ? -2.009 -6.668 -22.502 1.00 88.94 358 ILE A O 1
ATOM 2849 N N . GLY A 1 359 ? 0.213 -6.791 -22.358 1.00 87.25 359 GLY A N 1
ATOM 2850 C CA . GLY A 1 359 ? 0.454 -5.421 -22.815 1.00 87.25 359 GLY A CA 1
ATOM 2851 C C . GLY A 1 359 ? 0.366 -5.241 -24.329 1.00 87.25 359 GLY A C 1
ATOM 2852 O O . GLY A 1 359 ? 0.192 -4.118 -24.806 1.00 87.25 359 GLY A O 1
ATOM 2853 N N . GLY A 1 360 ? 0.467 -6.329 -25.093 1.00 93.06 360 GLY A N 1
ATOM 2854 C CA . GLY A 1 360 ? 0.463 -6.311 -26.548 1.00 93.06 360 GLY A CA 1
ATOM 2855 C C . GLY A 1 360 ? 1.702 -5.640 -27.148 1.00 93.06 360 GLY A C 1
ATOM 2856 O O . GLY A 1 360 ? 2.769 -5.554 -26.541 1.00 93.06 360 GLY A O 1
ATOM 2857 N N . LYS A 1 361 ? 1.562 -5.153 -28.388 1.00 91.88 361 LYS A N 1
ATOM 2858 C CA . LYS A 1 361 ? 2.659 -4.517 -29.146 1.00 91.88 361 LYS A CA 1
ATOM 2859 C C . LYS A 1 361 ? 3.096 -3.170 -28.571 1.00 91.88 361 LYS A C 1
ATOM 2861 O O . LYS A 1 361 ? 4.214 -2.744 -28.835 1.00 91.88 361 LYS A O 1
ATOM 2866 N N . ASP A 1 362 ? 2.227 -2.540 -27.789 1.00 93.38 362 ASP A N 1
ATOM 2867 C CA . ASP A 1 362 ? 2.445 -1.210 -27.226 1.00 93.38 362 ASP A CA 1
ATOM 2868 C C . ASP A 1 362 ? 2.955 -1.269 -25.778 1.00 93.38 362 ASP A C 1
ATOM 2870 O O . ASP A 1 362 ? 3.028 -0.236 -25.117 1.00 93.38 362 ASP A O 1
ATOM 2874 N N . LEU A 1 363 ? 3.327 -2.455 -25.272 1.00 93.75 363 LEU A N 1
ATOM 2875 C CA . LEU A 1 363 ? 3.800 -2.647 -23.898 1.00 93.75 363 LEU A CA 1
ATOM 2876 C C . LEU A 1 363 ? 4.931 -1.675 -23.525 1.00 93.75 363 LEU A C 1
ATOM 2878 O O . LEU A 1 363 ? 4.870 -1.055 -22.468 1.00 93.75 363 LEU A O 1
ATOM 2882 N N . GLU A 1 364 ? 5.939 -1.515 -24.386 1.00 94.69 364 GLU A N 1
ATOM 2883 C CA . GLU A 1 364 ? 7.061 -0.601 -24.132 1.00 94.69 364 GLU A CA 1
ATOM 2884 C C . GLU A 1 364 ? 6.576 0.843 -23.968 1.00 94.69 364 GLU A C 1
ATOM 2886 O O . GLU A 1 364 ? 6.936 1.515 -23.004 1.00 94.69 364 GLU A O 1
ATOM 2891 N N . VAL A 1 365 ? 5.709 1.300 -24.878 1.00 92.81 365 VAL A N 1
ATOM 2892 C CA . VAL A 1 365 ? 5.136 2.650 -24.830 1.00 92.81 365 VAL A CA 1
ATOM 2893 C C . VAL A 1 365 ? 4.334 2.830 -23.548 1.00 92.81 365 VAL A C 1
ATOM 2895 O O . VAL A 1 365 ? 4.528 3.825 -22.860 1.00 92.81 365 VAL A O 1
ATOM 2898 N N . ARG A 1 366 ? 3.506 1.844 -23.185 1.00 89.44 366 ARG A N 1
ATOM 2899 C CA . ARG A 1 366 ? 2.692 1.871 -21.966 1.00 89.44 366 ARG A CA 1
ATOM 2900 C C . ARG A 1 366 ? 3.538 1.953 -20.705 1.00 89.44 366 ARG A C 1
ATOM 2902 O O . ARG A 1 366 ? 3.296 2.832 -19.892 1.00 89.44 366 ARG A O 1
ATOM 2909 N N . LEU A 1 367 ? 4.572 1.126 -20.562 1.00 90.75 367 LEU A N 1
ATOM 2910 C CA . LEU A 1 367 ? 5.497 1.206 -19.423 1.00 90.75 367 LEU A CA 1
ATOM 2911 C C . LEU A 1 367 ? 6.222 2.567 -19.378 1.00 90.75 367 LEU A C 1
ATOM 2913 O O . LEU A 1 367 ? 6.471 3.131 -18.310 1.00 90.75 367 LEU A O 1
ATOM 2917 N N . MET A 1 368 ? 6.533 3.138 -20.545 1.00 89.81 368 MET A N 1
ATOM 2918 C CA . MET A 1 368 ? 7.180 4.448 -20.667 1.00 89.81 368 MET A CA 1
ATOM 2919 C C . MET A 1 368 ? 6.236 5.643 -20.441 1.00 89.81 368 MET A C 1
ATOM 2921 O O . MET A 1 368 ? 6.710 6.726 -20.092 1.00 89.81 368 MET A O 1
ATOM 2925 N N . THR A 1 369 ? 4.920 5.476 -20.545 1.00 86.75 369 THR A N 1
ATOM 2926 C CA . THR A 1 369 ? 3.945 6.539 -20.247 1.00 86.75 369 THR A CA 1
ATOM 2927 C C . THR A 1 369 ? 3.309 6.383 -18.868 1.00 86.75 369 THR A C 1
ATOM 2929 O O . THR A 1 369 ? 3.242 7.348 -18.118 1.00 86.75 369 THR A O 1
ATOM 2932 N N . GLU A 1 370 ? 2.881 5.174 -18.501 1.00 84.38 370 GLU A N 1
ATOM 2933 C CA . GLU A 1 370 ? 2.099 4.904 -17.286 1.00 84.38 370 GLU A CA 1
ATOM 2934 C C . GLU A 1 370 ? 2.939 5.011 -16.003 1.00 84.38 370 GLU A C 1
ATOM 2936 O O . GLU A 1 370 ? 2.420 5.413 -14.969 1.00 84.38 370 GLU A O 1
ATOM 2941 N N . TRP A 1 371 ? 4.250 4.742 -16.053 1.00 86.88 371 TRP A N 1
ATOM 2942 C CA . TRP A 1 371 ? 5.127 4.856 -14.873 1.00 86.88 371 TRP A CA 1
ATOM 2943 C C . TRP A 1 371 ? 5.552 6.290 -14.522 1.00 86.88 371 TRP A C 1
ATOM 2945 O O . TRP A 1 371 ? 6.296 6.504 -13.560 1.00 86.88 371 TRP A O 1
ATOM 2955 N N . ARG A 1 372 ? 5.098 7.282 -15.294 1.00 83.56 372 ARG A N 1
ATOM 2956 C CA . ARG A 1 372 ? 5.192 8.691 -14.904 1.00 83.56 372 ARG A CA 1
ATOM 2957 C C . ARG A 1 372 ? 3.974 9.028 -14.057 1.00 83.56 372 ARG A C 1
ATOM 2959 O O . ARG A 1 372 ? 2.879 8.945 -14.601 1.00 83.56 372 ARG A O 1
ATOM 2966 N N . PRO A 1 373 ? 4.129 9.436 -12.787 1.00 72.12 373 PRO A N 1
ATOM 2967 C CA . PRO A 1 373 ? 2.983 9.735 -11.931 1.00 72.12 373 PRO A CA 1
ATOM 2968 C C . PRO A 1 373 ? 1.999 10.720 -12.581 1.00 72.12 373 PRO A C 1
ATOM 2970 O O . PRO A 1 373 ? 0.807 10.431 -12.656 1.00 72.12 373 PRO A O 1
ATOM 2973 N N . ASP A 1 374 ? 2.506 11.819 -13.149 1.00 76.88 374 ASP A N 1
ATOM 2974 C CA . ASP A 1 374 ? 1.664 12.870 -13.735 1.00 76.88 374 ASP A CA 1
ATOM 2975 C C . ASP A 1 374 ? 1.036 12.457 -15.076 1.00 76.88 374 ASP A C 1
ATOM 2977 O O . ASP A 1 374 ? -0.167 12.606 -15.295 1.00 76.88 374 ASP A O 1
ATOM 2981 N N . GLU A 1 375 ? 1.844 11.920 -15.996 1.00 80.38 375 GLU A N 1
ATOM 2982 C CA . GLU A 1 375 ? 1.375 11.558 -17.342 1.00 80.38 375 GLU A CA 1
ATOM 2983 C C . GLU A 1 375 ? 0.536 10.277 -17.332 1.00 80.38 375 GLU A C 1
ATOM 2985 O O . GLU A 1 375 ? -0.466 10.180 -18.045 1.00 80.38 375 GLU A O 1
ATOM 2990 N N . GLY A 1 376 ? 0.930 9.303 -16.514 1.00 73.50 376 GLY A N 1
ATOM 2991 C CA . GLY A 1 376 ? 0.253 8.026 -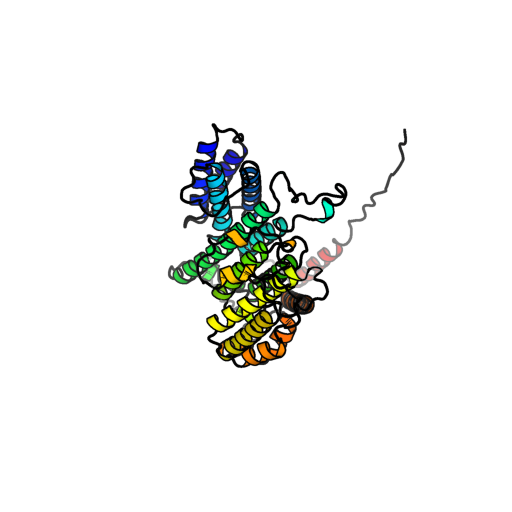16.355 1.00 73.50 376 GLY A CA 1
ATOM 2992 C C . GLY A 1 376 ? -1.130 8.204 -15.753 1.00 73.50 376 GLY A C 1
ATOM 2993 O O . GLY A 1 376 ? -2.101 7.696 -16.316 1.00 73.50 376 GLY A O 1
ATOM 2994 N N . PHE A 1 377 ? -1.253 8.999 -14.685 1.00 71.06 377 PHE A N 1
ATOM 2995 C CA . PHE A 1 377 ? -2.555 9.290 -14.087 1.00 71.06 377 PHE A CA 1
ATOM 2996 C C . PHE A 1 377 ? -3.490 9.982 -15.081 1.00 71.06 377 PHE A C 1
ATOM 2998 O O . PHE A 1 377 ? -4.622 9.540 -15.276 1.00 71.06 377 PHE A O 1
ATOM 3005 N N . GLU A 1 378 ? -3.014 11.012 -15.784 1.00 77.69 378 GLU A N 1
ATOM 3006 C CA . GLU A 1 378 ? -3.816 11.698 -16.800 1.00 77.69 378 GLU A CA 1
ATOM 3007 C C . GLU A 1 378 ? -4.184 10.790 -17.983 1.00 77.69 378 GLU A C 1
ATOM 3009 O O . GLU A 1 378 ? -5.295 10.884 -18.510 1.00 77.69 378 GLU A O 1
ATOM 3014 N N . SER A 1 379 ? -3.298 9.881 -18.403 1.00 78.38 379 SER A N 1
ATOM 3015 C CA . SER A 1 379 ? -3.606 8.899 -19.451 1.00 78.38 379 SER A CA 1
ATOM 3016 C C . SER A 1 379 ? -4.698 7.929 -19.006 1.00 78.38 379 SER A C 1
ATOM 3018 O O . SER A 1 379 ? -5.640 7.673 -19.755 1.00 78.38 379 SER A O 1
ATOM 3020 N N . VAL A 1 380 ? -4.603 7.416 -17.780 1.00 69.88 380 VAL A N 1
ATOM 3021 C CA . VAL A 1 380 ? -5.561 6.449 -17.223 1.00 69.88 380 VAL A CA 1
ATOM 3022 C C . VAL A 1 380 ? -6.911 7.115 -17.008 1.00 69.88 380 VAL A C 1
ATOM 3024 O O . VAL A 1 380 ? -7.942 6.566 -17.380 1.00 69.88 380 VAL A O 1
ATOM 3027 N N . LYS A 1 381 ? -6.906 8.342 -16.486 1.00 72.56 381 LYS A N 1
ATOM 3028 C CA . LYS A 1 381 ? -8.095 9.172 -16.322 1.00 72.56 381 LYS A CA 1
ATOM 3029 C C . LYS A 1 381 ? -8.792 9.416 -17.662 1.00 72.56 381 LYS A C 1
ATOM 3031 O O . LYS A 1 381 ? -10.005 9.250 -17.764 1.00 72.56 381 LYS A O 1
ATOM 3036 N N . LYS A 1 382 ? -8.040 9.757 -18.715 1.00 79.75 382 LYS A N 1
ATOM 3037 C CA . LYS A 1 382 ? -8.587 9.921 -20.074 1.00 79.75 382 LYS A CA 1
ATOM 3038 C C . LYS A 1 382 ? -9.188 8.632 -20.623 1.00 79.75 382 LYS A C 1
ATOM 3040 O O . LYS A 1 382 ? -10.229 8.708 -21.272 1.00 79.75 382 LYS A O 1
ATOM 3045 N N . GLU A 1 383 ? -8.569 7.483 -20.365 1.00 70.62 383 GLU A N 1
ATOM 3046 C CA . GLU A 1 383 ? -9.103 6.193 -20.810 1.00 70.62 383 GLU A CA 1
ATOM 3047 C C . GLU A 1 383 ? -10.361 5.800 -20.019 1.00 70.62 383 GLU A C 1
ATOM 3049 O O . GLU A 1 383 ? -11.337 5.372 -20.625 1.00 70.62 383 GLU A O 1
ATOM 3054 N N . GLY A 1 384 ? -10.407 6.061 -18.707 1.00 64.44 384 GLY A N 1
ATOM 3055 C CA . GLY A 1 384 ? -11.590 5.823 -17.868 1.00 64.44 384 GLY A CA 1
ATOM 3056 C C . GLY A 1 384 ? -12.793 6.711 -18.217 1.00 64.44 384 GLY A C 1
ATOM 3057 O O . GLY A 1 384 ? -13.935 6.270 -18.135 1.00 64.44 384 GLY A O 1
ATOM 3058 N N . TYR A 1 385 ? -12.564 7.950 -18.671 1.00 65.06 385 TYR A N 1
ATOM 3059 C CA . TYR A 1 385 ? -13.634 8.832 -19.170 1.00 65.06 385 TYR A CA 1
ATOM 3060 C C . TYR A 1 385 ? -13.974 8.629 -20.640 1.00 65.06 385 TYR A C 1
ATOM 3062 O O . TYR A 1 385 ? -14.946 9.213 -21.140 1.00 65.06 385 TYR A O 1
ATOM 3070 N N . ARG A 1 386 ? -13.190 7.829 -21.365 1.00 65.06 386 ARG A N 1
ATOM 3071 C CA . ARG A 1 386 ? -13.531 7.461 -22.726 1.00 65.06 386 ARG A CA 1
ATOM 3072 C C . ARG A 1 386 ? -14.717 6.521 -22.626 1.00 65.06 386 ARG A C 1
ATOM 3074 O O . ARG A 1 386 ? -14.548 5.313 -22.530 1.00 65.06 386 ARG A O 1
ATOM 3081 N N . ILE A 1 387 ? -15.922 7.093 -22.685 1.00 52.66 387 ILE A N 1
ATOM 3082 C CA . ILE A 1 387 ? -17.152 6.348 -22.934 1.00 52.66 387 ILE A CA 1
ATOM 3083 C C . ILE A 1 387 ? -16.827 5.481 -24.143 1.00 52.66 387 ILE A C 1
ATOM 3085 O O . ILE A 1 387 ? -16.716 5.992 -25.266 1.00 52.66 387 ILE A O 1
ATOM 3089 N N . ARG A 1 388 ? -16.592 4.184 -23.916 1.00 52.62 388 ARG A N 1
ATOM 3090 C CA . ARG A 1 388 ? -16.517 3.208 -24.989 1.00 52.62 388 ARG A CA 1
ATOM 3091 C C . ARG A 1 388 ? -17.928 3.207 -25.530 1.00 52.62 388 ARG A C 1
ATOM 3093 O O . ARG A 1 388 ? -18.787 2.498 -25.024 1.00 52.62 388 ARG A O 1
ATOM 3100 N N . SER A 1 389 ? -18.183 4.113 -26.484 1.00 45.03 389 SER A N 1
ATOM 3101 C CA . SER A 1 389 ? -19.382 4.125 -27.306 1.00 45.03 389 SER A CA 1
ATOM 3102 C C . SER A 1 389 ? -19.511 2.686 -27.711 1.00 45.03 389 SER A C 1
ATOM 3104 O O . SER A 1 389 ? -18.605 2.185 -28.384 1.00 45.03 389 SER A O 1
ATOM 3106 N N . SER A 1 390 ? -20.506 2.018 -27.129 1.00 47.56 390 SER A N 1
ATOM 3107 C CA . SER A 1 390 ? -20.669 0.589 -27.234 1.00 47.56 390 SER A CA 1
ATOM 3108 C C . SER A 1 390 ? -20.619 0.316 -28.718 1.00 47.56 390 SER A C 1
ATOM 3110 O O . SER A 1 390 ? -21.546 0.631 -29.467 1.00 47.56 390 SER A O 1
ATOM 3112 N N . ARG A 1 391 ? -19.472 -0.192 -29.182 1.00 45.88 391 ARG A N 1
ATOM 3113 C CA . ARG A 1 391 ? -19.374 -0.815 -30.483 1.00 45.88 391 ARG A CA 1
ATOM 3114 C C . ARG A 1 391 ? -20.147 -2.095 -30.274 1.00 45.88 391 ARG A C 1
ATOM 3116 O O . ARG A 1 391 ? -19.579 -3.154 -30.060 1.00 45.88 391 ARG A O 1
ATOM 3123 N N . ILE A 1 392 ? -21.467 -1.934 -30.283 1.00 47.62 392 ILE A N 1
ATOM 3124 C CA . ILE A 1 392 ? -22.416 -2.887 -30.793 1.00 47.62 392 ILE A CA 1
ATOM 3125 C C . ILE A 1 392 ? -21.779 -3.290 -32.115 1.00 47.62 392 ILE A C 1
ATOM 3127 O O . ILE A 1 392 ? -21.858 -2.562 -33.107 1.00 47.62 392 ILE A O 1
ATOM 3131 N N . LEU A 1 393 ? -21.022 -4.388 -32.089 1.00 51.28 393 LEU A N 1
ATOM 3132 C CA . LEU A 1 393 ? -20.688 -5.114 -33.296 1.00 51.28 393 LEU A CA 1
ATOM 3133 C C . LEU A 1 393 ? -22.028 -5.232 -34.016 1.00 51.28 393 LEU A C 1
ATOM 3135 O O . LEU A 1 393 ? -23.007 -5.648 -33.402 1.00 51.28 393 LEU A O 1
ATOM 3139 N N . GLU A 1 394 ? -22.142 -4.794 -35.271 1.00 55.75 394 GLU A N 1
ATOM 3140 C CA . GLU A 1 394 ? -23.447 -4.804 -35.956 1.00 55.75 394 GLU A CA 1
ATOM 3141 C C . GLU A 1 394 ? -24.085 -6.210 -35.987 1.00 55.75 394 GLU A C 1
ATOM 3143 O O . GLU A 1 394 ? -25.292 -6.340 -36.191 1.00 55.75 394 GLU A O 1
ATOM 3148 N N . ASN A 1 395 ? -23.283 -7.242 -35.704 1.00 54.53 395 ASN A N 1
ATOM 3149 C CA . ASN A 1 395 ? -23.672 -8.637 -35.541 1.00 54.53 395 ASN A CA 1
ATOM 3150 C C . ASN A 1 395 ? -24.286 -8.987 -34.167 1.00 54.53 395 ASN A C 1
ATOM 3152 O O . ASN A 1 395 ? -25.025 -9.964 -34.101 1.00 54.53 395 ASN A O 1
ATOM 3156 N N . ASP A 1 396 ? -24.062 -8.178 -33.127 1.00 46.81 396 ASP A N 1
ATOM 3157 C CA . ASP A 1 396 ? -24.618 -8.325 -31.769 1.00 46.81 396 ASP A CA 1
ATOM 3158 C C . ASP A 1 396 ? -25.738 -7.314 -31.487 1.00 46.81 396 ASP A C 1
ATOM 3160 O O . ASP A 1 396 ? -26.116 -7.065 -30.342 1.00 46.81 396 ASP A O 1
ATOM 3164 N N . LYS A 1 397 ? -26.326 -6.720 -32.536 1.00 54.78 397 LYS A N 1
ATOM 3165 C CA . LYS A 1 397 ? -27.632 -6.074 -32.386 1.00 54.78 397 LYS A CA 1
ATOM 3166 C C . LYS A 1 397 ? -28.602 -7.139 -31.868 1.00 54.78 397 LYS A C 1
ATOM 3168 O O . LYS A 1 397 ? -28.818 -8.118 -32.589 1.00 54.78 397 LYS A O 1
ATOM 3173 N N . PRO A 1 398 ? -29.226 -6.968 -30.687 1.00 51.47 398 PRO A N 1
ATOM 3174 C CA . PRO A 1 398 ? -30.237 -7.902 -30.225 1.00 51.47 398 PRO A CA 1
ATOM 3175 C C . PRO A 1 398 ? -31.333 -7.945 -31.288 1.00 51.47 398 PRO A C 1
ATOM 3177 O O . PRO A 1 398 ? -32.075 -6.980 -31.490 1.00 51.47 398 PRO A O 1
ATOM 3180 N N . ARG A 1 399 ? -31.408 -9.054 -32.034 1.00 52.97 399 ARG A N 1
ATOM 3181 C CA . ARG A 1 399 ? -32.555 -9.334 -32.891 1.00 52.97 399 ARG A CA 1
ATOM 3182 C C . ARG A 1 399 ? -33.723 -9.508 -31.941 1.00 52.97 399 ARG A C 1
ATOM 3184 O O . ARG A 1 399 ? -33.896 -10.581 -31.367 1.00 52.97 399 ARG A O 1
ATOM 3191 N N . ILE A 1 400 ? -34.506 -8.444 -31.782 1.00 49.38 400 ILE A N 1
ATOM 3192 C CA . ILE A 1 400 ? -35.825 -8.487 -31.161 1.00 49.38 400 ILE A CA 1
ATOM 3193 C C . ILE A 1 400 ? -36.665 -9.398 -32.052 1.00 49.38 400 ILE A C 1
ATOM 3195 O O . ILE A 1 400 ? -37.336 -8.972 -32.990 1.00 49.38 400 ILE A O 1
ATOM 3199 N N . THR A 1 401 ? -36.545 -10.696 -31.810 1.00 44.38 401 THR A N 1
ATOM 3200 C CA . THR A 1 401 ? -37.406 -11.695 -32.406 1.00 44.38 401 THR A CA 1
ATOM 3201 C C . THR A 1 401 ? -38.691 -11.556 -31.620 1.00 44.38 401 THR A C 1
ATOM 3203 O O . THR A 1 401 ? -38.818 -12.078 -30.518 1.00 44.38 401 THR A O 1
ATOM 3206 N N . ILE A 1 402 ? -39.601 -10.734 -32.139 1.00 46.06 402 ILE A N 1
ATOM 3207 C CA . ILE A 1 402 ? -40.968 -10.661 -31.642 1.00 46.06 402 ILE A CA 1
ATOM 3208 C C . ILE A 1 402 ? -41.570 -12.026 -31.957 1.00 46.06 402 ILE A C 1
ATOM 3210 O O . ILE A 1 402 ? -42.097 -12.245 -33.045 1.00 46.06 402 ILE A O 1
ATOM 3214 N N . THR A 1 403 ? -41.424 -12.978 -31.043 1.00 46.31 403 THR A N 1
ATOM 3215 C CA . THR A 1 403 ? -42.207 -14.205 -31.067 1.00 46.31 403 THR A CA 1
ATOM 3216 C C . THR A 1 403 ? -43.635 -13.758 -30.781 1.00 46.31 403 THR A C 1
ATOM 3218 O O . THR A 1 403 ? -43.890 -13.254 -29.682 1.00 46.31 403 THR A O 1
ATOM 3221 N N . PRO A 1 404 ? -44.573 -13.845 -31.740 1.00 44.50 404 PRO A N 1
ATOM 3222 C CA . PRO A 1 404 ? -45.948 -13.505 -31.447 1.00 44.50 404 PRO A CA 1
ATOM 3223 C C . PRO A 1 404 ? -46.439 -14.560 -30.459 1.00 44.50 404 PRO A C 1
ATOM 3225 O O . PRO A 1 404 ? -46.653 -15.716 -30.821 1.00 44.50 404 PRO A O 1
ATOM 3228 N N . PHE A 1 405 ? -46.569 -14.171 -29.192 1.00 44.56 405 PHE A N 1
ATOM 3229 C CA . PHE A 1 405 ? -47.343 -14.927 -28.224 1.00 44.56 405 PHE A CA 1
ATOM 3230 C C . PHE A 1 405 ? -48.779 -14.946 -28.742 1.00 44.56 405 PHE A C 1
ATOM 3232 O O . PHE A 1 405 ? -49.550 -14.004 -28.565 1.00 44.56 405 PHE A O 1
ATOM 3239 N N . LEU A 1 406 ? -49.113 -16.019 -29.450 1.00 43.38 406 LEU A N 1
ATOM 3240 C CA . LEU A 1 406 ? -50.467 -16.369 -29.831 1.00 43.38 406 LEU A CA 1
ATOM 3241 C C . LEU A 1 406 ? -51.166 -16.826 -28.545 1.00 43.38 406 LEU A C 1
ATOM 3243 O O . LEU A 1 406 ? -51.279 -18.013 -28.254 1.00 43.38 406 LEU A O 1
ATOM 3247 N N . MET A 1 407 ? -51.576 -15.857 -27.724 1.00 40.94 407 MET A N 1
ATOM 3248 C CA . MET A 1 407 ? -52.589 -16.092 -26.707 1.00 40.94 407 MET A CA 1
ATOM 3249 C C . MET A 1 407 ? -53.895 -16.381 -27.442 1.00 40.94 407 MET A C 1
ATOM 3251 O O . MET A 1 407 ? -54.585 -15.478 -27.910 1.00 40.94 407 MET A O 1
ATOM 3255 N N . SER A 1 408 ? -54.202 -17.669 -27.560 1.00 44.31 408 SER A N 1
ATOM 3256 C CA . SER A 1 408 ? -55.554 -18.168 -27.774 1.00 44.31 408 SER A CA 1
ATOM 3257 C C . SER A 1 408 ? -56.391 -17.804 -26.547 1.00 44.31 408 SER A C 1
ATOM 3259 O O . SER A 1 408 ? -56.530 -18.600 -25.621 1.00 44.31 408 SER A O 1
ATOM 3261 N N . LEU A 1 409 ? -56.892 -16.571 -26.512 1.00 41.41 409 LEU A N 1
ATOM 3262 C CA . LEU A 1 409 ? -58.003 -16.188 -25.653 1.00 41.41 409 LEU A CA 1
ATOM 3263 C C . LEU A 1 409 ? -59.280 -16.558 -26.401 1.00 41.41 409 LEU A C 1
ATOM 3265 O O . LEU A 1 409 ? -59.658 -15.898 -27.367 1.00 41.41 409 LEU A O 1
ATOM 3269 N N . GLU A 1 410 ? -59.877 -17.665 -25.971 1.00 47.06 410 GLU A N 1
ATOM 3270 C CA . GLU A 1 410 ? -61.223 -18.056 -26.360 1.00 47.06 410 GLU A CA 1
ATOM 3271 C C . GLU A 1 410 ? -62.229 -16.970 -25.968 1.00 47.06 410 GLU A C 1
ATOM 3273 O O . GLU A 1 410 ? -62.119 -16.298 -24.939 1.00 47.06 410 GLU A O 1
ATOM 3278 N N . ASP A 1 411 ? -63.192 -16.817 -26.867 1.00 49.62 411 ASP A N 1
ATOM 3279 C CA . ASP A 1 411 ? -64.223 -15.801 -26.922 1.00 49.62 411 ASP A CA 1
ATOM 3280 C C . ASP A 1 411 ? -65.044 -15.668 -25.633 1.00 49.62 411 ASP A C 1
ATOM 3282 O O . ASP A 1 411 ? -65.684 -16.613 -25.173 1.00 49.62 411 ASP A O 1
ATOM 3286 N N . SER A 1 412 ? -65.164 -14.434 -25.139 1.00 45.75 412 SER A N 1
ATOM 3287 C CA . SER A 1 412 ? -66.366 -14.013 -24.418 1.00 45.75 412 SER A CA 1
ATOM 3288 C C . SER A 1 412 ? -66.613 -12.514 -24.581 1.00 45.75 412 SER A C 1
ATOM 3290 O O . SER A 1 412 ? -66.036 -11.686 -23.888 1.00 45.75 412 SER A O 1
ATOM 3292 N N . SER A 1 413 ? -67.548 -12.215 -25.485 1.00 52.25 413 SER A N 1
ATOM 3293 C CA . SER A 1 413 ? -68.591 -11.184 -25.379 1.00 52.25 413 SER A CA 1
ATOM 3294 C C . SER A 1 413 ? -68.208 -9.733 -25.041 1.00 52.25 413 SER A C 1
ATOM 3296 O O . SER A 1 413 ? -67.893 -9.408 -23.898 1.00 52.25 413 SER A O 1
ATOM 3298 N N . GLY A 1 414 ? -68.486 -8.830 -25.986 1.00 45.62 414 GLY A N 1
ATOM 3299 C CA . GLY A 1 414 ? -68.839 -7.441 -25.679 1.00 45.62 414 GLY A CA 1
ATOM 3300 C C . GLY A 1 414 ? -68.355 -6.442 -26.721 1.00 45.62 414 GLY A C 1
ATOM 3301 O O . GLY A 1 414 ? -67.216 -5.991 -26.653 1.00 45.62 414 GLY A O 1
ATOM 3302 N N . ASP A 1 415 ? -69.236 -6.081 -27.656 1.00 55.47 415 ASP A N 1
ATOM 3303 C CA . ASP A 1 415 ? -69.049 -4.997 -28.624 1.00 55.47 415 ASP A CA 1
ATOM 3304 C C . ASP A 1 415 ? -68.646 -3.684 -27.933 1.00 55.47 415 ASP A C 1
ATOM 3306 O O . ASP A 1 415 ? -69.468 -3.007 -27.312 1.00 55.47 415 ASP A O 1
ATOM 3310 N N . LEU A 1 416 ? -67.386 -3.285 -28.103 1.00 56.84 416 LEU A N 1
ATOM 3311 C CA . LEU A 1 416 ? -66.941 -1.908 -27.913 1.00 56.84 416 LEU A CA 1
ATOM 3312 C C . LEU A 1 416 ? -66.085 -1.482 -29.115 1.00 56.84 416 LEU A C 1
ATOM 3314 O O . LEU A 1 416 ? -65.237 -2.251 -29.578 1.00 56.84 416 LEU A O 1
ATOM 3318 N N . PRO A 1 417 ? -66.284 -0.261 -29.645 1.00 54.88 417 PRO A N 1
ATOM 3319 C CA . PRO A 1 417 ? -65.560 0.212 -30.815 1.00 54.88 417 PRO A CA 1
ATOM 3320 C C . PRO A 1 417 ? -64.070 0.379 -30.490 1.00 54.88 417 PRO A C 1
ATOM 3322 O O . PRO A 1 417 ? -63.677 1.207 -29.670 1.00 54.88 417 PRO A O 1
ATOM 3325 N N . LYS A 1 418 ? -63.231 -0.411 -31.170 1.00 51.56 418 LYS A N 1
ATOM 3326 C CA . LYS A 1 418 ? -61.767 -0.291 -31.165 1.00 51.56 418 LYS A CA 1
ATOM 3327 C C . LYS A 1 418 ? -61.367 1.111 -31.638 1.00 51.56 418 LYS A C 1
ATOM 3329 O O . LYS A 1 418 ? -61.414 1.405 -32.831 1.00 51.56 418 LYS A O 1
ATOM 3334 N N . ALA A 1 419 ? -60.934 1.965 -30.715 1.00 56.34 419 ALA A N 1
ATOM 3335 C CA . ALA A 1 419 ? -60.254 3.207 -31.055 1.00 56.34 419 ALA A CA 1
ATOM 3336 C C . ALA A 1 419 ? -58.861 2.862 -31.604 1.00 56.34 419 ALA A C 1
ATOM 3338 O O . ALA A 1 419 ? -57.933 2.563 -30.856 1.00 56.34 419 ALA A O 1
ATOM 3339 N N . SER A 1 420 ? -58.716 2.852 -32.930 1.00 52.00 420 SER A N 1
ATOM 3340 C CA . SER A 1 420 ? -57.405 2.770 -33.566 1.00 52.00 420 SER A CA 1
ATOM 3341 C C . SER A 1 420 ? -56.645 4.061 -33.264 1.00 52.00 420 SER A C 1
ATOM 3343 O O . SER A 1 420 ? -56.982 5.120 -33.800 1.00 52.00 420 SER A O 1
ATOM 3345 N N . ILE A 1 421 ? -55.637 3.986 -32.399 1.00 55.34 421 ILE A N 1
ATOM 3346 C CA . ILE A 1 421 ? -54.715 5.094 -32.151 1.00 55.34 421 ILE A CA 1
ATOM 3347 C C . ILE A 1 421 ? -53.916 5.300 -33.441 1.00 55.34 421 ILE A C 1
ATOM 3349 O O . ILE A 1 421 ? -53.016 4.527 -33.766 1.00 55.34 421 ILE A O 1
ATOM 3353 N N . LYS A 1 422 ? -54.294 6.315 -34.224 1.00 64.81 422 LYS A N 1
ATOM 3354 C CA . LYS A 1 422 ? -53.514 6.754 -35.380 1.00 64.81 422 LYS A CA 1
ATOM 3355 C C . LYS A 1 422 ? -52.251 7.441 -34.875 1.00 64.81 422 LYS A C 1
ATOM 3357 O O . LYS A 1 422 ? -52.319 8.355 -34.058 1.00 64.81 422 LYS A O 1
ATOM 3362 N N . VAL A 1 423 ? -51.112 7.004 -35.404 1.00 63.28 423 VAL A N 1
ATOM 3363 C CA . VAL A 1 423 ? -49.751 7.472 -35.079 1.00 63.28 423 VAL A CA 1
ATOM 3364 C C . VAL A 1 423 ? -49.590 8.993 -35.250 1.00 63.28 423 VAL A C 1
ATOM 3366 O O . VAL A 1 423 ? -48.737 9.606 -34.618 1.00 63.28 423 VAL A O 1
ATOM 3369 N N . GLU A 1 424 ? -50.460 9.622 -36.039 1.00 65.25 424 GLU A N 1
ATOM 3370 C CA . GLU A 1 424 ? -50.523 11.074 -36.234 1.00 65.25 424 GLU A CA 1
ATOM 3371 C C . GLU A 1 424 ? -50.826 11.834 -34.925 1.00 65.25 424 GLU A C 1
ATOM 3373 O O . GLU A 1 424 ? -50.190 12.850 -34.662 1.00 65.25 424 GLU A O 1
ATOM 3378 N N . ASN A 1 425 ? -51.662 11.290 -34.028 1.00 60.16 425 ASN A N 1
ATOM 3379 C CA . ASN A 1 425 ? -52.004 11.943 -32.753 1.00 60.16 425 ASN A CA 1
ATOM 3380 C C . ASN A 1 425 ? -50.871 11.892 -31.710 1.00 60.16 425 ASN A C 1
ATOM 3382 O O . ASN A 1 425 ? -50.881 12.651 -30.744 1.00 60.16 425 ASN A O 1
ATOM 3386 N N . LEU A 1 426 ? -49.891 11.000 -31.885 1.00 60.00 426 LEU A N 1
ATOM 3387 C CA . LEU A 1 426 ? -48.744 10.871 -30.979 1.00 60.00 426 LEU A CA 1
ATOM 3388 C C . LEU A 1 426 ? -47.696 11.961 -31.223 1.00 60.00 426 LEU A C 1
ATOM 3390 O O . LEU A 1 426 ? -47.050 12.402 -30.276 1.00 60.00 426 LEU A O 1
ATOM 3394 N N . LYS A 1 427 ? -47.556 12.433 -32.469 1.00 69.19 427 LYS A N 1
ATOM 3395 C CA . LYS A 1 427 ? -46.667 13.560 -32.783 1.00 69.19 427 LYS A CA 1
ATOM 3396 C C . LYS A 1 427 ? -47.178 14.868 -32.187 1.00 69.19 427 LYS A C 1
ATOM 3398 O O . LYS A 1 427 ? -46.380 15.611 -31.623 1.00 69.19 427 LYS A O 1
ATOM 3403 N N . ASP A 1 428 ? -48.485 15.100 -32.244 1.00 66.94 428 ASP A N 1
ATOM 3404 C CA . ASP A 1 428 ? -49.083 16.310 -31.673 1.00 66.94 428 ASP A CA 1
ATOM 3405 C C . ASP A 1 428 ? -49.067 16.283 -30.137 1.00 66.94 428 ASP A C 1
ATOM 3407 O O . ASP A 1 428 ? -48.781 17.300 -29.510 1.00 66.94 428 ASP A O 1
ATOM 3411 N N . ALA A 1 429 ? -49.260 15.114 -29.512 1.00 65.25 429 ALA A N 1
ATOM 3412 C CA . ALA A 1 429 ? -49.145 14.971 -28.057 1.00 65.25 429 ALA A CA 1
ATOM 3413 C C . ALA A 1 429 ? -47.713 15.223 -27.539 1.00 65.25 429 ALA A C 1
ATOM 3415 O O . ALA A 1 429 ? -47.539 15.841 -26.491 1.00 65.25 429 ALA A O 1
ATOM 3416 N N . LEU A 1 430 ? -46.690 14.797 -28.289 1.00 62.47 430 LEU A N 1
ATOM 3417 C CA . LEU A 1 430 ? -45.282 15.054 -27.959 1.00 62.47 430 LEU A CA 1
ATOM 3418 C C . LEU A 1 430 ? -44.876 16.514 -28.195 1.00 62.47 430 LEU A C 1
ATOM 3420 O O . LEU A 1 430 ? -44.093 17.059 -27.421 1.00 62.47 430 LEU A O 1
ATOM 3424 N N . ALA A 1 431 ? -45.425 17.174 -29.219 1.00 68.50 431 ALA A N 1
ATOM 3425 C CA . ALA A 1 431 ? -45.156 18.589 -29.471 1.00 68.50 431 ALA A CA 1
ATOM 3426 C C . ALA A 1 431 ? -45.679 19.497 -28.340 1.00 68.50 431 ALA A C 1
ATOM 3428 O O . ALA A 1 431 ? -45.023 20.479 -28.001 1.00 68.50 431 ALA A O 1
ATOM 3429 N N . VAL A 1 432 ? -46.809 19.142 -27.715 1.00 65.38 432 VAL A N 1
ATOM 3430 C CA . VAL A 1 432 ? -47.404 19.905 -26.599 1.00 65.38 432 VAL A CA 1
ATOM 3431 C C . VAL A 1 432 ? -46.576 19.807 -25.309 1.00 65.38 432 VAL A C 1
ATOM 3433 O O . VAL A 1 432 ? -46.560 20.754 -24.523 1.00 65.38 432 VAL A O 1
ATOM 3436 N N . GLN A 1 433 ? -45.838 18.712 -25.096 1.00 57.72 433 GLN A N 1
ATOM 3437 C CA . GLN A 1 433 ? -44.964 18.569 -23.923 1.00 57.72 433 GLN A CA 1
ATOM 3438 C C . GLN A 1 433 ? -43.703 19.437 -24.014 1.00 57.72 433 GLN A C 1
ATOM 3440 O O . GLN A 1 433 ? -43.293 20.016 -23.015 1.00 57.72 433 GLN A O 1
ATOM 3445 N N . VAL A 1 434 ? -43.130 19.605 -25.210 1.00 62.25 434 VAL A N 1
ATOM 3446 C CA . VAL A 1 434 ? -41.893 20.388 -25.394 1.00 62.25 434 VAL A CA 1
ATOM 3447 C C . VAL A 1 434 ? -42.116 21.891 -25.177 1.00 62.25 434 VAL A C 1
ATOM 3449 O O . VAL A 1 434 ? -41.188 22.604 -24.807 1.00 62.25 434 VAL A O 1
ATOM 3452 N N . THR A 1 435 ? -43.341 22.393 -25.354 1.00 56.91 435 THR A N 1
ATOM 3453 C CA . THR A 1 435 ? -43.659 23.814 -25.134 1.00 56.91 435 THR A CA 1
ATOM 3454 C C . THR A 1 435 ? -43.971 24.186 -23.684 1.00 56.91 435 THR A C 1
ATOM 3456 O O . THR A 1 435 ? -43.917 25.368 -23.364 1.00 56.91 435 THR A O 1
ATOM 3459 N N . ASN A 1 436 ? -44.278 23.224 -22.807 1.00 53.94 436 ASN A N 1
ATOM 3460 C CA . ASN A 1 436 ? -44.668 23.521 -21.421 1.00 53.94 436 ASN A CA 1
ATOM 3461 C C . ASN A 1 436 ? -43.501 23.525 -20.419 1.00 53.94 436 ASN A C 1
ATOM 3463 O O . ASN A 1 436 ? -43.676 24.037 -19.320 1.00 53.94 436 ASN A O 1
ATOM 3467 N N . ASP A 1 437 ? -42.317 23.038 -20.797 1.00 52.50 437 ASP A N 1
ATOM 3468 C CA . ASP A 1 437 ? -41.144 22.979 -19.905 1.00 52.50 437 ASP A CA 1
ATOM 3469 C C . ASP A 1 437 ? -40.221 24.213 -19.995 1.00 52.50 437 ASP A C 1
ATOM 3471 O O . ASP A 1 437 ? -39.134 24.220 -19.421 1.00 52.50 437 ASP A O 1
ATOM 3475 N N . SER A 1 438 ? -40.616 25.284 -20.703 1.00 49.75 438 SER A N 1
ATOM 3476 C CA . SER A 1 438 ? -39.755 26.467 -20.903 1.00 49.75 438 SER A CA 1
ATOM 3477 C C . SER A 1 438 ? -40.090 27.693 -20.042 1.00 49.75 438 SER A C 1
ATOM 3479 O O . SER A 1 438 ? -39.550 28.772 -20.300 1.00 49.75 438 SER A O 1
ATOM 3481 N N . SER A 1 439 ? -40.954 27.588 -19.033 1.00 54.81 439 SER A N 1
ATOM 3482 C CA . SER A 1 439 ? -41.222 28.715 -18.135 1.00 54.81 439 SER A CA 1
ATOM 3483 C C . SER A 1 439 ? -41.390 28.251 -16.698 1.00 54.81 439 SER A C 1
ATOM 3485 O O . SER A 1 439 ? -42.481 27.831 -16.339 1.00 54.81 439 SER A O 1
ATOM 3487 N N . GLU A 1 440 ? -40.315 28.332 -15.910 1.00 51.38 440 GLU A N 1
ATOM 3488 C CA . GLU A 1 440 ? -40.311 28.687 -14.478 1.00 51.38 440 GLU A CA 1
ATOM 3489 C C . GLU A 1 440 ? -38.937 28.367 -13.860 1.00 51.38 440 GLU A C 1
ATOM 3491 O O . GLU A 1 440 ? -38.705 27.267 -13.373 1.00 51.38 440 GLU A O 1
ATOM 3496 N N . HIS A 1 441 ? -38.013 29.335 -13.880 1.00 46.81 441 HIS A N 1
ATOM 3497 C CA . HIS A 1 441 ? -37.139 29.610 -12.730 1.00 46.81 441 HIS A CA 1
ATOM 3498 C C . HIS A 1 441 ? -36.359 30.919 -12.931 1.00 46.81 441 HIS A C 1
ATOM 3500 O O . HIS A 1 441 ? -35.185 30.924 -13.281 1.00 46.81 441 HIS A O 1
ATOM 3506 N N . ASP A 1 442 ? -37.030 32.038 -12.659 1.00 46.62 442 ASP A N 1
ATOM 3507 C CA . ASP A 1 442 ? -36.376 33.285 -12.258 1.00 46.62 442 ASP A CA 1
ATOM 3508 C C . ASP A 1 442 ? -36.787 33.560 -10.809 1.00 46.62 442 ASP A C 1
ATOM 3510 O O . ASP A 1 442 ? -37.888 34.033 -10.531 1.00 46.62 442 ASP A O 1
ATOM 3514 N N . THR A 1 443 ? -35.906 33.247 -9.860 1.00 46.97 443 THR A N 1
ATOM 3515 C CA . THR A 1 443 ? -36.016 33.750 -8.486 1.00 46.97 443 THR A CA 1
ATOM 3516 C C . THR A 1 443 ? -34.721 34.448 -8.120 1.00 46.97 443 THR A C 1
ATOM 3518 O O . THR A 1 443 ? -33.720 33.815 -7.790 1.00 46.97 443 THR A O 1
ATOM 3521 N N . SER A 1 444 ? -34.767 35.778 -8.200 1.00 46.00 444 SER A N 1
ATOM 3522 C CA . SER A 1 444 ? -33.750 36.685 -7.690 1.00 46.00 444 SER A CA 1
ATOM 3523 C C . SER A 1 444 ? -33.707 36.618 -6.163 1.00 46.00 444 SER A C 1
ATOM 3525 O O . SER A 1 444 ? -34.714 36.895 -5.509 1.00 46.00 444 SER A O 1
ATOM 3527 N N . VAL A 1 445 ? -32.542 36.325 -5.592 1.00 48.00 445 VAL A N 1
ATOM 3528 C CA . VAL A 1 445 ? -32.272 36.571 -4.172 1.00 48.00 445 VAL A CA 1
ATOM 3529 C C . VAL A 1 445 ? -31.448 37.849 -4.087 1.00 48.00 445 VAL A C 1
ATOM 3531 O O . VAL A 1 445 ? -30.287 37.887 -4.491 1.00 48.00 445 VAL A O 1
ATOM 3534 N N . ALA A 1 446 ? -32.103 38.913 -3.626 1.00 44.75 446 ALA A N 1
ATOM 3535 C CA . ALA A 1 446 ? -31.482 40.183 -3.299 1.00 44.75 446 ALA A CA 1
ATOM 3536 C C . ALA A 1 446 ? -30.664 40.050 -2.007 1.00 44.75 446 ALA A C 1
ATOM 3538 O O . ALA A 1 446 ? -31.096 39.440 -1.030 1.00 44.75 446 ALA A O 1
ATOM 3539 N N . SER A 1 447 ? -29.467 40.621 -2.046 1.00 46.88 447 SER A N 1
ATOM 3540 C CA . SER A 1 447 ? -28.514 40.744 -0.953 1.00 46.88 447 SER A CA 1
ATOM 3541 C C . SER A 1 447 ? -28.826 41.972 -0.095 1.00 46.88 447 SER A C 1
ATOM 3543 O O . SER A 1 447 ? -28.658 43.091 -0.580 1.00 46.88 447 SER A O 1
ATOM 3545 N N . ASP A 1 448 ? -29.173 41.763 1.173 1.00 47.84 448 ASP A N 1
ATOM 3546 C CA . ASP A 1 448 ? -29.131 42.799 2.209 1.00 47.84 448 ASP A CA 1
ATOM 3547 C C . ASP A 1 448 ? -27.938 42.527 3.138 1.00 47.84 448 ASP A C 1
ATOM 3549 O O . ASP A 1 448 ? -27.935 41.592 3.939 1.00 47.84 448 ASP A O 1
ATOM 3553 N N . ILE A 1 449 ? -26.898 43.352 2.993 1.00 45.22 449 ILE A N 1
ATOM 3554 C CA . ILE A 1 449 ? -25.800 43.518 3.949 1.00 45.22 449 ILE A CA 1
ATOM 3555 C C . ILE A 1 449 ? -25.937 44.935 4.503 1.00 45.22 449 ILE A C 1
ATOM 3557 O O . ILE A 1 449 ? -25.580 45.897 3.828 1.00 45.22 449 ILE A O 1
ATOM 3561 N N . GLU A 1 450 ? -26.409 45.063 5.742 1.00 51.75 450 GLU A N 1
ATOM 3562 C CA . GLU A 1 450 ? -26.225 46.271 6.550 1.00 51.75 450 GLU A CA 1
ATOM 3563 C C . GLU A 1 450 ? -25.761 45.897 7.965 1.00 51.75 450 GLU A C 1
ATOM 3565 O O . GLU A 1 450 ? -26.477 45.305 8.765 1.00 51.75 450 GLU A O 1
ATOM 3570 N N . SER A 1 451 ? -24.492 46.231 8.209 1.00 50.41 451 SER A N 1
ATOM 3571 C CA . SER A 1 451 ? -23.934 46.860 9.411 1.00 50.41 451 SER A CA 1
ATOM 3572 C C . SER A 1 451 ? -24.590 46.621 10.776 1.00 50.41 451 SER A C 1
ATOM 3574 O O . SER A 1 451 ? -25.684 47.111 11.041 1.00 50.41 451 SER A O 1
ATOM 3576 N N . LEU A 1 452 ? -23.782 46.139 11.725 1.00 45.19 452 LEU A N 1
ATOM 3577 C CA . LEU A 1 452 ? -23.770 46.690 13.083 1.00 45.19 452 LEU A CA 1
ATOM 3578 C C . LEU A 1 452 ? -22.374 46.546 13.706 1.00 45.19 452 LEU A C 1
ATOM 3580 O O . LEU A 1 452 ? -21.978 45.487 14.180 1.00 45.19 452 LEU A O 1
ATOM 3584 N N . ASN A 1 453 ? -21.640 47.660 13.668 1.00 49.19 453 ASN A N 1
ATOM 3585 C CA . ASN A 1 453 ? -20.605 47.990 14.638 1.00 49.19 453 ASN A CA 1
ATOM 3586 C C . ASN A 1 453 ? -21.305 48.569 15.874 1.00 49.19 453 ASN A C 1
ATOM 3588 O O . ASN A 1 453 ? -21.932 49.626 15.765 1.00 49.19 453 ASN A O 1
ATOM 3592 N N . MET A 1 454 ? -21.149 47.919 17.026 1.00 46.34 454 MET A N 1
ATOM 3593 C CA . MET A 1 454 ? -21.026 48.558 18.340 1.00 46.34 454 MET A CA 1
ATOM 3594 C C . MET A 1 454 ? -20.354 47.610 19.323 1.00 46.34 454 MET A C 1
ATOM 3596 O O . MET A 1 454 ? -20.757 46.426 19.350 1.00 46.34 454 MET A O 1
#

Foldseek 3Di:
DQCLLVLLVVLLVVLVPFDPDPVCLVVLLVSLLVLLCSLQPPDDHPPHPLVVSLVSLLVSLVVLLLVDDPDDLDQPLVPDPDSSSSNNVSSLSSLLSSLLDDNDQCRLLVSLVVLLVVLCPDPVVVPPDDPDDPDQDQDPNHRSVVSNVSSLSSNVSNLVSNLVNVVVVVVPPDDDDPCVVCPVPVVVRPPVLVVLLSQLVVLLSLVVQLQDPPDFLLSLVSSLVVLLSVCVRPPLSCLLFRQQQVLVDPSRPDLLSQQSNQQSSLVSQVSNCVSLVQVQSNVLSVVLVVVCVVQLSHHPSCVVCVPPDCPSPCPSRPDGSVVQQADPVRHGHDGDPRGDDLLSSLVSQCVRPVNCVVCPPCSSVSSVQNSHSVRNSVVSVVVSPPPPPPPPVVVNPPPPPPPPPPPPPDDDDDDDDDPDPDPVVVVVVVVVVVVPPPDDDDDDDDDDDDDDDD

Organism: NCBI:txid1348616

Secondary structure (DSSP, 8-state):
-TTSHHHHHHHHHHHHHS-SSTTTHHHHHHHHHHHHHHHHSSS--TT--HHHHHHHHHHHHHHHHHTS-SS--SSSTTT---HHHHHHHHHHHHHHHTTSS-SSTTHHHHHHHHHHHHHS--GGGTTTS--S-----EETTEEHHHHHHHHHHHHHHHHHHHHHHHHHHHH-------GGGTTTTGGGS--HHHHHHHHHHHHHHHHHHHHSTT--HHHHHHHHHHHHHHHHHHHHHHHHH--------TT---HHHHHHHHHHHHHHHHHHHHHTT-HHHHHHHHHHHHHHHHTT-S-GGGGGGSSTT-TT--TTTTS-GGGTTB-TTSPBPPP------HHHHHHHHTT-HHHHHHHGGGHHHHHHHHTSHHHHHHHHHHHHTS-------GGGS-------------------------THHHHHHHHHHHHHSS----------------

Radius of gyration: 29.17 Å; chains: 1; bounding box: 100×73×71 Å

InterPro domains:
  IPR039786 Protein EFR3 [PTHR47766] (1-187)
  IPR049150 EFR3 protein, HEAT-like repeat region [PF21072] (2-124)